Protein AF-A0A0C2MAK1-F1 (afdb_monomer_lite)

Foldseek 3Di:
DPPQAALCLLPLLSLLVLVVLVVLLCVVPPDDPADDDDDDDHDVVQCVVQCPHPVNVSVVCLCVQADPNDGHDDDDPVVCPVRDDDDDPPVCPPDDVVVCVVVPPDDDDDDDDDDDDDDDDDDDDDDPDDDVVPLVPAVVSVLLCVVVVVPPDDDDDDDDDPPQPVVLVVLVVLLVVLVVVPPPDPDLDDLLVLLVQCVVDSDLVSVLVSLLSNLVVDPQQDWRAHPVRDTRGGSVVVLSVSCVVCSVVLQQLSSLSSCLSVLRAHPCLLVLCVLQQVVLAKEWAADPVQAIDIGNDRDDPVRSSVRLCVRCPVCSNSSSQLSLQSNLVSSCCSRPVVLCVPPRYYYSSVLVVVLLVLQVVQDPRDPSCSVSVSSSAHSSVSSVSSVCVSSVFDWHWDCDSNHTDIGTPPPDDDPPDPDDDDDDDD

Radius of gyration: 24.62 Å; chains: 1; bounding box: 69×67×61 Å

pLDDT: mean 70.1, std 23.92, range [20.03, 96.69]

InterPro domains:
  IPR008734 Phosphorylase kinase alpha/beta subunit [PTHR10749] (1-403)
  IPR011613 GH15-like domain [PF00723] (175-349)

Organism: Thelohanellus kitauei (NCBI:txid669202)

Secondary structure (DSSP, 8-state):
----S-GGGG-HHHHHHHHHHHHHHHHHH--SSSPPP------HHHHTTGGGSHHHHHHHHHTTSEETTEE-----HHHHHTTS-----GGGTTS-HHHHHHH-SS------------------------SSHHHHH-HHHHHGGGGTTTS-S--S---S-TTSHHHHHHHHHHHHHHHTTSSS--S---HHHHHHHHHH---HHHHHHHHHHHHHHS-TT-EEE-TTS-EEEEHHHHHHHHHHHHHHTT-HHHHHHHHHHTTPPPTTHHHHHHHHHTTT-EEEEEETTTEEEEE-S---HHHHHHHHHHHHTT-HHHHHHHHHHHHHHHHHHHH-HHHHTT-SEEEHHHHHHHHHHHHHHH----HHHHHHHHHTS-HHHHHHHHHHHHHT--EEEEEETTEEEEEE--S---------------

Sequence (426 aa):
METTHFYFTFDQKLLEDFFKHEMNYIRTNWTFQGRPTLILSVSSVLLENSVKSVLGEFIRKLSTGHYMGIRVQLGTLYDFISTSCIIELDSMRTLDLDDLLNNMCLVQRRPRRRSISVFDKAESHLDSTIEEDSLNRSKLGRHLRQFQHMSSVLGPSISFDEGMDKQKHFVSNVENILSAKHEKMNEAKTTKELLDMLEKEDDIYQQALCIFELCKLEKLSYEVILKDGDNLGTLNTLLRELYNIAGSHKMWLLLRYTSGFLKKEADGLAHAAACFLTRQKQFSVGYPSYREDVVTTYITHNDLKDIIYEAYQDDLIGAVLTQEVLIYVSLFIRTEKNIFDKMIRLRLGLIIEVAASEFAKYTKVPPDQLFDVFLNLSPFFMKNLIFHIVSGKEFKVVKIANEYVLLGNHSRLSKIRSTDSSVRII

Structure (mmCIF, N/CA/C/O backbone):
data_AF-A0A0C2MAK1-F1
#
_entry.id   AF-A0A0C2MAK1-F1
#
loop_
_atom_site.group_PDB
_atom_site.id
_atom_site.type_symbol
_atom_site.label_atom_id
_atom_site.label_alt_id
_atom_site.label_comp_id
_atom_site.label_asym_id
_atom_site.label_entity_id
_atom_site.label_seq_id
_atom_site.pdbx_PDB_ins_code
_atom_site.Cartn_x
_atom_site.Cartn_y
_atom_site.Cartn_z
_atom_site.occupancy
_atom_site.B_iso_or_equiv
_atom_site.auth_seq_id
_atom_site.auth_comp_id
_atom_site.auth_asym_id
_atom_site.auth_atom_id
_atom_site.pdbx_PDB_model_num
ATOM 1 N N . MET A 1 1 ? -2.094 20.048 6.093 1.00 35.22 1 MET A N 1
ATOM 2 C CA . MET A 1 1 ? -1.580 19.244 4.966 1.00 35.22 1 MET A CA 1
ATOM 3 C C . MET A 1 1 ? -2.749 18.480 4.387 1.00 35.22 1 MET A C 1
ATOM 5 O O . MET A 1 1 ? -3.409 17.773 5.141 1.00 35.22 1 MET A O 1
ATOM 9 N N . GLU A 1 2 ? -3.054 18.653 3.104 1.00 34.78 2 GLU A N 1
ATOM 10 C CA . GLU A 1 2 ? -4.007 17.775 2.430 1.00 34.78 2 GLU A CA 1
ATOM 11 C C . GLU A 1 2 ? -3.424 16.362 2.440 1.00 34.78 2 GLU A C 1
ATOM 13 O O . GLU A 1 2 ? -2.435 16.053 1.784 1.00 34.78 2 GLU A O 1
ATOM 18 N N . THR A 1 3 ? -3.983 15.511 3.294 1.00 49.81 3 THR A N 1
ATOM 19 C CA . THR A 1 3 ? -3.564 14.124 3.489 1.00 49.81 3 THR A CA 1
ATOM 20 C C . THR A 1 3 ? -4.079 13.268 2.339 1.00 49.81 3 THR A C 1
ATOM 22 O O . THR A 1 3 ? -4.889 12.365 2.540 1.00 49.81 3 THR A O 1
ATOM 25 N N . THR A 1 4 ? -3.677 13.571 1.107 1.00 59.78 4 THR A N 1
ATOM 26 C CA . THR A 1 4 ? -4.063 12.820 -0.098 1.00 59.78 4 THR A CA 1
ATOM 27 C C . THR A 1 4 ? -3.173 11.596 -0.297 1.00 59.78 4 THR A C 1
ATOM 29 O O . THR A 1 4 ? -3.699 10.524 -0.581 1.00 59.78 4 THR A O 1
ATOM 32 N N . HIS A 1 5 ? -1.877 11.697 0.006 1.00 72.75 5 HIS A N 1
ATOM 33 C CA . HIS A 1 5 ? -0.900 10.632 -0.248 1.00 72.75 5 HIS A CA 1
ATOM 34 C C . HIS A 1 5 ? -1.140 9.333 0.528 1.00 72.75 5 HIS A C 1
ATOM 36 O O . HIS A 1 5 ? -1.669 9.326 1.651 1.00 72.75 5 HIS A O 1
ATOM 42 N N . PHE A 1 6 ? -0.724 8.230 -0.090 1.00 86.38 6 PHE A N 1
ATOM 43 C CA . PHE A 1 6 ? -0.769 6.890 0.477 1.00 86.38 6 PHE A CA 1
ATOM 44 C C . PHE A 1 6 ? 0.370 6.682 1.489 1.00 86.38 6 PHE A C 1
ATOM 46 O O . PHE A 1 6 ? 1.402 7.361 1.458 1.00 86.38 6 PHE A O 1
ATOM 53 N N . TYR A 1 7 ? 0.208 5.733 2.414 1.00 89.56 7 TYR A N 1
ATOM 54 C CA . TYR A 1 7 ? 1.103 5.591 3.573 1.00 89.56 7 TYR A CA 1
ATOM 55 C C . TYR A 1 7 ? 2.481 5.010 3.240 1.00 89.56 7 TYR A C 1
ATOM 57 O O . TYR A 1 7 ? 3.344 4.944 4.115 1.00 89.56 7 TYR A O 1
ATOM 65 N N . PHE A 1 8 ? 2.730 4.625 1.986 1.00 89.31 8 PHE A N 1
ATOM 66 C CA . PHE A 1 8 ? 4.067 4.255 1.504 1.00 89.31 8 PHE A CA 1
ATOM 67 C C . PHE A 1 8 ? 5.107 5.336 1.780 1.00 89.31 8 PHE A C 1
ATOM 69 O O . PHE A 1 8 ? 6.258 5.024 2.074 1.00 89.31 8 PHE A O 1
ATOM 76 N N . THR A 1 9 ? 4.680 6.598 1.761 1.00 83.81 9 THR A N 1
ATOM 77 C CA . THR A 1 9 ? 5.514 7.754 2.096 1.00 83.81 9 THR A CA 1
ATOM 78 C C . THR A 1 9 ? 6.095 7.704 3.513 1.00 83.81 9 THR A C 1
ATOM 80 O O . THR A 1 9 ? 7.187 8.225 3.730 1.00 83.81 9 THR A O 1
ATOM 83 N N . PHE A 1 10 ? 5.443 7.028 4.467 1.00 85.06 10 PHE A N 1
ATOM 84 C CA . PHE A 1 10 ? 5.950 6.886 5.836 1.00 85.06 10 PHE A CA 1
ATOM 85 C C . PHE A 1 10 ? 7.052 5.814 5.972 1.00 85.06 10 PHE A C 1
ATOM 87 O O . PHE A 1 10 ? 7.800 5.821 6.957 1.00 85.06 10 PHE A O 1
ATOM 94 N N . ASP A 1 11 ? 7.194 4.888 5.011 1.00 88.38 11 ASP A N 1
ATOM 95 C CA . ASP A 1 11 ? 8.237 3.851 5.029 1.00 88.38 11 ASP A CA 1
ATOM 96 C C . ASP A 1 11 ? 9.461 4.292 4.209 1.00 88.38 11 ASP A C 1
ATOM 98 O O . ASP A 1 11 ? 9.584 4.036 3.012 1.00 88.38 11 ASP A O 1
ATOM 102 N N . GLN A 1 12 ? 10.420 4.934 4.881 1.00 86.69 12 GLN A N 1
ATOM 103 C CA . GLN A 1 12 ? 11.656 5.411 4.247 1.00 86.69 12 GLN A CA 1
ATOM 104 C C . GLN A 1 12 ? 12.478 4.292 3.582 1.00 86.69 12 GLN A C 1
ATOM 106 O O . GLN A 1 12 ? 13.137 4.552 2.576 1.00 86.69 12 GLN A O 1
ATOM 111 N N . LYS A 1 13 ? 12.449 3.058 4.121 1.00 88.62 13 LYS A N 1
ATOM 112 C CA . LYS A 1 13 ? 13.165 1.914 3.525 1.00 88.62 13 LYS A CA 1
ATOM 113 C C . LYS A 1 13 ? 12.490 1.504 2.217 1.00 88.62 13 LYS A C 1
ATOM 115 O O . LYS A 1 13 ? 13.184 1.210 1.245 1.00 88.62 13 LYS A O 1
ATOM 120 N N . LEU A 1 14 ? 11.154 1.522 2.179 1.00 89.75 14 LEU A N 1
ATOM 121 C CA . LEU A 1 14 ? 10.393 1.271 0.954 1.00 89.75 14 LEU A CA 1
ATOM 122 C C . LEU A 1 14 ? 10.681 2.336 -0.106 1.00 89.75 14 LEU A C 1
ATOM 124 O O . LEU A 1 14 ? 10.966 1.978 -1.246 1.00 89.75 14 LEU A O 1
ATOM 128 N N . LEU A 1 15 ? 10.657 3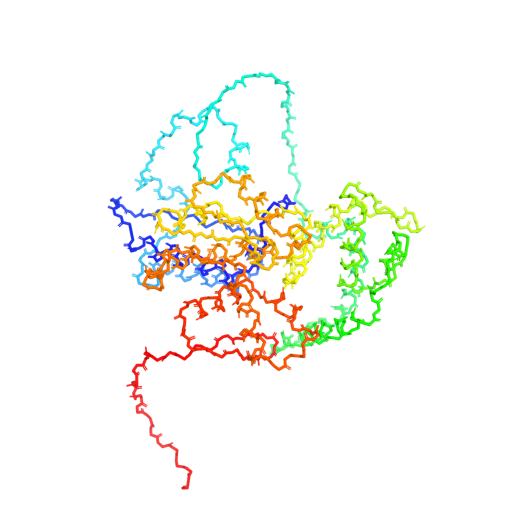.619 0.270 1.00 87.38 15 LEU A N 1
ATOM 129 C CA . LEU A 1 15 ? 10.964 4.712 -0.653 1.00 87.38 15 LEU A CA 1
ATOM 130 C C . LEU A 1 15 ? 12.366 4.554 -1.245 1.00 87.38 15 LEU A C 1
ATOM 132 O O . LEU A 1 15 ? 12.507 4.530 -2.465 1.00 87.38 15 LEU A O 1
ATOM 136 N N . GLU A 1 16 ? 13.392 4.378 -0.404 1.00 86.94 16 GLU A N 1
ATOM 137 C CA . GLU A 1 16 ? 14.766 4.148 -0.870 1.00 86.94 16 GLU A CA 1
ATOM 138 C C . GLU A 1 16 ? 14.817 2.995 -1.883 1.00 86.94 16 GLU A C 1
ATOM 140 O O . GLU A 1 16 ? 15.434 3.107 -2.941 1.00 86.94 16 GLU A O 1
ATOM 145 N N . ASP A 1 17 ? 14.143 1.888 -1.577 1.00 88.88 17 ASP A N 1
ATOM 146 C CA . ASP A 1 17 ? 14.118 0.706 -2.424 1.00 88.88 17 ASP A CA 1
ATOM 147 C C . ASP A 1 17 ? 13.402 0.936 -3.763 1.00 88.88 17 ASP A C 1
ATOM 149 O O . ASP A 1 17 ? 13.926 0.530 -4.802 1.00 88.88 17 ASP A O 1
ATOM 153 N N . PHE A 1 18 ? 12.277 1.654 -3.786 1.00 87.75 18 PHE A N 1
ATOM 154 C CA . PHE A 1 18 ? 11.624 2.066 -5.031 1.00 87.75 18 PHE A CA 1
ATOM 155 C C . PHE A 1 18 ? 12.565 2.895 -5.907 1.00 87.75 18 PHE A C 1
ATOM 157 O O . PHE A 1 18 ? 12.728 2.583 -7.089 1.00 87.75 18 PHE A O 1
ATOM 164 N N . PHE A 1 19 ? 13.283 3.865 -5.333 1.00 86.94 19 PHE A N 1
ATOM 165 C CA . PHE A 1 19 ? 14.273 4.641 -6.085 1.00 86.94 19 PHE A CA 1
ATOM 166 C C . PHE A 1 19 ? 15.412 3.776 -6.628 1.00 86.94 19 PHE A C 1
ATOM 168 O O . PHE A 1 19 ? 15.829 3.963 -7.774 1.00 86.94 19 PHE A O 1
ATOM 175 N N . LYS A 1 20 ? 15.899 2.791 -5.861 1.00 87.19 20 LYS A N 1
ATOM 176 C CA . LYS A 1 20 ? 16.900 1.828 -6.357 1.00 87.19 20 LYS A CA 1
ATOM 177 C C . LYS A 1 20 ? 16.393 1.064 -7.574 1.00 87.19 20 LYS A C 1
ATOM 179 O O . LYS A 1 20 ? 17.126 0.933 -8.557 1.00 87.19 20 LYS A O 1
ATOM 184 N N . HIS A 1 21 ? 15.158 0.574 -7.517 1.00 86.25 21 HIS A N 1
ATOM 185 C CA . HIS A 1 21 ? 14.560 -0.191 -8.606 1.00 86.25 21 HIS A CA 1
ATOM 186 C C . HIS A 1 21 ? 14.329 0.679 -9.848 1.00 86.25 21 HIS A C 1
ATOM 188 O O . HIS A 1 21 ? 14.670 0.242 -10.947 1.00 86.25 21 HIS A O 1
ATOM 194 N N . GLU A 1 22 ? 13.847 1.917 -9.695 1.00 85.50 22 GLU A N 1
ATOM 195 C CA . GLU A 1 22 ? 13.703 2.866 -10.810 1.00 85.50 22 GLU A CA 1
ATOM 196 C C . GLU A 1 22 ? 15.052 3.192 -11.466 1.00 85.50 22 GLU A C 1
ATOM 198 O O . GLU A 1 22 ? 15.186 3.105 -12.688 1.00 85.50 22 GLU A O 1
ATOM 203 N N . MET A 1 23 ? 16.090 3.489 -10.674 1.00 86.00 23 MET A N 1
ATOM 204 C CA . MET A 1 23 ? 17.435 3.745 -11.203 1.00 86.00 23 MET A CA 1
ATOM 205 C C . MET A 1 23 ? 17.990 2.540 -11.966 1.00 86.00 23 MET A C 1
ATOM 207 O O . MET A 1 23 ? 18.551 2.698 -13.052 1.00 86.00 23 MET A O 1
ATOM 211 N N . ASN A 1 24 ? 17.832 1.328 -11.426 1.00 85.31 24 ASN A N 1
ATOM 212 C CA . ASN A 1 24 ? 18.304 0.113 -12.086 1.00 85.31 24 ASN A CA 1
ATOM 213 C C . ASN A 1 24 ? 17.516 -0.189 -13.372 1.00 85.31 24 ASN A C 1
ATOM 215 O O . ASN A 1 24 ? 18.091 -0.594 -14.388 1.00 85.31 24 ASN A O 1
ATOM 219 N N . TYR A 1 25 ? 16.204 0.054 -13.351 1.00 85.81 25 TYR A N 1
ATOM 220 C CA . TYR A 1 25 ? 15.352 -0.074 -14.525 1.00 85.81 25 TYR A CA 1
ATOM 221 C C . TYR A 1 25 ? 15.793 0.886 -15.631 1.00 85.81 25 TYR A C 1
ATOM 223 O O . TYR A 1 25 ? 15.999 0.454 -16.766 1.00 85.81 25 TYR A O 1
ATOM 231 N N . ILE A 1 26 ? 16.008 2.160 -15.303 1.00 87.12 26 ILE A N 1
ATOM 232 C CA . ILE A 1 26 ? 16.472 3.167 -16.259 1.00 87.12 26 ILE A CA 1
ATOM 233 C C . ILE A 1 26 ? 17.855 2.802 -16.789 1.00 87.12 26 ILE A C 1
ATOM 235 O O . ILE A 1 26 ? 18.036 2.754 -17.999 1.00 87.12 26 ILE A O 1
ATOM 239 N N . ARG A 1 27 ? 18.810 2.440 -15.927 1.00 85.19 27 ARG A N 1
ATOM 240 C CA . ARG A 1 27 ? 20.148 1.996 -16.356 1.00 85.19 27 ARG A CA 1
ATOM 241 C C . ARG A 1 27 ? 20.087 0.898 -17.422 1.00 85.19 27 ARG A C 1
ATOM 243 O O . ARG A 1 27 ? 20.888 0.905 -18.350 1.00 85.19 27 ARG A O 1
ATOM 250 N N . THR A 1 28 ? 19.168 -0.051 -17.266 1.00 84.25 28 THR A N 1
ATOM 251 C CA . THR A 1 28 ? 19.081 -1.235 -18.131 1.00 84.25 28 THR A CA 1
ATOM 252 C C . THR A 1 28 ? 18.282 -0.978 -19.411 1.00 84.25 28 THR A C 1
ATOM 254 O O . THR A 1 28 ? 18.518 -1.645 -20.413 1.00 84.25 28 THR A O 1
ATOM 257 N N . ASN A 1 29 ? 17.335 -0.032 -19.396 1.00 85.06 29 ASN A N 1
ATOM 258 C CA . ASN A 1 29 ? 16.385 0.178 -20.497 1.00 85.06 29 ASN A CA 1
ATOM 259 C C . ASN A 1 29 ? 16.482 1.570 -21.155 1.00 85.06 29 ASN A C 1
ATOM 261 O O . ASN A 1 29 ? 15.714 1.854 -22.070 1.00 85.06 29 ASN A O 1
ATOM 265 N N . TRP A 1 30 ? 17.380 2.454 -20.710 1.00 86.31 30 TRP A N 1
ATOM 266 C CA . TRP A 1 30 ? 17.546 3.784 -21.299 1.00 86.31 30 TRP A CA 1
ATOM 267 C C . TRP A 1 30 ? 18.257 3.706 -22.649 1.00 86.31 30 TRP A C 1
ATOM 269 O O . TRP A 1 30 ? 19.424 3.328 -22.732 1.00 86.31 30 TRP A O 1
ATOM 279 N N . THR A 1 31 ? 17.550 4.094 -23.708 1.00 83.94 31 THR A N 1
ATOM 280 C CA . THR A 1 31 ? 18.049 4.063 -25.093 1.00 83.94 31 THR A CA 1
ATOM 281 C C . THR A 1 31 ? 18.196 5.449 -25.717 1.00 83.94 31 THR A C 1
ATOM 283 O O . THR A 1 31 ? 18.696 5.565 -26.834 1.00 83.94 31 THR A O 1
ATOM 286 N N . PHE A 1 32 ? 17.738 6.502 -25.036 1.00 80.38 32 PHE A N 1
ATOM 287 C CA . PHE A 1 32 ? 17.796 7.869 -25.549 1.00 80.38 32 PHE A CA 1
ATOM 288 C C . PHE A 1 32 ? 19.185 8.484 -25.361 1.00 80.38 32 PHE A C 1
ATOM 290 O O . PHE A 1 32 ? 19.951 8.105 -24.473 1.00 80.38 32 PHE A O 1
ATOM 297 N N . GLN A 1 33 ? 19.511 9.460 -26.207 1.00 77.25 33 GLN A N 1
ATOM 298 C CA . GLN A 1 33 ? 20.732 10.243 -26.054 1.00 77.25 33 GLN A CA 1
ATOM 299 C C . GLN A 1 33 ? 20.616 11.173 -24.841 1.00 77.25 33 GLN A C 1
ATOM 301 O O . GLN A 1 33 ? 19.563 11.753 -24.589 1.00 77.25 33 GLN A O 1
ATOM 306 N N . GLY A 1 34 ? 21.715 11.327 -24.104 1.00 79.44 34 GLY A N 1
ATOM 307 C CA . GLY A 1 34 ? 21.754 12.138 -22.889 1.00 79.44 34 GLY A CA 1
ATOM 308 C C . GLY A 1 34 ? 21.483 11.340 -21.615 1.00 79.44 34 GLY A C 1
ATOM 309 O O . GLY A 1 34 ? 21.213 10.137 -21.640 1.00 79.44 34 GLY A O 1
ATOM 310 N N . ARG A 1 35 ? 21.631 12.017 -20.474 1.00 80.44 35 ARG A N 1
ATOM 311 C CA . ARG A 1 35 ? 21.432 11.416 -19.152 1.00 80.44 35 ARG A CA 1
ATOM 312 C C . ARG A 1 35 ? 19.968 11.583 -18.735 1.00 80.44 35 ARG A C 1
ATOM 314 O O . ARG A 1 35 ? 19.452 12.690 -18.855 1.00 80.44 35 ARG A O 1
ATOM 321 N N . PRO A 1 36 ? 19.312 10.528 -18.234 1.00 85.75 36 PRO A N 1
ATOM 322 C CA . PRO A 1 36 ? 17.956 10.638 -17.714 1.00 85.75 36 PRO A CA 1
ATOM 323 C C . PRO A 1 36 ? 17.923 11.522 -16.463 1.00 85.75 36 PRO A C 1
ATOM 325 O O . PRO A 1 36 ? 18.777 11.386 -15.584 1.00 85.75 36 PRO A O 1
ATOM 328 N N . THR A 1 37 ? 16.906 12.377 -16.363 1.00 83.50 37 THR A N 1
ATOM 329 C CA . THR A 1 37 ? 16.617 13.163 -15.158 1.00 83.50 37 THR A CA 1
ATOM 330 C C . THR A 1 37 ? 15.549 12.450 -14.337 1.00 83.50 37 THR A C 1
ATOM 332 O O . THR A 1 37 ? 14.477 12.127 -14.845 1.00 83.50 37 THR A O 1
ATOM 335 N N . LEU A 1 38 ? 15.845 12.206 -13.062 1.00 81.25 38 LEU A N 1
ATOM 336 C CA . LEU A 1 38 ? 14.931 11.612 -12.090 1.00 81.25 38 LEU A CA 1
ATOM 337 C C . LEU A 1 38 ? 14.609 12.637 -11.008 1.00 81.25 38 LEU A C 1
ATOM 339 O O . LEU A 1 38 ? 15.518 13.275 -10.480 1.00 81.25 38 LEU A O 1
ATOM 343 N N . ILE A 1 39 ? 13.330 12.766 -10.664 1.00 79.44 39 ILE A N 1
ATOM 344 C CA . ILE A 1 39 ? 12.864 13.677 -9.617 1.00 79.44 39 ILE A CA 1
ATOM 345 C C . ILE A 1 39 ? 12.441 12.844 -8.409 1.00 79.44 39 ILE A C 1
ATOM 347 O O . ILE A 1 39 ? 11.620 11.937 -8.520 1.00 79.44 39 ILE A O 1
ATOM 351 N N . LEU A 1 40 ? 13.017 13.167 -7.256 1.00 74.31 40 LEU A N 1
ATOM 352 C CA . LEU A 1 40 ? 12.653 12.622 -5.954 1.00 74.31 40 LEU A CA 1
ATOM 353 C C . LEU A 1 40 ? 11.948 13.740 -5.182 1.00 74.31 40 LEU A C 1
ATOM 355 O O . LEU A 1 40 ? 12.590 14.706 -4.775 1.00 74.31 40 LEU A O 1
ATOM 359 N N . SER A 1 41 ? 10.632 13.621 -5.008 1.00 72.31 41 SER A N 1
ATOM 360 C CA . SER A 1 41 ? 9.882 14.523 -4.131 1.00 72.31 41 SER A CA 1
ATOM 361 C C . SER A 1 41 ? 9.999 14.032 -2.690 1.00 72.31 41 SER A C 1
ATOM 363 O O . SER A 1 41 ? 9.723 12.864 -2.411 1.00 72.31 41 SER A O 1
ATOM 365 N N . VAL A 1 42 ? 10.433 14.906 -1.781 1.00 68.62 42 VAL A N 1
ATOM 366 C CA . VAL A 1 42 ? 10.580 14.597 -0.355 1.00 68.62 42 VAL A CA 1
ATOM 367 C C . VAL A 1 42 ? 9.900 15.685 0.460 1.00 68.62 42 VAL A C 1
ATOM 369 O O . VAL A 1 42 ? 10.233 16.858 0.323 1.00 68.62 42 VAL A O 1
ATOM 372 N N . SER A 1 43 ? 8.965 15.292 1.323 1.00 68.44 43 SER A N 1
ATOM 373 C CA . SER A 1 43 ? 8.349 16.201 2.294 1.00 68.44 43 SER A CA 1
ATOM 374 C C . SER A 1 43 ? 9.335 16.579 3.408 1.00 68.44 43 SER A C 1
ATOM 376 O O . SER A 1 43 ? 10.167 15.755 3.796 1.00 68.44 43 SER A O 1
ATOM 378 N N . SER A 1 44 ? 9.221 17.794 3.959 1.00 66.12 44 SER A N 1
ATOM 379 C CA . SER A 1 44 ? 10.044 18.276 5.082 1.00 66.12 44 SER A CA 1
ATOM 380 C C . SER A 1 44 ? 10.004 17.327 6.281 1.00 66.12 44 SER A C 1
ATOM 382 O O . SER A 1 44 ? 11.052 17.027 6.846 1.00 66.12 44 SER A O 1
ATOM 384 N N . VAL A 1 45 ? 8.844 16.725 6.554 1.00 64.62 45 VAL A N 1
ATOM 385 C CA . VAL A 1 45 ? 8.634 15.755 7.645 1.00 64.62 45 VAL A CA 1
ATOM 386 C C . VAL A 1 45 ? 9.524 14.517 7.507 1.00 64.62 45 VAL A C 1
ATOM 388 O O . VAL A 1 45 ? 9.998 13.946 8.488 1.00 64.62 45 VAL A O 1
ATOM 391 N N . LEU A 1 46 ? 9.829 14.103 6.273 1.00 64.62 46 LEU A N 1
ATOM 392 C CA . LEU A 1 46 ? 10.746 12.986 6.023 1.00 64.62 46 LEU A CA 1
ATOM 393 C C . LEU A 1 46 ? 12.219 13.375 6.238 1.00 64.62 46 LEU A C 1
ATOM 395 O O . LEU A 1 46 ? 13.068 12.490 6.369 1.00 64.62 46 LEU A O 1
ATOM 399 N N . LEU A 1 47 ? 12.519 14.677 6.287 1.00 66.44 47 LEU A N 1
ATOM 400 C CA . LEU A 1 47 ? 13.853 15.268 6.432 1.00 66.44 47 LEU A CA 1
ATOM 401 C C . LEU A 1 47 ? 14.116 15.876 7.821 1.00 66.44 47 LEU A C 1
ATOM 403 O O . LEU A 1 47 ? 15.271 16.183 8.117 1.00 66.44 47 LEU A O 1
ATOM 407 N N . GLU A 1 48 ? 13.112 16.000 8.692 1.00 59.22 48 GLU A N 1
ATOM 408 C CA . GLU A 1 48 ? 13.223 16.622 10.028 1.00 59.22 48 GLU A CA 1
ATOM 409 C C . GLU A 1 48 ? 14.251 15.937 10.956 1.00 59.22 48 GLU A C 1
ATOM 411 O O . GLU A 1 48 ? 14.747 16.548 11.894 1.00 59.22 48 GLU A O 1
ATOM 416 N N . ASN A 1 49 ? 14.692 14.712 10.635 1.00 58.84 49 ASN A N 1
ATOM 417 C CA . ASN A 1 49 ? 15.805 14.013 11.303 1.00 58.84 49 ASN A CA 1
ATOM 418 C C . ASN A 1 49 ? 16.914 13.567 10.319 1.00 58.84 49 ASN A C 1
ATOM 420 O O . ASN A 1 49 ? 17.552 12.519 10.485 1.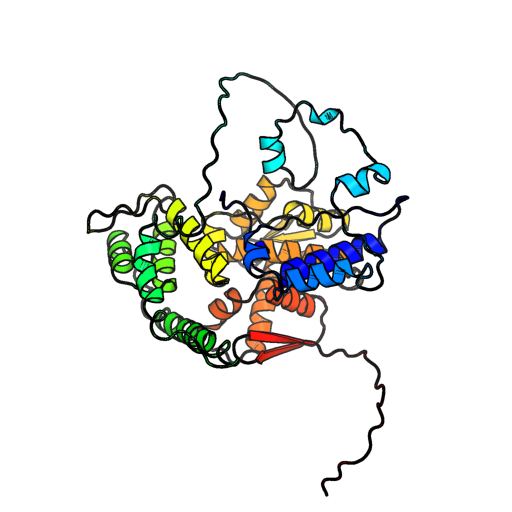00 58.84 49 ASN A O 1
ATOM 424 N N . SER A 1 50 ? 17.122 14.352 9.255 1.00 56.16 50 SER A N 1
ATOM 425 C CA . SER A 1 50 ? 17.815 13.975 8.010 1.00 56.16 50 SER A CA 1
ATOM 426 C C . SER A 1 50 ? 19.184 13.318 8.185 1.00 56.16 50 SER A C 1
ATOM 428 O O . SER A 1 50 ? 19.435 12.312 7.528 1.00 56.16 50 SER A O 1
ATOM 430 N N . VAL A 1 51 ? 20.056 13.799 9.076 1.00 61.81 51 VAL A N 1
ATOM 431 C CA . VAL A 1 51 ? 21.474 13.377 9.099 1.00 61.81 51 VAL A CA 1
ATOM 432 C C . VAL A 1 51 ? 21.667 11.877 9.389 1.00 61.81 51 VAL A C 1
ATOM 434 O O . VAL A 1 51 ? 22.619 11.283 8.883 1.00 61.81 51 VAL A O 1
ATOM 437 N N . LYS A 1 52 ? 20.768 11.249 10.162 1.00 64.44 52 LYS A N 1
ATOM 438 C CA . LYS A 1 52 ? 20.820 9.809 10.507 1.00 64.44 52 LYS A CA 1
ATOM 439 C C . LYS A 1 52 ? 19.659 8.990 9.930 1.00 64.44 52 LYS A C 1
ATOM 441 O O . LYS A 1 52 ? 19.526 7.809 10.234 1.00 64.44 52 LYS A O 1
ATOM 446 N N . SER A 1 53 ? 18.788 9.614 9.142 1.00 78.00 53 SER A N 1
ATOM 447 C CA . SER A 1 53 ? 17.654 8.926 8.520 1.00 78.00 53 SER A CA 1
ATOM 448 C C . SER A 1 53 ? 18.109 8.034 7.359 1.00 78.00 53 SER A C 1
ATOM 450 O O . SER A 1 53 ? 19.120 8.315 6.712 1.00 78.00 53 SER A O 1
ATOM 452 N N . VAL A 1 54 ? 17.332 6.991 7.043 1.00 81.44 54 VAL A N 1
ATOM 453 C CA . VAL A 1 54 ? 17.597 6.109 5.886 1.00 81.44 54 VAL A CA 1
ATOM 454 C C . VAL A 1 54 ? 17.648 6.931 4.595 1.00 81.44 54 VAL A C 1
ATOM 456 O O . VAL A 1 54 ? 18.545 6.760 3.769 1.00 81.44 54 VAL A O 1
ATOM 459 N N . LEU A 1 55 ? 16.723 7.885 4.457 1.00 81.81 55 LEU A N 1
ATOM 460 C CA . LEU A 1 55 ? 16.647 8.757 3.291 1.00 81.81 55 LEU A CA 1
ATOM 461 C C . LEU A 1 55 ? 17.825 9.740 3.215 1.00 81.81 55 LEU A C 1
ATOM 463 O O . LEU A 1 55 ? 18.371 9.957 2.138 1.00 81.81 55 LEU A O 1
ATOM 467 N N . GLY A 1 56 ? 18.272 10.299 4.340 1.00 83.38 56 GLY A N 1
ATOM 468 C CA . GLY A 1 56 ? 19.441 11.178 4.368 1.00 83.38 56 GLY A CA 1
ATOM 469 C C . GLY A 1 56 ? 20.750 10.441 4.089 1.00 83.38 56 GLY A C 1
ATOM 470 O O . GLY A 1 56 ? 21.591 10.942 3.341 1.00 83.38 56 GLY A O 1
ATOM 471 N N . GLU A 1 57 ? 20.909 9.213 4.591 1.00 85.12 57 GLU A N 1
ATOM 472 C CA . GLU A 1 57 ? 22.024 8.352 4.190 1.00 85.12 57 GLU A CA 1
ATOM 473 C C . GLU A 1 57 ? 21.997 8.041 2.694 1.00 85.12 57 GLU A C 1
ATOM 475 O O . GLU A 1 57 ? 23.048 8.031 2.050 1.00 85.12 57 GLU A O 1
ATOM 480 N N . PHE A 1 58 ? 20.811 7.794 2.138 1.00 86.19 58 PHE A N 1
ATOM 481 C CA . PHE A 1 58 ? 20.628 7.578 0.711 1.00 86.19 58 PHE A CA 1
ATOM 482 C C . PHE A 1 58 ? 21.004 8.817 -0.109 1.00 86.19 58 PHE A C 1
ATOM 484 O O . PHE A 1 58 ? 21.826 8.703 -1.017 1.00 86.19 58 PHE A O 1
ATOM 491 N N . ILE A 1 59 ? 20.513 10.006 0.254 1.00 85.75 59 ILE A N 1
ATOM 492 C CA . ILE A 1 59 ? 20.867 11.277 -0.404 1.00 85.75 59 ILE A CA 1
ATOM 493 C C . ILE A 1 59 ? 22.379 11.526 -0.323 1.00 85.75 59 ILE A C 1
ATOM 495 O O . ILE A 1 59 ? 22.999 11.875 -1.326 1.00 85.75 59 ILE A O 1
ATOM 499 N N . ARG A 1 60 ? 23.009 11.259 0.828 1.00 86.50 60 ARG A N 1
ATOM 500 C CA . ARG A 1 60 ? 24.467 11.364 0.989 1.00 86.50 60 ARG A CA 1
ATOM 501 C C . ARG A 1 60 ? 25.225 10.361 0.117 1.00 86.50 60 ARG A C 1
ATOM 503 O O . ARG A 1 60 ? 26.289 10.676 -0.405 1.00 86.50 60 ARG A O 1
ATOM 510 N N . LYS A 1 61 ? 24.702 9.144 -0.065 1.00 87.44 61 LYS A N 1
ATOM 511 C CA . LYS A 1 61 ? 25.283 8.171 -1.005 1.00 87.44 61 LYS A CA 1
ATOM 512 C C . LYS A 1 61 ? 25.151 8.670 -2.444 1.00 87.44 61 LYS A C 1
ATOM 514 O O . LYS A 1 61 ? 26.120 8.583 -3.192 1.00 87.44 61 LYS A O 1
ATOM 519 N N . LEU A 1 62 ? 24.010 9.247 -2.821 1.00 87.38 62 LEU A N 1
ATOM 520 C CA . LEU A 1 62 ? 23.814 9.848 -4.144 1.00 87.38 62 LEU A CA 1
ATOM 521 C C . LEU A 1 62 ? 24.748 11.046 -4.384 1.00 87.38 62 LEU A C 1
ATOM 523 O O . LEU A 1 62 ? 25.284 11.186 -5.484 1.00 87.38 62 LEU A O 1
ATOM 527 N N . SER A 1 63 ? 25.023 11.859 -3.358 1.00 87.00 63 SER A N 1
ATOM 528 C CA . SER A 1 63 ? 25.918 13.019 -3.469 1.00 87.00 63 SER A CA 1
ATOM 529 C C . SER A 1 63 ? 27.388 12.649 -3.689 1.00 87.00 63 SER A C 1
ATOM 531 O O . SER A 1 63 ? 28.174 13.507 -4.074 1.00 87.00 63 SER A O 1
ATOM 533 N N . THR A 1 64 ? 27.781 11.382 -3.498 1.00 89.69 64 THR A N 1
ATOM 534 C CA . THR A 1 64 ? 29.135 10.901 -3.846 1.00 89.69 64 THR A CA 1
ATOM 535 C C . THR A 1 64 ? 29.384 10.822 -5.358 1.00 89.69 64 THR A C 1
ATOM 537 O O . THR A 1 64 ? 30.513 10.606 -5.798 1.00 89.69 64 THR A O 1
ATOM 540 N N . GLY A 1 65 ? 28.334 10.963 -6.172 1.00 87.12 65 GLY A N 1
ATOM 541 C CA . GLY A 1 65 ? 28.407 10.917 -7.630 1.00 87.12 65 GLY A CA 1
ATOM 542 C C . GLY A 1 65 ? 28.379 9.507 -8.229 1.00 87.12 65 GLY A C 1
ATOM 543 O O . GLY A 1 65 ? 28.294 9.360 -9.450 1.00 87.12 65 GLY A O 1
ATOM 544 N N . HIS A 1 66 ? 28.422 8.459 -7.400 1.00 87.81 66 HIS A N 1
ATOM 545 C CA . HIS A 1 66 ? 28.301 7.069 -7.839 1.00 87.81 66 HIS A CA 1
ATOM 546 C C . HIS A 1 66 ? 27.402 6.268 -6.897 1.00 87.81 66 HIS A C 1
ATOM 548 O O . HIS A 1 66 ? 27.636 6.201 -5.695 1.00 87.81 66 HIS A O 1
ATOM 554 N N . TYR A 1 67 ? 26.408 5.582 -7.455 1.00 85.06 67 TYR A N 1
ATOM 555 C CA . TYR A 1 67 ? 25.496 4.738 -6.691 1.00 85.06 67 TYR A CA 1
ATOM 556 C C . TYR A 1 67 ? 25.216 3.435 -7.440 1.00 85.06 67 TYR A C 1
ATOM 558 O O . TYR A 1 67 ? 24.799 3.462 -8.593 1.00 85.06 67 TYR A O 1
ATOM 566 N N . MET A 1 68 ? 25.485 2.279 -6.819 1.00 80.88 68 MET A N 1
ATOM 567 C CA . MET A 1 68 ? 25.315 0.948 -7.444 1.00 80.88 68 MET A CA 1
ATOM 568 C C . MET A 1 68 ? 26.034 0.806 -8.810 1.00 80.88 68 MET A C 1
ATOM 570 O O . MET A 1 68 ? 25.565 0.131 -9.728 1.00 80.88 68 MET A O 1
ATOM 574 N N . GLY A 1 69 ? 27.183 1.473 -8.972 1.00 82.56 69 GLY A N 1
ATOM 575 C CA . GLY A 1 69 ? 27.938 1.507 -10.233 1.00 82.56 69 GLY A CA 1
ATOM 576 C C . GLY A 1 69 ? 27.328 2.398 -11.326 1.00 82.56 69 GLY A C 1
ATOM 577 O O . GLY A 1 69 ? 27.781 2.348 -12.466 1.00 82.56 69 GLY A O 1
ATOM 578 N N . ILE A 1 70 ? 26.314 3.201 -10.996 1.00 86.38 70 ILE A N 1
ATOM 579 C CA . ILE A 1 70 ? 25.705 4.215 -11.863 1.00 86.38 70 ILE A CA 1
ATOM 580 C C . ILE A 1 70 ? 26.290 5.577 -11.486 1.00 86.38 70 ILE A C 1
ATOM 582 O O . ILE A 1 70 ? 26.384 5.902 -10.304 1.00 86.38 70 ILE A O 1
ATOM 586 N N . ARG A 1 71 ? 26.679 6.380 -12.481 1.00 88.62 71 ARG A N 1
ATOM 587 C CA . ARG A 1 71 ? 27.075 7.779 -12.265 1.00 88.62 71 ARG A CA 1
ATOM 588 C C . ARG A 1 71 ? 25.830 8.627 -12.054 1.00 88.62 71 ARG A C 1
ATOM 590 O O . ARG A 1 71 ? 24.956 8.635 -12.917 1.00 88.62 71 ARG A O 1
ATOM 597 N N . VAL A 1 72 ? 25.773 9.339 -10.937 1.00 90.38 72 VAL A N 1
ATOM 598 C CA . VAL A 1 72 ? 24.644 10.198 -10.565 1.00 90.38 72 VAL A CA 1
ATOM 599 C C . VAL A 1 72 ? 25.152 11.620 -10.374 1.00 90.38 72 VAL A C 1
ATOM 601 O O . VAL A 1 72 ? 26.281 11.830 -9.943 1.00 90.38 72 VAL A O 1
ATOM 604 N N . GLN A 1 73 ? 24.325 12.601 -10.713 1.00 88.06 73 GLN A N 1
ATOM 605 C CA . GLN A 1 73 ? 24.588 14.004 -10.431 1.00 88.06 73 GLN A CA 1
ATOM 606 C C . GLN A 1 73 ? 23.353 14.578 -9.747 1.00 88.06 73 GLN A C 1
ATOM 608 O O . GLN A 1 73 ? 22.255 14.486 -10.288 1.00 88.06 73 GLN A O 1
ATOM 613 N N . LEU A 1 74 ? 23.543 15.127 -8.549 1.00 87.81 74 LEU A N 1
ATOM 614 C CA . LEU A 1 74 ? 22.510 15.872 -7.840 1.00 87.81 74 LEU A CA 1
ATOM 615 C C . LEU A 1 74 ? 22.636 17.353 -8.188 1.00 87.81 74 LEU A C 1
ATOM 617 O O . LEU A 1 74 ? 23.739 17.853 -8.406 1.00 87.81 74 LEU A O 1
ATOM 621 N N . GLY A 1 75 ? 21.503 18.034 -8.243 1.00 84.75 75 GLY A N 1
ATOM 622 C CA . GLY A 1 75 ? 21.409 19.444 -8.580 1.00 84.75 75 GLY A CA 1
ATOM 623 C C . GLY A 1 75 ? 19.961 19.896 -8.506 1.00 84.75 75 GLY A C 1
ATOM 624 O O . GLY A 1 75 ? 19.046 19.084 -8.340 1.00 84.75 75 GLY A O 1
ATOM 625 N N . THR A 1 76 ? 19.758 21.196 -8.622 1.00 82.88 76 THR A N 1
ATOM 626 C CA . THR A 1 76 ? 18.431 21.769 -8.819 1.00 82.88 76 THR A CA 1
ATOM 627 C C . THR A 1 76 ? 17.967 21.515 -10.251 1.00 82.88 76 THR A C 1
ATOM 629 O O . THR A 1 76 ? 18.774 21.243 -11.140 1.00 82.88 76 THR A O 1
ATOM 632 N N . LEU A 1 77 ? 16.660 21.621 -10.513 1.00 78.62 77 LEU A N 1
ATOM 633 C CA . LEU A 1 77 ? 16.140 21.461 -11.875 1.00 78.62 77 LEU A CA 1
ATOM 634 C C . LEU A 1 77 ? 16.833 22.423 -12.855 1.00 78.62 77 LEU A C 1
ATOM 636 O O . LEU A 1 77 ? 17.154 22.022 -13.971 1.00 78.62 77 LEU A O 1
ATOM 640 N N . TYR A 1 78 ? 17.122 23.649 -12.402 1.00 82.62 78 TYR A N 1
ATOM 641 C CA . TYR A 1 78 ? 17.800 24.686 -13.180 1.00 82.62 78 TYR A CA 1
ATOM 642 C C . TYR A 1 78 ? 19.172 24.242 -13.702 1.00 82.62 78 TYR A C 1
ATOM 644 O O . TYR A 1 78 ? 19.489 24.477 -14.868 1.00 82.62 78 TYR A O 1
ATOM 652 N N . ASP A 1 79 ? 19.941 23.516 -12.886 1.00 82.88 79 ASP A N 1
ATOM 653 C CA . ASP A 1 79 ? 21.278 23.026 -13.247 1.00 82.88 79 ASP A CA 1
ATOM 654 C C . ASP A 1 79 ? 21.248 22.056 -14.438 1.00 82.88 79 ASP A C 1
ATOM 656 O O . ASP A 1 79 ? 22.232 21.921 -15.168 1.00 82.88 79 ASP A O 1
ATOM 660 N N . PHE A 1 80 ? 20.111 21.390 -14.659 1.00 83.19 80 PHE A N 1
ATOM 661 C CA . PHE A 1 80 ? 19.952 20.381 -15.702 1.00 83.19 80 PHE A CA 1
ATOM 662 C C . PHE A 1 80 ? 19.250 20.889 -16.963 1.00 83.19 80 PHE A C 1
ATOM 664 O O . PHE A 1 80 ? 19.338 20.210 -17.989 1.00 83.19 80 PHE A O 1
ATOM 671 N N . ILE A 1 81 ? 18.621 22.074 -16.934 1.00 81.56 81 ILE A N 1
ATOM 672 C CA . ILE A 1 81 ? 17.862 22.640 -18.069 1.00 81.56 81 ILE A CA 1
ATOM 673 C C . ILE A 1 81 ? 18.710 22.655 -19.346 1.00 81.56 81 ILE A C 1
ATOM 675 O O . ILE A 1 81 ? 18.254 22.198 -20.393 1.00 81.56 81 ILE A O 1
ATOM 679 N N . SER A 1 82 ? 19.967 23.096 -19.249 1.00 80.88 82 SER A N 1
ATOM 680 C CA . SER A 1 82 ? 20.893 23.230 -20.387 1.00 80.88 82 SER A CA 1
ATOM 681 C C . SER A 1 82 ? 21.217 21.912 -21.100 1.00 80.88 82 SER A C 1
ATOM 683 O O . SER A 1 82 ? 21.576 21.916 -22.275 1.00 80.88 82 SER A O 1
ATOM 685 N N . THR A 1 83 ? 21.086 20.783 -20.401 1.00 79.44 83 THR A N 1
ATOM 686 C CA . THR A 1 83 ? 21.364 19.435 -20.927 1.00 79.44 83 THR A CA 1
ATOM 687 C C . THR A 1 83 ? 20.102 18.596 -21.116 1.00 79.44 83 THR A C 1
ATOM 689 O O . THR A 1 83 ? 20.184 17.438 -21.526 1.00 79.44 83 THR A O 1
ATOM 692 N N . SER A 1 84 ? 18.937 19.169 -20.810 1.00 75.12 84 SER A N 1
ATOM 693 C CA . SER A 1 84 ? 17.650 18.490 -20.879 1.00 75.12 84 SER A CA 1
ATOM 694 C C . SER A 1 84 ? 17.049 18.563 -22.283 1.00 75.12 84 SER A C 1
ATOM 696 O O . SER A 1 84 ? 17.198 19.552 -22.999 1.00 75.12 84 SER A O 1
ATOM 698 N N . CYS A 1 85 ? 16.345 17.504 -22.683 1.00 70.62 85 CYS A N 1
ATOM 699 C CA . CYS A 1 85 ? 15.471 17.557 -23.849 1.00 70.62 85 CYS A CA 1
ATOM 700 C C . CYS A 1 85 ? 14.132 18.153 -23.405 1.00 70.62 85 CYS A C 1
ATOM 702 O O . CYS A 1 85 ? 13.380 17.510 -22.672 1.00 70.62 85 CYS A O 1
ATOM 704 N N . ILE A 1 86 ? 13.856 19.389 -23.818 1.00 70.69 86 ILE A N 1
ATOM 705 C CA . ILE A 1 86 ? 12.609 20.084 -23.498 1.00 70.69 86 ILE A CA 1
ATOM 706 C C . ILE A 1 86 ? 11.648 19.870 -24.660 1.00 70.69 86 ILE A C 1
ATOM 708 O O . ILE A 1 86 ? 11.924 20.268 -25.790 1.00 70.69 86 ILE A O 1
ATOM 712 N N . ILE A 1 87 ? 10.520 19.226 -24.379 1.00 70.81 87 ILE A N 1
ATOM 713 C CA . ILE A 1 87 ? 9.420 19.085 -25.329 1.00 70.81 87 ILE A CA 1
ATOM 714 C C . ILE A 1 87 ? 8.280 19.952 -24.813 1.00 70.81 87 ILE A C 1
ATOM 716 O O . ILE A 1 87 ? 7.703 19.669 -23.762 1.00 70.81 87 ILE A O 1
ATOM 720 N N . GLU A 1 88 ? 7.949 21.005 -25.554 1.00 63.72 88 GLU A N 1
ATOM 721 C CA . GLU A 1 88 ? 6.764 21.806 -25.269 1.00 63.72 88 GLU A CA 1
ATOM 722 C C . GLU A 1 88 ? 5.515 21.022 -25.674 1.00 63.72 88 GLU A C 1
ATOM 724 O O . GLU A 1 88 ? 5.272 20.709 -26.840 1.00 63.72 88 GLU A O 1
ATOM 729 N N . LEU A 1 89 ? 4.707 20.664 -24.681 1.00 61.19 89 LEU A N 1
ATOM 730 C CA . LEU A 1 89 ? 3.435 19.997 -24.907 1.00 61.19 89 LEU A CA 1
ATOM 731 C C . LEU A 1 89 ? 2.353 21.057 -25.165 1.00 61.19 89 LEU A C 1
ATOM 733 O O . LEU A 1 89 ? 1.610 21.431 -24.260 1.00 61.19 89 LEU A O 1
ATOM 737 N N . ASP A 1 90 ? 2.214 21.503 -26.419 1.00 54.69 90 ASP A N 1
ATOM 738 C CA . ASP A 1 90 ? 1.220 22.511 -26.855 1.00 54.69 90 ASP A CA 1
ATOM 739 C C . ASP A 1 90 ? -0.233 22.177 -26.465 1.00 54.69 90 ASP A C 1
ATOM 741 O O . ASP A 1 90 ? -1.092 23.049 -26.315 1.00 54.69 90 ASP A O 1
ATOM 745 N N . SER A 1 91 ? -0.523 20.893 -26.242 1.00 52.91 91 SER A N 1
ATOM 746 C CA . SER A 1 91 ? -1.842 20.412 -25.819 1.00 52.91 91 SER A CA 1
ATOM 747 C C . SER A 1 91 ? -2.211 20.755 -24.363 1.00 52.91 91 SER A C 1
ATOM 749 O O . SER A 1 91 ? -3.369 20.558 -23.990 1.00 52.91 91 SER A O 1
ATOM 751 N N . MET A 1 92 ? -1.272 21.262 -23.552 1.00 45.94 92 MET A N 1
ATOM 752 C CA . MET A 1 92 ? -1.450 21.496 -22.107 1.00 45.94 92 MET A CA 1
ATOM 753 C C . MET A 1 92 ? -2.008 22.882 -21.751 1.00 45.94 92 MET A C 1
ATOM 755 O O . MET A 1 92 ? -2.520 23.049 -20.654 1.00 45.94 92 MET A O 1
ATOM 759 N N . ARG A 1 93 ? -2.031 23.864 -22.671 1.00 47.53 93 ARG A N 1
ATOM 760 C CA . ARG A 1 93 ? -2.533 25.243 -22.407 1.00 47.53 93 ARG A CA 1
ATOM 761 C C . ARG A 1 93 ? -4.030 25.347 -22.068 1.00 47.53 93 ARG A C 1
ATOM 763 O O . ARG A 1 93 ? -4.582 26.433 -21.967 1.00 47.53 93 ARG A O 1
ATOM 770 N N . THR A 1 94 ? -4.726 24.220 -22.016 1.00 47.12 94 THR A N 1
ATOM 771 C CA . THR A 1 94 ? -6.188 24.128 -21.892 1.00 47.12 94 THR A CA 1
ATOM 772 C C . THR A 1 94 ? -6.596 23.108 -20.830 1.00 47.12 94 THR A C 1
ATOM 774 O O . THR A 1 94 ? -7.695 22.559 -20.898 1.00 47.12 94 THR A O 1
ATOM 777 N N . LEU A 1 95 ? -5.689 22.797 -19.908 1.00 46.31 95 LEU A N 1
ATOM 778 C CA . LEU A 1 95 ? -5.941 21.970 -18.740 1.00 46.31 95 LEU A CA 1
ATOM 779 C C . LEU A 1 95 ? -5.561 22.811 -17.526 1.00 46.31 95 LEU A C 1
ATOM 781 O O . LEU A 1 95 ? -4.467 23.374 -17.502 1.00 46.31 95 LEU A O 1
ATOM 785 N N . ASP A 1 96 ? -6.499 22.952 -16.597 1.00 50.12 96 ASP A N 1
ATOM 786 C CA . ASP A 1 96 ? -6.277 23.656 -15.342 1.00 50.12 96 ASP A CA 1
ATOM 787 C C . ASP A 1 96 ? -5.155 22.939 -14.581 1.00 50.12 96 ASP A C 1
ATOM 789 O O . ASP A 1 96 ? -5.180 21.711 -14.459 1.00 50.12 96 ASP A O 1
ATOM 793 N N . LEU A 1 97 ? -4.123 23.669 -14.161 1.00 44.31 97 LEU A N 1
ATOM 794 C CA . LEU A 1 97 ? -2.927 23.077 -13.547 1.00 44.31 97 LEU A CA 1
ATOM 795 C C . LEU A 1 97 ? -3.260 22.372 -12.225 1.00 44.31 97 LEU A C 1
ATOM 797 O O . LEU A 1 97 ? -2.627 21.364 -11.913 1.00 44.31 97 LEU A O 1
ATOM 801 N N . ASP A 1 98 ? -4.294 22.832 -11.523 1.00 45.09 98 ASP A N 1
ATOM 802 C CA . ASP A 1 98 ? -4.770 22.243 -10.269 1.00 45.09 98 ASP A CA 1
ATOM 803 C C . ASP A 1 98 ? -5.489 20.902 -10.494 1.00 45.09 98 ASP A C 1
ATOM 805 O O . ASP A 1 98 ? -5.224 19.920 -9.798 1.00 45.09 98 ASP A O 1
ATOM 809 N N . ASP A 1 99 ? -6.306 20.795 -11.547 1.00 43.66 99 ASP A N 1
ATOM 810 C CA . ASP A 1 99 ? -6.877 19.512 -11.981 1.00 43.66 99 ASP A CA 1
ATOM 811 C C . ASP A 1 99 ? -5.790 18.560 -12.492 1.00 43.66 99 ASP A C 1
ATOM 813 O O . ASP A 1 99 ? -5.900 17.342 -12.349 1.00 43.66 99 ASP A O 1
ATOM 817 N N . LEU A 1 100 ? -4.725 19.089 -13.100 1.00 38.53 100 LEU A N 1
ATOM 818 C CA . LEU A 1 100 ? -3.627 18.284 -13.621 1.00 38.53 100 LEU A CA 1
ATOM 819 C C . LEU A 1 100 ? -2.712 17.766 -12.507 1.00 38.53 100 LEU A C 1
ATOM 821 O O . LEU A 1 100 ? -2.276 16.626 -12.587 1.00 38.53 100 LEU A O 1
ATOM 825 N N . LEU A 1 101 ? -2.437 18.550 -11.464 1.00 41.56 101 LEU A N 1
ATOM 826 C CA . LEU A 1 101 ? -1.656 18.111 -10.301 1.00 41.56 101 LEU A CA 1
ATOM 827 C C . LEU A 1 101 ? -2.404 17.054 -9.482 1.00 41.56 101 LEU A C 1
ATOM 829 O O . LEU A 1 101 ? -1.785 16.095 -9.026 1.00 41.56 101 LEU A O 1
ATOM 833 N N . ASN A 1 102 ? -3.731 17.162 -9.396 1.00 40.59 102 ASN A N 1
ATOM 834 C CA . ASN A 1 102 ? -4.572 16.142 -8.772 1.00 40.59 102 ASN A CA 1
ATOM 835 C C . ASN A 1 102 ? -4.699 14.855 -9.611 1.00 40.59 102 ASN A C 1
ATOM 837 O O . ASN A 1 102 ? -4.933 13.788 -9.051 1.00 40.59 102 ASN A O 1
ATOM 841 N N . ASN A 1 103 ? -4.505 14.928 -10.936 1.00 34.16 103 ASN A N 1
ATOM 842 C CA . ASN A 1 103 ? -4.681 13.797 -11.859 1.00 34.16 103 ASN A CA 1
ATOM 843 C C . ASN A 1 103 ? -3.385 13.310 -12.547 1.00 34.16 103 ASN A C 1
ATOM 845 O O . ASN A 1 103 ? -3.423 12.370 -13.343 1.00 34.16 103 ASN A O 1
ATOM 849 N N . MET A 1 104 ? -2.218 13.898 -12.268 1.00 34.62 104 MET A N 1
ATOM 850 C CA . MET A 1 104 ? -0.932 13.441 -12.807 1.00 34.62 104 MET A CA 1
ATOM 851 C C . MET A 1 104 ? -0.261 12.419 -11.885 1.00 34.62 104 MET A C 1
ATOM 853 O O . MET A 1 104 ? 0.757 12.679 -11.251 1.00 34.62 104 MET A O 1
ATOM 857 N N . CYS A 1 105 ? -0.743 11.182 -11.977 1.00 30.80 105 CYS A N 1
ATOM 858 C CA . CYS A 1 105 ? 0.149 10.058 -12.254 1.00 30.80 105 CYS A CA 1
ATOM 859 C C . CYS A 1 105 ? 0.010 9.728 -13.754 1.00 30.80 105 CYS A C 1
ATOM 861 O O . CYS A 1 105 ? -0.869 8.983 -14.150 1.00 30.80 105 CYS A O 1
ATOM 863 N N . LEU A 1 106 ? 0.845 10.367 -14.582 1.00 31.00 10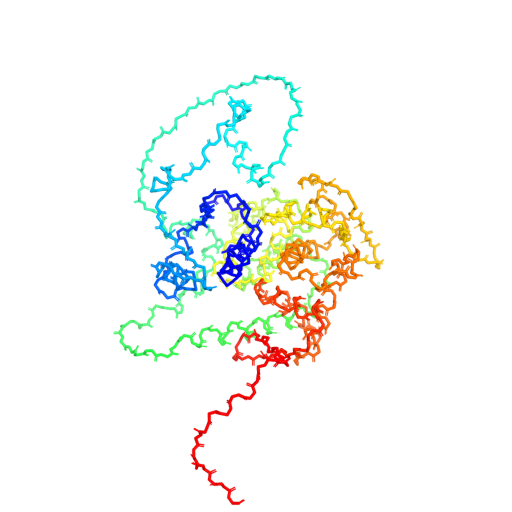6 LEU A N 1
ATOM 864 C CA . LEU A 1 106 ? 1.139 10.099 -16.003 1.00 31.00 106 LEU A CA 1
ATOM 865 C C . LEU A 1 106 ? 0.040 9.455 -16.914 1.00 31.00 106 LEU A C 1
ATOM 867 O O . LEU A 1 106 ? -0.069 8.238 -16.999 1.00 31.00 106 LEU A O 1
ATOM 871 N N . VAL A 1 107 ? -0.534 10.303 -17.799 1.00 27.50 107 VAL A N 1
ATOM 872 C CA . VAL A 1 107 ? -0.768 10.085 -19.264 1.00 27.50 107 VAL A CA 1
ATOM 873 C C . VAL A 1 107 ? -2.083 9.378 -19.739 1.00 27.50 107 VAL A C 1
ATOM 875 O O . VAL A 1 107 ? -2.101 8.165 -19.876 1.00 27.50 107 VAL A O 1
ATOM 878 N N . GLN A 1 108 ? -3.141 10.136 -20.142 1.00 31.38 108 GLN A N 1
ATOM 879 C CA . GLN A 1 108 ? -3.712 10.312 -21.531 1.00 31.38 108 GLN A CA 1
ATOM 880 C C . GLN A 1 108 ? -5.195 10.820 -21.651 1.00 31.38 108 GLN A C 1
ATOM 882 O O . GLN A 1 108 ? -6.132 10.146 -21.257 1.00 31.38 108 GLN A O 1
ATOM 887 N N . ARG A 1 109 ? -5.359 11.965 -22.360 1.00 24.83 109 ARG A N 1
ATOM 888 C CA . ARG A 1 109 ? -6.332 12.409 -23.427 1.00 24.83 109 ARG A CA 1
ATOM 889 C C . ARG A 1 109 ? -7.902 12.347 -23.327 1.00 24.83 109 ARG A C 1
ATOM 891 O O . ARG A 1 109 ? -8.497 11.296 -23.478 1.00 24.83 109 ARG A O 1
ATOM 898 N N . ARG A 1 110 ? -8.513 13.565 -23.324 1.00 26.03 110 ARG A N 1
ATOM 899 C CA . ARG A 1 110 ? -9.706 14.221 -24.007 1.00 26.03 110 ARG A CA 1
ATOM 900 C C . ARG A 1 110 ? -10.798 13.438 -24.800 1.00 26.03 110 ARG A C 1
ATOM 902 O O . ARG A 1 110 ? -10.415 12.504 -25.493 1.00 26.03 110 ARG A O 1
ATOM 909 N N . PRO A 1 111 ? -12.083 13.933 -24.916 1.00 29.84 111 PRO A N 1
ATOM 910 C CA . PRO A 1 111 ? -12.457 15.350 -25.202 1.00 29.84 111 PRO A CA 1
ATOM 911 C C . PRO A 1 111 ? -13.736 16.004 -24.574 1.00 29.84 111 PRO A C 1
ATOM 913 O O . PRO A 1 111 ? -14.774 15.389 -24.398 1.00 29.84 111 PRO A O 1
ATOM 916 N N . ARG A 1 112 ? -13.629 17.340 -24.389 1.00 26.95 112 ARG A N 1
ATOM 917 C CA . ARG A 1 112 ? -14.578 18.492 -24.524 1.00 26.95 112 ARG A CA 1
ATOM 918 C C . ARG A 1 112 ? -16.115 18.334 -24.348 1.00 26.95 112 ARG A C 1
ATOM 920 O O . ARG A 1 112 ? -16.769 17.836 -25.258 1.00 26.95 112 ARG A O 1
ATOM 927 N N . ARG A 1 113 ? -16.694 19.157 -23.445 1.00 26.55 113 ARG A N 1
ATOM 928 C CA . ARG A 1 113 ? -17.533 20.360 -23.745 1.00 26.55 113 ARG A CA 1
ATOM 929 C C . ARG A 1 113 ? -17.723 21.267 -22.501 1.00 26.55 113 ARG A C 1
ATOM 931 O O . ARG A 1 113 ? -17.596 20.811 -21.379 1.00 26.55 113 ARG A O 1
ATOM 938 N N . ARG A 1 114 ? -17.932 22.565 -22.778 1.00 25.08 114 ARG A N 1
ATOM 939 C CA . ARG A 1 114 ? -17.987 23.778 -21.913 1.00 25.08 114 ARG A CA 1
ATOM 940 C C . ARG A 1 114 ? -19.238 23.771 -20.988 1.00 25.08 114 ARG A C 1
ATOM 942 O O . ARG A 1 114 ? -20.169 23.055 -21.325 1.00 25.08 114 ARG A O 1
ATOM 949 N N . SER A 1 115 ? -19.372 24.540 -19.894 1.00 22.48 115 SER A N 1
ATOM 950 C CA . SER A 1 115 ? -19.073 25.978 -19.719 1.00 22.48 115 SER A CA 1
ATOM 951 C C . SER A 1 115 ? -19.302 26.512 -18.276 1.00 22.48 115 SER A C 1
ATOM 953 O O . SER A 1 115 ? -20.253 26.058 -17.650 1.00 22.48 115 SER A O 1
ATOM 955 N N . ILE A 1 116 ? -18.577 27.599 -17.915 1.00 20.97 116 ILE A N 1
ATOM 956 C CA . ILE A 1 116 ? -18.969 28.778 -17.068 1.00 20.97 116 ILE A CA 1
ATOM 957 C C . ILE A 1 116 ? -18.902 28.575 -15.532 1.00 20.97 116 ILE A C 1
ATOM 959 O O . ILE A 1 116 ? -19.743 27.890 -14.972 1.00 20.97 116 ILE A O 1
ATOM 963 N N . SER A 1 117 ? -17.801 28.980 -14.864 1.00 21.92 117 SER A N 1
ATOM 964 C CA . SER A 1 117 ? -17.472 30.290 -14.208 1.00 21.92 117 SER A CA 1
ATOM 965 C C . SER A 1 117 ? -18.227 30.501 -12.874 1.00 21.92 117 SER A C 1
ATOM 967 O O . SER A 1 117 ? -19.391 30.141 -12.811 1.00 21.92 117 SER A O 1
ATOM 969 N N . VAL A 1 118 ? -17.700 31.084 -11.786 1.00 21.34 118 VAL A N 1
ATOM 970 C CA . VAL A 1 118 ? -17.011 32.379 -11.650 1.00 21.34 118 VAL A CA 1
ATOM 971 C C . VAL A 1 118 ? -16.263 32.455 -10.292 1.00 21.34 118 VAL A C 1
ATOM 973 O O . VAL A 1 118 ? -16.775 31.948 -9.300 1.00 21.34 118 VAL A O 1
ATOM 976 N N . PHE A 1 119 ? -15.160 33.216 -10.272 1.00 20.03 119 PHE A N 1
ATOM 977 C CA . PHE A 1 119 ? -14.465 33.858 -9.135 1.00 20.03 119 PHE A CA 1
ATOM 978 C C . PHE A 1 119 ? -13.292 33.145 -8.441 1.00 20.03 119 PHE A C 1
ATOM 980 O O . PHE A 1 119 ? -13.425 32.554 -7.376 1.00 20.03 119 PHE A O 1
ATOM 987 N N . ASP A 1 120 ? -12.106 33.429 -8.989 1.00 21.83 120 ASP A N 1
ATOM 988 C CA . ASP A 1 120 ? -10.886 33.758 -8.244 1.00 21.83 120 ASP A CA 1
ATOM 989 C C . ASP A 1 120 ? -11.076 34.986 -7.338 1.00 21.83 120 ASP A C 1
ATOM 991 O O . ASP A 1 120 ? -11.618 36.004 -7.792 1.00 21.83 120 ASP A O 1
ATOM 995 N N . LYS A 1 121 ? -10.488 34.956 -6.130 1.00 22.11 121 LYS A N 1
ATOM 996 C CA . LYS A 1 121 ? -9.447 35.931 -5.739 1.00 22.11 121 LYS A CA 1
ATOM 997 C C . LYS A 1 121 ? -8.845 35.702 -4.346 1.00 22.11 121 LYS A C 1
ATOM 999 O O . LYS A 1 121 ? -9.567 35.565 -3.365 1.00 22.11 121 LYS A O 1
ATOM 1004 N N . ALA A 1 122 ? -7.530 35.937 -4.329 1.00 20.86 122 ALA A N 1
ATOM 1005 C CA . ALA A 1 122 ? -6.696 36.512 -3.269 1.00 20.86 122 ALA A CA 1
ATOM 1006 C C . ALA A 1 122 ? -5.899 35.546 -2.372 1.00 20.86 122 ALA A C 1
ATOM 1008 O O . ALA A 1 122 ? -6.310 35.178 -1.276 1.00 20.86 122 ALA A O 1
ATOM 1009 N N . GLU A 1 123 ? -4.667 35.278 -2.816 1.00 22.44 123 GLU A N 1
ATOM 1010 C CA . GLU A 1 123 ? -3.499 35.185 -1.939 1.00 22.44 123 GLU A CA 1
ATOM 1011 C C . GLU A 1 123 ? -3.227 36.536 -1.259 1.00 22.44 123 GLU A C 1
ATOM 1013 O O . GLU A 1 123 ? -3.217 37.573 -1.921 1.00 22.44 123 GLU A O 1
ATOM 1018 N N . SER A 1 124 ? -2.936 36.501 0.042 1.00 22.58 124 SER A N 1
ATOM 1019 C CA . SER A 1 124 ? -1.666 36.966 0.624 1.00 22.58 124 SER A CA 1
ATOM 1020 C C . SER A 1 124 ? -1.815 37.060 2.141 1.00 22.58 124 SER A C 1
ATOM 1022 O O . SER A 1 124 ? -2.669 37.803 2.615 1.00 22.58 124 SER A O 1
ATOM 1024 N N . HIS A 1 125 ? -0.988 36.333 2.890 1.00 23.81 125 HIS A N 1
ATOM 1025 C CA . HIS A 1 125 ? -0.085 36.870 3.917 1.00 23.81 125 HIS A CA 1
ATOM 1026 C C . HIS A 1 125 ? 0.606 35.706 4.640 1.00 23.81 125 HIS A C 1
ATOM 1028 O O . HIS A 1 125 ? -0.040 34.772 5.109 1.00 23.81 125 HIS A O 1
ATOM 1034 N N . LEU A 1 126 ? 1.940 35.770 4.677 1.00 26.42 126 LEU A N 1
ATOM 1035 C CA . LEU A 1 126 ? 2.791 34.919 5.498 1.00 26.42 126 LEU A CA 1
ATOM 1036 C C . LEU A 1 126 ? 2.457 35.121 6.976 1.00 26.42 126 LEU A C 1
ATOM 1038 O O . LEU A 1 126 ? 2.434 36.262 7.431 1.00 26.42 126 LEU A O 1
ATOM 1042 N N . ASP A 1 127 ? 2.348 34.020 7.717 1.00 22.53 127 ASP A N 1
ATOM 1043 C CA . ASP A 1 127 ? 2.809 34.008 9.098 1.00 22.53 127 ASP A CA 1
ATOM 1044 C C . ASP A 1 127 ? 3.470 32.668 9.435 1.00 22.53 127 ASP A C 1
ATOM 1046 O O . ASP A 1 127 ? 2.935 31.577 9.225 1.00 22.53 127 ASP A O 1
ATOM 1050 N N . SER A 1 128 ? 4.707 32.787 9.894 1.00 32.56 128 SER A N 1
ATOM 1051 C CA . SER A 1 128 ? 5.606 31.728 10.316 1.00 32.56 128 SER A CA 1
ATOM 1052 C C . SER A 1 128 ? 5.359 31.413 11.788 1.00 32.56 128 SER A C 1
ATOM 1054 O O . SER A 1 128 ? 5.871 32.136 12.638 1.00 32.56 128 SER A O 1
ATOM 1056 N N . THR A 1 129 ? 4.586 30.369 12.109 1.00 28.95 129 THR A N 1
ATOM 1057 C CA . THR A 1 129 ? 4.594 29.672 13.422 1.00 28.95 129 THR A CA 1
ATOM 1058 C C . THR A 1 129 ? 3.621 28.487 13.419 1.00 28.95 129 THR A C 1
ATOM 1060 O O . THR A 1 129 ? 2.575 28.541 14.049 1.00 28.95 129 THR A O 1
ATOM 1063 N N . ILE A 1 130 ? 3.895 27.396 12.693 1.00 33.44 130 ILE A N 1
ATOM 1064 C CA . ILE A 1 130 ? 3.044 26.193 12.792 1.00 33.44 130 ILE A CA 1
ATOM 1065 C C . ILE A 1 130 ? 3.882 24.927 12.596 1.00 33.44 130 ILE A C 1
ATOM 1067 O O . ILE A 1 130 ? 3.951 24.404 11.493 1.00 33.44 130 ILE A O 1
ATOM 1071 N N . GLU A 1 131 ? 4.473 24.407 13.671 1.00 35.59 131 GLU A N 1
ATOM 1072 C CA . GLU A 1 131 ? 4.899 22.993 13.726 1.00 35.59 131 GLU A CA 1
ATOM 1073 C C . GLU A 1 131 ? 4.587 22.300 15.073 1.00 35.59 131 GLU A C 1
ATOM 1075 O O . GLU A 1 131 ? 4.527 21.079 15.123 1.00 35.59 131 GLU A O 1
ATOM 1080 N N . GLU A 1 132 ? 4.191 23.032 16.126 1.00 35.44 132 GLU A N 1
ATOM 1081 C CA . GLU A 1 132 ? 3.598 22.452 17.356 1.00 35.44 132 GLU A CA 1
ATOM 1082 C C . GLU A 1 132 ? 2.064 22.621 17.447 1.00 35.44 132 GLU A C 1
ATOM 1084 O O . GLU A 1 132 ? 1.398 22.021 18.292 1.00 35.44 132 GLU A O 1
ATOM 1089 N N . ASP A 1 133 ? 1.468 23.418 16.557 1.00 33.47 133 ASP A N 1
ATOM 1090 C CA . ASP A 1 133 ? 0.123 23.974 16.765 1.00 33.47 133 ASP A CA 1
ATOM 1091 C C . ASP A 1 133 ? -1.027 23.113 16.198 1.00 33.47 133 ASP A C 1
ATOM 1093 O O . ASP A 1 133 ? -2.195 23.325 16.526 1.00 33.47 133 ASP A O 1
ATOM 1097 N N . SER A 1 134 ? -0.721 22.105 15.372 1.00 38.72 134 SER A N 1
ATOM 1098 C CA . SER A 1 134 ? -1.737 21.214 14.785 1.00 38.72 134 SER A CA 1
ATOM 1099 C C . SER A 1 134 ? -2.234 20.152 15.774 1.00 38.72 134 SER A C 1
ATOM 1101 O O . SER A 1 134 ? -3.434 19.880 15.822 1.00 38.72 134 SER A O 1
ATOM 1103 N N . LEU A 1 135 ? -1.344 19.632 16.629 1.00 39.06 135 LEU A N 1
ATOM 1104 C CA . LEU A 1 135 ? -1.680 18.726 17.734 1.00 39.06 135 LEU A CA 1
ATOM 1105 C C . LEU A 1 135 ? -2.459 19.452 18.847 1.00 39.06 135 LEU A C 1
ATOM 1107 O O . LEU A 1 135 ? -3.307 18.862 19.511 1.00 39.06 135 LEU A O 1
ATOM 1111 N N . ASN A 1 136 ? -2.194 20.751 19.036 1.00 35.91 136 ASN A N 1
ATOM 1112 C CA . ASN A 1 136 ? -2.809 21.571 20.082 1.00 35.91 136 ASN A CA 1
ATOM 1113 C C . ASN A 1 136 ? -4.281 21.919 19.814 1.00 35.91 136 ASN A C 1
ATOM 1115 O O . ASN A 1 136 ? -5.010 22.233 20.761 1.00 35.91 136 ASN A O 1
ATOM 1119 N N . ARG A 1 137 ? -4.735 21.857 18.555 1.00 40.94 137 ARG A N 1
ATOM 1120 C CA . ARG A 1 137 ? -6.098 22.263 18.180 1.00 40.94 137 ARG A CA 1
ATOM 1121 C C . ARG A 1 137 ? -7.119 21.125 18.212 1.00 40.94 137 ARG A C 1
ATOM 1123 O O . ARG A 1 137 ? -8.276 21.410 18.524 1.00 40.94 137 ARG A O 1
ATOM 1130 N N . SER A 1 138 ? -6.737 19.863 17.979 1.00 47.12 138 SER A N 1
ATOM 1131 C CA . SER A 1 138 ? -7.699 18.747 18.017 1.00 47.12 138 SER A CA 1
ATOM 1132 C C . SER A 1 138 ? -7.826 18.115 19.412 1.00 47.12 138 SER A C 1
ATOM 1134 O O . SER A 1 138 ? -6.862 17.966 20.164 1.00 47.12 138 SER A O 1
ATOM 1136 N N . LYS A 1 139 ? -9.061 17.786 19.812 1.00 50.94 139 LYS A N 1
ATOM 1137 C CA . LYS A 1 139 ? -9.373 17.196 21.129 1.00 50.94 139 LYS A CA 1
ATOM 1138 C C . LYS A 1 139 ? -8.870 15.759 21.268 1.00 50.94 139 LYS A C 1
ATOM 1140 O O . LYS A 1 139 ? -8.473 15.390 22.371 1.00 50.94 139 LYS A O 1
ATOM 1145 N N . LEU A 1 140 ? -8.788 15.009 20.163 1.00 48.28 140 LEU A N 1
ATOM 1146 C CA . LEU A 1 140 ? -8.101 13.716 20.113 1.00 48.28 140 LEU A CA 1
ATOM 1147 C C . LEU A 1 140 ? -6.621 13.902 20.484 1.00 48.28 140 LEU A C 1
ATOM 1149 O O . LEU A 1 140 ? -6.123 13.227 21.377 1.00 48.28 140 LEU A O 1
ATOM 1153 N N . GLY A 1 141 ? -5.957 14.923 19.922 1.00 49.03 141 GLY A N 1
ATOM 1154 C CA . GLY A 1 141 ? -4.602 15.324 20.316 1.00 49.03 141 GLY A CA 1
ATOM 1155 C C . GLY A 1 141 ? -4.465 15.665 21.806 1.00 49.03 141 GLY A C 1
ATOM 1156 O O . GLY A 1 141 ? -3.445 15.348 22.413 1.00 49.03 141 GLY A O 1
ATOM 1157 N N . ARG A 1 142 ? -5.504 16.243 22.430 1.00 51.41 142 ARG A N 1
ATOM 1158 C CA . ARG A 1 142 ? -5.536 16.549 23.875 1.00 51.41 142 ARG A CA 1
ATOM 1159 C C . ARG A 1 142 ? -5.763 15.328 24.774 1.00 51.41 142 ARG A C 1
ATOM 1161 O O . ARG A 1 142 ? -5.119 15.279 25.818 1.00 51.41 142 ARG A O 1
ATOM 1168 N N . HIS A 1 143 ? -6.606 14.365 24.391 1.00 48.03 143 HIS A N 1
ATOM 1169 C CA . HIS A 1 143 ? -6.753 13.084 25.109 1.00 48.03 143 HIS A CA 1
ATOM 1170 C C . HIS A 1 143 ? -5.482 12.227 24.989 1.00 48.03 143 HIS A C 1
ATOM 1172 O O . HIS A 1 143 ? -5.013 11.651 25.965 1.00 48.03 143 HIS A O 1
ATOM 1178 N N . LEU A 1 144 ? -4.822 12.267 23.830 1.00 44.25 144 LEU A N 1
ATOM 1179 C CA . LEU A 1 144 ? -3.549 11.583 23.598 1.00 44.25 144 LEU A CA 1
ATOM 1180 C C . LEU A 1 144 ? -2.367 12.178 24.397 1.00 44.25 144 LEU A C 1
ATOM 1182 O O . LEU A 1 144 ? -1.327 11.529 24.519 1.00 44.25 144 LEU A O 1
ATOM 1186 N N . ARG A 1 145 ? -2.498 13.377 25.000 1.00 41.06 145 ARG A N 1
ATOM 1187 C CA . ARG A 1 145 ? -1.432 13.982 25.832 1.00 41.06 145 ARG A CA 1
ATOM 1188 C C . ARG A 1 145 ? -1.149 13.234 27.132 1.00 41.06 145 ARG A C 1
ATOM 1190 O O . ARG A 1 145 ? -0.064 13.422 27.684 1.00 41.06 145 ARG A O 1
ATOM 1197 N N . GLN A 1 146 ? -2.035 12.356 27.608 1.00 41.84 146 GLN A N 1
ATOM 1198 C CA . GLN A 1 146 ? -1.702 11.515 28.765 1.00 41.84 146 GLN A CA 1
ATOM 1199 C C . GLN A 1 146 ? -0.522 10.565 28.492 1.00 41.84 146 GLN A C 1
ATOM 1201 O O . GLN A 1 146 ? 0.183 10.199 29.430 1.00 41.84 146 GLN A O 1
ATOM 1206 N N . PHE A 1 147 ? -0.180 10.301 27.224 1.00 35.28 147 PHE A N 1
ATOM 1207 C CA . PHE A 1 147 ? 1.049 9.584 26.862 1.00 35.28 147 PHE A CA 1
ATOM 1208 C C . PHE A 1 147 ? 2.324 10.443 26.880 1.00 35.28 147 PHE A C 1
ATOM 1210 O O . PHE A 1 147 ? 3.422 9.889 26.925 1.00 35.28 147 PHE A O 1
ATOM 1217 N N . GLN A 1 148 ? 2.224 11.779 26.876 1.00 37.59 148 GLN A N 1
ATOM 1218 C CA . GLN A 1 148 ? 3.395 12.671 26.896 1.00 37.59 148 GLN A CA 1
ATOM 1219 C C . GLN A 1 148 ? 3.862 13.032 28.317 1.00 37.59 148 GLN A C 1
ATOM 1221 O O . GLN A 1 148 ? 5.030 13.359 28.516 1.00 37.59 148 GLN A O 1
ATOM 1226 N N . HIS A 1 149 ? 3.015 12.913 29.345 1.00 31.27 149 HIS A N 1
ATOM 1227 C CA . HIS A 1 149 ? 3.388 13.331 30.706 1.00 31.27 149 HIS A CA 1
ATOM 1228 C C . HIS A 1 149 ? 4.264 12.345 31.506 1.00 31.27 149 HIS A C 1
ATOM 1230 O O . HIS A 1 149 ? 4.637 12.654 32.634 1.00 31.27 149 HIS A O 1
ATOM 1236 N N . MET A 1 150 ? 4.705 11.226 30.916 1.00 29.25 150 MET A N 1
ATOM 1237 C CA . MET A 1 150 ? 5.818 10.421 31.455 1.00 29.25 150 MET A CA 1
ATOM 1238 C C . MET A 1 150 ? 7.189 10.758 30.838 1.00 29.25 150 MET A C 1
ATOM 1240 O O . MET A 1 150 ? 8.154 10.036 31.077 1.00 29.25 150 MET A O 1
ATOM 1244 N N . SER A 1 151 ? 7.320 11.833 30.048 1.00 31.00 151 SER A N 1
ATOM 1245 C CA . SER A 1 151 ? 8.598 12.190 29.407 1.00 31.00 151 SER A CA 1
ATOM 1246 C C . SER A 1 151 ? 9.253 13.484 29.903 1.00 31.00 151 SER A C 1
ATOM 1248 O O . SER A 1 151 ? 10.202 13.937 29.270 1.00 31.00 151 SER A O 1
ATOM 1250 N N . SER A 1 152 ? 8.790 14.100 31.001 1.00 26.66 152 SER A N 1
ATOM 1251 C CA . SER A 1 152 ? 9.280 15.425 31.431 1.00 26.66 152 SER A CA 1
ATOM 1252 C C . SER A 1 152 ? 9.871 15.498 32.844 1.00 26.66 152 SER A C 1
ATOM 1254 O O . SER A 1 152 ? 9.793 16.545 33.485 1.00 26.66 152 SER A O 1
ATOM 1256 N N . VAL A 1 153 ? 10.505 14.433 33.337 1.00 29.45 153 VAL A N 1
ATOM 1257 C CA . VAL A 1 153 ? 11.429 14.548 34.476 1.00 29.45 153 VAL A CA 1
ATOM 1258 C C . VAL A 1 153 ? 12.746 13.893 34.075 1.00 29.45 153 VAL A C 1
ATOM 1260 O O . VAL A 1 153 ? 12.761 12.720 33.725 1.00 29.45 153 VAL A O 1
ATOM 1263 N N . LEU A 1 154 ? 13.821 14.686 34.152 1.00 24.58 154 LEU A N 1
ATOM 1264 C CA . LEU A 1 154 ? 15.226 14.410 33.804 1.00 24.58 154 LEU A CA 1
ATOM 1265 C C . LEU A 1 154 ? 15.635 14.775 32.365 1.00 24.58 154 LEU A C 1
ATOM 1267 O O . LEU A 1 154 ? 15.706 13.948 31.464 1.00 24.58 154 LEU A O 1
ATOM 1271 N N . GLY A 1 155 ? 16.031 16.036 32.186 1.00 22.69 155 GLY A N 1
ATOM 1272 C CA . GLY A 1 155 ? 17.218 16.341 31.381 1.00 22.69 155 GLY A CA 1
ATOM 1273 C C . GLY A 1 155 ? 18.407 16.642 32.308 1.00 22.69 155 GLY A C 1
ATOM 1274 O O . GLY A 1 155 ? 18.217 16.750 33.520 1.00 22.69 155 GLY A O 1
ATOM 1275 N N . PRO A 1 156 ? 19.605 16.925 31.778 1.00 34.00 156 PRO A N 1
ATOM 1276 C CA . PRO A 1 156 ? 20.264 16.257 30.663 1.00 34.00 156 PRO A CA 1
ATOM 1277 C C . PRO A 1 156 ? 21.694 15.855 31.067 1.00 34.00 156 PRO A C 1
ATOM 1279 O O . PRO A 1 156 ? 22.495 16.704 31.443 1.00 34.00 156 PRO A O 1
ATOM 1282 N N . SER A 1 157 ? 22.032 14.572 30.980 1.00 26.38 157 SER A N 1
ATOM 1283 C CA . SER A 1 157 ? 23.393 14.035 30.792 1.00 26.38 157 SER A CA 1
ATOM 1284 C C . SER A 1 157 ? 23.346 12.557 31.133 1.00 26.38 157 SER A C 1
ATOM 1286 O O . SER A 1 157 ? 23.253 12.233 32.301 1.00 26.38 157 SER A O 1
ATOM 1288 N N . ILE A 1 158 ? 23.374 11.680 30.129 1.00 23.69 158 ILE A N 1
ATOM 1289 C CA . ILE A 1 158 ? 23.947 10.327 30.180 1.00 23.69 158 ILE A CA 1
ATOM 1290 C C . ILE A 1 158 ? 23.948 9.782 28.743 1.00 23.69 158 ILE A C 1
ATOM 1292 O O . ILE A 1 158 ? 23.085 10.076 27.919 1.00 23.69 158 ILE A O 1
ATOM 1296 N N . SER A 1 159 ? 25.027 9.076 28.446 1.00 22.78 159 SER A N 1
ATOM 1297 C CA . SER A 1 159 ? 25.429 8.448 27.196 1.00 22.78 159 SER A CA 1
ATOM 1298 C C . SER A 1 159 ? 24.400 7.505 26.561 1.00 22.78 159 SER A C 1
ATOM 1300 O O . SER A 1 159 ? 23.633 6.836 27.240 1.00 22.78 159 SER A O 1
ATOM 1302 N N . PHE A 1 160 ? 24.496 7.427 25.230 1.00 33.47 160 PHE A N 1
ATOM 1303 C CA . PHE A 1 160 ? 23.958 6.415 24.317 1.00 33.47 160 PHE A CA 1
ATOM 1304 C C . PHE A 1 160 ? 23.772 5.010 24.932 1.00 33.47 160 PHE A C 1
ATOM 1306 O O . PHE A 1 160 ? 24.769 4.326 25.134 1.00 33.47 160 PHE A O 1
ATOM 1313 N N . ASP A 1 161 ? 22.510 4.592 25.125 1.00 25.61 161 ASP A N 1
ATOM 1314 C CA . ASP A 1 161 ? 22.006 3.219 24.855 1.00 25.61 161 ASP A CA 1
ATOM 1315 C C . ASP A 1 161 ? 20.453 3.080 24.923 1.00 25.61 161 ASP A C 1
ATOM 1317 O O . ASP A 1 161 ? 19.881 2.055 24.560 1.00 25.61 161 ASP A O 1
ATOM 1321 N N . GLU A 1 162 ? 19.702 4.118 25.311 1.00 23.78 162 GLU A N 1
ATOM 1322 C CA . GLU A 1 162 ? 18.253 4.008 25.605 1.00 23.78 162 GLU A CA 1
ATOM 1323 C C . GLU A 1 162 ? 17.292 4.222 24.409 1.00 23.78 162 GLU A C 1
ATOM 1325 O O . GLU A 1 162 ? 16.156 4.675 24.557 1.00 23.78 162 GLU A O 1
ATOM 1330 N N . GLY A 1 163 ? 17.708 3.870 23.188 1.00 26.67 163 GLY A N 1
ATOM 1331 C CA . GLY A 1 163 ? 16.808 3.816 22.020 1.00 26.67 163 GLY A CA 1
ATOM 1332 C C . GLY A 1 163 ? 15.959 2.537 21.948 1.00 26.67 163 GLY A C 1
ATOM 1333 O O . GLY A 1 163 ? 14.988 2.474 21.199 1.00 26.67 163 GLY A O 1
ATOM 1334 N N . MET A 1 164 ? 16.322 1.523 22.739 1.00 28.34 164 MET A N 1
ATOM 1335 C CA . MET A 1 164 ? 15.757 0.170 22.697 1.00 28.34 164 MET A CA 1
ATOM 1336 C C . MET A 1 164 ? 14.669 -0.088 23.751 1.00 28.34 164 MET A C 1
ATOM 1338 O O . MET A 1 164 ? 13.899 -1.027 23.582 1.00 28.34 164 MET A O 1
ATOM 1342 N N . ASP A 1 165 ? 14.544 0.722 24.809 1.00 26.47 165 ASP A N 1
ATOM 1343 C CA . ASP A 1 165 ? 13.576 0.462 25.894 1.00 26.47 165 ASP A CA 1
ATOM 1344 C C . ASP A 1 165 ? 12.155 0.973 25.606 1.00 26.47 165 ASP A C 1
ATOM 1346 O O . ASP A 1 165 ? 11.174 0.382 26.057 1.00 26.47 165 ASP A O 1
ATOM 1350 N N . LYS A 1 166 ? 12.006 1.994 24.753 1.00 32.03 166 LYS A N 1
ATOM 1351 C CA . LYS A 1 166 ? 10.689 2.561 24.397 1.00 32.03 166 LYS A CA 1
ATOM 1352 C C . LYS A 1 166 ? 9.909 1.704 23.388 1.00 32.03 166 LYS A C 1
ATOM 1354 O O . LYS A 1 166 ? 8.683 1.703 23.400 1.00 32.03 166 LYS A O 1
ATOM 1359 N N . GLN A 1 167 ? 10.601 0.909 22.565 1.00 30.25 167 GLN A N 1
ATOM 1360 C CA . GLN A 1 167 ? 9.975 -0.090 21.685 1.00 30.25 167 GLN A CA 1
ATOM 1361 C C . GLN A 1 167 ? 9.575 -1.376 22.427 1.00 30.25 167 GLN A C 1
ATOM 1363 O O . GLN A 1 167 ? 8.634 -2.042 21.989 1.00 30.25 167 GLN A O 1
ATOM 1368 N N . LYS A 1 168 ? 10.246 -1.723 23.542 1.00 29.84 168 LYS A N 1
ATOM 1369 C CA . LYS A 1 168 ? 9.968 -2.935 24.343 1.00 29.84 168 LYS A CA 1
ATOM 1370 C C . LYS A 1 168 ? 8.571 -2.915 24.969 1.00 29.84 168 LYS A C 1
ATOM 1372 O O . LYS A 1 168 ? 7.881 -3.929 24.916 1.00 29.84 168 LYS A O 1
ATOM 1377 N N . HIS A 1 169 ? 8.124 -1.762 25.475 1.00 27.62 169 HIS A N 1
ATOM 1378 C CA . HIS A 1 169 ? 6.765 -1.595 26.008 1.00 27.62 169 HIS A CA 1
ATOM 1379 C C . HIS A 1 169 ? 5.685 -1.529 24.913 1.00 27.62 169 HIS A C 1
ATOM 1381 O O . HIS A 1 169 ? 4.570 -1.983 25.136 1.00 27.62 169 HIS A O 1
ATOM 1387 N N . PHE A 1 170 ? 6.013 -1.029 23.717 1.00 28.03 170 PHE A N 1
ATOM 1388 C CA . PHE A 1 170 ? 5.044 -0.809 22.637 1.00 28.03 170 PHE A CA 1
ATOM 1389 C C . PHE A 1 170 ? 4.599 -2.105 21.939 1.00 28.03 170 PHE A C 1
ATOM 1391 O O . PHE A 1 170 ? 3.409 -2.320 21.750 1.00 28.03 170 PHE A O 1
ATOM 1398 N N . VAL A 1 171 ? 5.529 -3.006 21.601 1.00 31.86 171 VAL A N 1
ATOM 1399 C CA . VAL A 1 171 ? 5.183 -4.288 20.946 1.00 31.86 171 VAL A CA 1
ATOM 1400 C C . VAL A 1 171 ? 4.542 -5.271 21.929 1.00 31.86 171 VAL A C 1
ATOM 1402 O O . VAL A 1 171 ? 3.586 -5.946 21.564 1.00 31.86 171 VAL A O 1
ATOM 1405 N N . SER A 1 172 ? 5.001 -5.285 23.186 1.00 30.67 172 SER A N 1
ATOM 1406 C CA . SER A 1 172 ? 4.380 -6.065 24.267 1.00 30.67 172 SER A CA 1
ATOM 1407 C C . SER A 1 172 ? 2.947 -5.592 24.554 1.00 30.67 172 SER A C 1
ATOM 1409 O O . SER A 1 172 ? 2.047 -6.411 24.718 1.00 30.67 172 SER A O 1
ATOM 1411 N N . ASN A 1 173 ? 2.691 -4.277 24.528 1.00 35.81 173 ASN A N 1
ATOM 1412 C CA . ASN A 1 173 ? 1.330 -3.755 24.663 1.00 35.81 173 ASN A CA 1
ATOM 1413 C C . ASN A 1 173 ? 0.448 -4.106 23.465 1.00 35.81 173 ASN A C 1
ATOM 1415 O O . ASN A 1 173 ? -0.697 -4.464 23.678 1.00 35.81 173 ASN A O 1
ATOM 1419 N N . VAL A 1 174 ? 0.951 -4.079 22.228 1.00 37.03 174 VAL A N 1
ATOM 1420 C CA . VAL A 1 174 ? 0.170 -4.503 21.051 1.00 37.03 174 VAL A CA 1
ATOM 1421 C C . VAL A 1 174 ? -0.211 -5.989 21.159 1.00 37.03 174 VAL A C 1
ATOM 1423 O O . VAL A 1 174 ? -1.377 -6.326 20.998 1.00 37.03 174 VAL A O 1
ATOM 1426 N N . GLU A 1 175 ? 0.718 -6.874 21.533 1.00 35.91 175 GLU A N 1
ATOM 1427 C CA . GLU A 1 175 ? 0.448 -8.309 21.756 1.00 35.91 175 GLU A CA 1
ATOM 1428 C C . GLU A 1 175 ? -0.566 -8.547 22.916 1.00 35.91 175 GLU A C 1
ATOM 1430 O O . GLU A 1 175 ? -1.462 -9.391 22.811 1.00 35.91 175 GLU A O 1
ATOM 1435 N N . ASN A 1 176 ? -0.517 -7.743 23.989 1.00 35.81 176 ASN A N 1
ATOM 1436 C CA . ASN A 1 176 ? -1.424 -7.839 25.150 1.00 35.81 176 ASN A CA 1
ATOM 1437 C C . ASN A 1 176 ? -2.804 -7.166 24.950 1.00 35.81 176 ASN A C 1
ATOM 1439 O O . ASN A 1 176 ? -3.812 -7.640 25.469 1.00 35.81 176 ASN A O 1
ATOM 1443 N N . ILE A 1 177 ? -2.881 -6.075 24.188 1.00 40.94 177 ILE A N 1
ATOM 1444 C CA . ILE A 1 177 ? -4.130 -5.359 23.867 1.00 40.94 177 ILE A CA 1
ATOM 1445 C C . ILE A 1 177 ? -4.938 -6.140 22.817 1.00 40.94 177 ILE A C 1
ATOM 1447 O O . ILE A 1 177 ? -6.169 -6.131 22.835 1.00 40.94 177 ILE A O 1
ATOM 1451 N N . LEU A 1 178 ? -4.258 -6.855 21.915 1.00 42.22 178 LEU A N 1
ATOM 1452 C CA . LEU A 1 178 ? -4.894 -7.628 20.845 1.00 42.22 178 LEU A CA 1
ATOM 1453 C C . LEU A 1 178 ? -5.343 -9.032 21.284 1.00 42.22 178 LEU A C 1
ATOM 1455 O O . LEU A 1 178 ? -6.333 -9.542 20.764 1.00 42.22 178 LEU A O 1
ATOM 1459 N N . SER A 1 179 ? -4.699 -9.630 22.290 1.00 39.06 179 SER A N 1
ATOM 1460 C CA . SER A 1 179 ? -5.180 -10.867 22.934 1.00 39.06 179 SER A CA 1
ATOM 1461 C C . SER A 1 179 ? -6.481 -10.658 23.723 1.00 39.06 179 SER A C 1
ATOM 1463 O O . SER A 1 179 ? -7.341 -11.534 23.731 1.00 39.06 179 SER A O 1
ATOM 1465 N N . ALA A 1 180 ? -6.709 -9.465 24.283 1.00 37.00 180 ALA A N 1
ATOM 1466 C CA . ALA A 1 180 ? -7.980 -9.103 24.926 1.00 37.00 180 ALA A CA 1
ATOM 1467 C C . ALA A 1 180 ? -9.161 -8.925 23.937 1.00 37.00 180 ALA A C 1
ATOM 1469 O O . ALA A 1 180 ? -10.318 -8.810 24.349 1.00 37.00 180 ALA A O 1
ATOM 1470 N N . LYS A 1 181 ? -8.879 -8.896 22.628 1.00 47.34 181 LYS A N 1
ATOM 1471 C CA . LYS A 1 181 ? -9.793 -8.475 21.554 1.00 47.34 181 LYS A CA 1
ATOM 1472 C C . LYS A 1 181 ? -10.719 -9.585 21.044 1.00 47.34 181 LYS A C 1
ATOM 1474 O O . LYS A 1 181 ? -11.815 -9.286 20.578 1.00 47.34 181 LYS A O 1
ATOM 1479 N N . HIS A 1 182 ? -10.318 -10.854 21.152 1.00 39.78 182 HIS A N 1
ATOM 1480 C CA . HIS A 1 182 ? -11.109 -11.978 20.626 1.00 39.78 182 HIS A CA 1
ATOM 1481 C C . HIS A 1 182 ? -12.231 -12.453 21.566 1.00 39.78 182 HIS A C 1
ATOM 1483 O O . HIS A 1 182 ? -13.166 -13.100 21.104 1.00 39.78 182 HIS A O 1
ATOM 1489 N N . GLU A 1 183 ? -12.205 -12.097 22.856 1.00 36.91 183 GLU A N 1
ATOM 1490 C CA . GLU A 1 183 ? -13.214 -12.574 23.819 1.00 36.91 183 GLU A CA 1
ATOM 1491 C C . GLU A 1 183 ? -14.366 -11.586 24.098 1.00 36.91 183 GLU A C 1
ATOM 1493 O O . GLU A 1 183 ? -15.369 -11.995 24.678 1.00 36.91 183 GLU A O 1
ATOM 1498 N N . LYS A 1 184 ? -14.292 -10.304 23.690 1.00 40.81 184 LYS A N 1
ATOM 1499 C CA . LYS A 1 184 ? -15.262 -9.269 24.138 1.00 40.81 184 LYS A CA 1
ATOM 1500 C C . LYS A 1 184 ? -15.926 -8.395 23.063 1.00 40.81 184 LYS A C 1
ATOM 1502 O O . LYS A 1 184 ? -16.621 -7.441 23.412 1.00 40.81 184 LYS A O 1
ATOM 1507 N N . MET A 1 185 ? -15.758 -8.686 21.772 1.00 42.53 185 MET A N 1
ATOM 1508 C CA . MET A 1 185 ? -16.265 -7.815 20.691 1.00 42.53 185 MET A CA 1
ATOM 1509 C C . MET A 1 185 ? -17.309 -8.468 19.765 1.00 42.53 185 MET A C 1
ATOM 1511 O O . MET A 1 185 ? -17.505 -8.003 18.650 1.00 42.53 185 MET A O 1
ATOM 1515 N N . ASN A 1 186 ? -18.000 -9.514 20.237 1.00 40.03 186 ASN A N 1
ATOM 1516 C CA . ASN A 1 186 ? -19.047 -10.237 19.492 1.00 40.03 186 ASN A CA 1
ATOM 1517 C C . ASN A 1 186 ? -20.491 -9.824 19.847 1.00 40.03 186 ASN A C 1
ATOM 1519 O O . ASN A 1 186 ? -21.440 -10.485 19.429 1.00 40.03 186 ASN A O 1
ATOM 1523 N N . GLU A 1 187 ? -20.683 -8.734 20.589 1.00 50.41 187 GLU A N 1
ATOM 1524 C CA . GLU A 1 187 ? -22.002 -8.116 20.757 1.00 50.41 187 GLU A CA 1
ATOM 1525 C C . GLU A 1 187 ? -22.092 -6.901 19.833 1.00 50.41 187 GLU A C 1
ATOM 1527 O O . GLU A 1 187 ? -21.169 -6.085 19.787 1.00 50.41 187 GLU A O 1
ATOM 1532 N N . ALA A 1 188 ? -23.176 -6.798 19.059 1.00 55.19 188 ALA A N 1
ATOM 1533 C CA . ALA A 1 188 ? -23.436 -5.646 18.204 1.00 55.19 188 ALA A CA 1
ATOM 1534 C C . ALA A 1 188 ? -23.624 -4.404 19.086 1.00 55.19 188 ALA A C 1
ATOM 1536 O O . ALA A 1 188 ? -24.705 -4.178 19.630 1.00 55.19 188 ALA A O 1
ATOM 1537 N N . LYS A 1 189 ? -22.549 -3.631 19.259 1.00 71.12 189 LYS A N 1
ATOM 1538 C CA . LYS A 1 189 ? -22.549 -2.432 20.097 1.00 71.12 189 LYS A CA 1
ATOM 1539 C C . LYS A 1 189 ? -23.313 -1.312 19.412 1.00 71.12 189 LYS A C 1
ATOM 1541 O O . LYS A 1 189 ? -23.170 -1.084 18.211 1.00 71.12 189 LYS A O 1
ATOM 1546 N N . THR A 1 190 ? -24.118 -0.594 20.182 1.00 82.38 190 THR A N 1
ATOM 1547 C CA . THR A 1 190 ? -24.844 0.571 19.667 1.00 82.38 190 THR A CA 1
ATOM 1548 C C . THR A 1 190 ? -23.910 1.770 19.494 1.00 82.38 190 THR A C 1
ATOM 1550 O O . THR A 1 190 ? -22.894 1.889 20.180 1.00 82.38 190 THR A O 1
ATOM 1553 N N . THR A 1 191 ? -24.276 2.723 18.628 1.00 82.06 191 THR A N 1
ATOM 1554 C CA . THR A 1 191 ? -23.508 3.965 18.408 1.00 82.06 191 THR A CA 1
ATOM 1555 C C . THR A 1 191 ? -23.215 4.693 19.726 1.00 82.06 191 THR A C 1
ATOM 1557 O O . THR A 1 191 ? -22.131 5.230 19.916 1.00 82.06 191 THR A O 1
ATOM 1560 N N . LYS A 1 192 ? -24.156 4.659 20.680 1.00 82.00 192 LYS A N 1
ATOM 1561 C CA . LYS A 1 192 ? -24.004 5.284 22.005 1.00 82.00 192 LYS A CA 1
ATOM 1562 C C . LYS A 1 192 ? -22.977 4.570 22.884 1.00 82.00 192 LYS A C 1
ATOM 1564 O O . LYS A 1 192 ? -22.198 5.235 23.552 1.00 82.00 192 LYS A O 1
ATOM 1569 N N . GLU A 1 193 ? -22.953 3.240 22.869 1.00 84.12 193 GLU A N 1
ATOM 1570 C CA . GLU A 1 193 ? -21.961 2.457 23.618 1.00 84.12 193 GLU A CA 1
ATOM 1571 C C . GLU A 1 193 ? -20.547 2.674 23.076 1.00 84.12 193 GLU A C 1
ATOM 1573 O O . GLU A 1 193 ? -19.602 2.767 23.852 1.00 84.12 193 GLU A O 1
ATOM 1578 N N . LEU A 1 194 ? -20.398 2.805 21.755 1.00 82.06 194 LEU A N 1
ATOM 1579 C CA . LEU A 1 194 ? -19.105 3.090 21.131 1.00 82.06 194 LEU A CA 1
ATOM 1580 C C . LEU A 1 194 ? -18.585 4.490 21.479 1.00 82.06 194 LEU A C 1
ATOM 1582 O O . LEU A 1 194 ? -17.386 4.648 21.692 1.00 82.06 194 LEU A O 1
ATOM 1586 N N . LEU A 1 195 ? -19.467 5.491 21.583 1.00 83.81 195 LEU A N 1
ATOM 1587 C CA . LEU A 1 195 ? -19.093 6.831 22.054 1.00 83.81 195 LEU A CA 1
ATOM 1588 C C . LEU A 1 195 ? -18.672 6.815 23.530 1.00 83.81 195 LEU A C 1
ATOM 1590 O O . LEU A 1 195 ? -17.667 7.425 23.880 1.00 83.81 195 LEU A O 1
ATOM 1594 N N . ASP A 1 196 ? -19.386 6.062 24.370 1.00 82.81 196 ASP A N 1
ATOM 1595 C CA . ASP A 1 196 ? -19.030 5.877 25.782 1.00 82.81 196 ASP A CA 1
ATOM 1596 C C . ASP A 1 196 ? -17.682 5.177 25.963 1.00 82.81 196 ASP A C 1
ATOM 1598 O O . ASP A 1 196 ? -16.954 5.465 26.910 1.00 82.81 196 ASP A O 1
ATOM 1602 N N . MET A 1 197 ? -17.367 4.217 25.092 1.00 80.62 197 MET A N 1
ATOM 1603 C CA . MET A 1 197 ? -16.065 3.557 25.085 1.00 80.62 197 MET A CA 1
ATOM 1604 C C . MET A 1 197 ? -14.973 4.512 24.606 1.00 80.62 197 MET A C 1
ATOM 1606 O O . MET A 1 197 ? -13.939 4.608 25.252 1.00 80.62 197 MET A O 1
ATOM 1610 N N . LEU A 1 198 ? -15.215 5.270 23.534 1.00 80.75 198 LEU A N 1
ATOM 1611 C CA . LEU A 1 198 ? -14.247 6.235 23.011 1.00 80.75 198 LEU A CA 1
ATOM 1612 C C . LEU A 1 198 ? -13.836 7.286 24.058 1.00 80.75 198 LEU A C 1
ATOM 1614 O O . LEU A 1 198 ? -12.689 7.714 24.064 1.00 80.75 198 LEU A O 1
ATOM 1618 N N . GLU A 1 199 ? -14.758 7.678 24.940 1.00 80.56 199 GLU A N 1
ATOM 1619 C CA . GLU A 1 199 ? -14.515 8.627 26.037 1.00 80.56 199 GLU A CA 1
ATOM 1620 C C . GLU A 1 199 ? -13.727 8.019 27.212 1.00 80.56 199 GLU A C 1
ATOM 1622 O O . GLU A 1 199 ? -13.035 8.738 27.926 1.00 80.56 199 GLU A O 1
ATOM 1627 N N . LYS A 1 200 ? -13.829 6.702 27.431 1.00 81.44 200 LYS A N 1
ATOM 1628 C CA . LYS A 1 200 ? -13.199 6.007 28.570 1.00 81.44 200 LYS A CA 1
ATOM 1629 C C . LYS A 1 200 ? -11.850 5.378 28.247 1.00 81.44 200 LYS A C 1
ATOM 1631 O O . LYS A 1 200 ? -11.076 5.121 29.163 1.00 81.44 200 LYS A O 1
ATOM 1636 N N . GLU A 1 201 ? -11.625 5.026 26.988 1.00 77.00 201 GLU A N 1
ATOM 1637 C CA . GLU A 1 201 ? -10.428 4.312 26.559 1.00 77.00 201 GLU A CA 1
ATOM 1638 C C . GLU A 1 201 ? -9.275 5.290 26.339 1.00 77.00 201 GLU A C 1
ATOM 1640 O O . GLU A 1 201 ? -9.375 6.202 25.520 1.00 77.00 201 GLU A O 1
ATOM 1645 N N . ASP A 1 202 ? -8.150 5.053 27.009 1.00 71.50 202 ASP A N 1
ATOM 1646 C CA . ASP A 1 202 ? -6.927 5.835 26.805 1.00 71.50 202 ASP A CA 1
ATOM 1647 C C . ASP A 1 202 ? -6.072 5.270 25.659 1.00 71.50 202 ASP A C 1
ATOM 1649 O O . ASP A 1 202 ? -5.270 5.984 25.063 1.00 71.50 202 ASP A O 1
ATOM 1653 N N . ASP A 1 203 ? -6.231 3.989 25.313 1.00 76.50 203 ASP A N 1
ATOM 1654 C CA . ASP A 1 203 ? -5.405 3.337 24.299 1.00 76.50 203 ASP A CA 1
ATOM 1655 C C . ASP A 1 203 ? -5.825 3.689 22.862 1.00 76.50 203 ASP A C 1
ATOM 1657 O O . ASP A 1 203 ? -6.974 3.508 22.454 1.00 76.50 203 ASP A O 1
ATOM 1661 N N . ILE A 1 204 ? -4.848 4.101 22.050 1.00 81.06 204 ILE A N 1
ATOM 1662 C CA . ILE A 1 204 ? -5.065 4.505 20.657 1.00 81.06 204 ILE A CA 1
ATOM 1663 C C . ILE A 1 204 ? -5.642 3.378 19.796 1.00 81.06 204 ILE A C 1
ATOM 1665 O O . ILE A 1 204 ? -6.437 3.650 18.897 1.00 81.06 204 ILE A O 1
ATOM 1669 N N . TYR A 1 205 ? -5.277 2.115 20.048 1.00 79.19 205 TYR A N 1
ATOM 1670 C CA . TYR A 1 205 ? -5.844 1.004 19.286 1.00 79.19 205 TYR A CA 1
ATOM 1671 C C . TYR A 1 205 ? -7.308 0.779 19.661 1.00 79.19 205 TYR A C 1
ATOM 1673 O O . TYR A 1 205 ? -8.123 0.589 18.761 1.00 79.19 205 TYR A O 1
ATOM 1681 N N . GLN A 1 206 ? -7.668 0.853 20.945 1.00 79.31 206 GLN A N 1
ATOM 1682 C CA . GLN A 1 206 ? -9.069 0.758 21.377 1.00 79.31 206 GLN A CA 1
ATOM 1683 C C . GLN A 1 206 ? -9.923 1.916 20.853 1.00 79.31 206 GLN A C 1
ATOM 1685 O O . GLN A 1 206 ? -11.008 1.688 20.311 1.00 79.31 206 GLN A O 1
ATOM 1690 N N . GLN A 1 207 ? -9.404 3.144 20.908 1.00 81.25 207 GLN A N 1
ATOM 1691 C CA . GLN A 1 207 ? -10.058 4.310 20.311 1.00 81.25 207 GLN A CA 1
ATOM 1692 C C . GLN A 1 207 ? -10.246 4.131 18.797 1.00 81.25 207 GLN A C 1
ATOM 1694 O O . GLN A 1 207 ? -11.338 4.352 18.272 1.00 81.25 207 GLN A O 1
ATOM 1699 N N . ALA A 1 208 ? -9.210 3.666 18.090 1.00 84.94 208 ALA A N 1
ATOM 1700 C CA . ALA A 1 208 ? -9.277 3.394 16.658 1.00 84.94 208 ALA A CA 1
ATOM 1701 C C . ALA A 1 208 ? -10.335 2.340 16.313 1.00 84.94 208 ALA A C 1
ATOM 1703 O O . ALA A 1 208 ? -11.073 2.514 15.348 1.00 84.94 208 ALA A O 1
ATOM 1704 N N . LEU A 1 209 ? -10.450 1.274 17.108 1.00 81.56 209 LEU A N 1
ATOM 1705 C CA . LEU A 1 209 ? -11.477 0.248 16.914 1.00 81.56 209 LEU A CA 1
ATOM 1706 C C . LEU A 1 209 ? -12.879 0.812 17.086 1.00 81.56 209 LEU A C 1
ATOM 1708 O O . LEU A 1 209 ? -13.733 0.545 16.246 1.00 81.56 209 LEU A O 1
ATOM 1712 N N . CYS A 1 210 ? -13.103 1.630 18.116 1.00 83.50 210 CYS A N 1
ATOM 1713 C CA . CYS A 1 210 ? -14.384 2.305 18.300 1.00 83.50 210 CYS A CA 1
ATOM 1714 C C . CYS A 1 210 ? -14.724 3.164 17.075 1.00 83.50 210 CYS A C 1
ATOM 1716 O O . CYS A 1 210 ? -15.836 3.087 16.559 1.00 83.50 210 CYS A O 1
ATOM 1718 N N . ILE A 1 211 ? -13.752 3.917 16.550 1.00 86.12 211 ILE A N 1
ATOM 1719 C CA . ILE A 1 211 ? -13.923 4.722 15.332 1.00 86.12 211 ILE A CA 1
ATOM 1720 C C . ILE A 1 211 ? -14.227 3.838 14.113 1.00 86.12 211 ILE A C 1
ATOM 1722 O O . ILE A 1 211 ? -15.117 4.170 13.332 1.00 86.12 211 ILE A O 1
ATOM 1726 N N . PHE A 1 212 ? -13.528 2.715 13.931 1.00 84.81 212 PHE A N 1
ATOM 1727 C CA . PHE A 1 212 ? -13.759 1.809 12.801 1.00 84.81 212 PHE A CA 1
ATOM 1728 C C . PHE A 1 212 ? -15.137 1.150 12.852 1.00 84.81 212 PHE A C 1
ATOM 1730 O O . PHE A 1 212 ? -15.804 1.075 11.822 1.00 84.81 212 PHE A O 1
ATOM 1737 N N . GLU A 1 213 ? -15.593 0.723 14.030 1.00 81.19 213 GLU A N 1
ATOM 1738 C CA . GLU A 1 213 ? -16.948 0.191 14.201 1.00 81.19 213 GLU A CA 1
ATOM 1739 C C . GLU A 1 213 ? -18.007 1.280 13.973 1.00 81.19 213 GLU A C 1
ATOM 1741 O O . GLU A 1 213 ? -18.986 1.044 13.266 1.00 81.19 213 GLU A O 1
ATOM 1746 N N . LEU A 1 214 ? -17.775 2.511 14.443 1.00 85.94 214 LEU A N 1
ATOM 1747 C CA . LEU A 1 214 ? -18.641 3.652 14.123 1.00 85.94 214 LEU A CA 1
ATOM 1748 C C . LEU A 1 214 ? -18.720 3.908 12.610 1.00 85.94 214 LEU A C 1
ATOM 1750 O O . LEU A 1 214 ? -19.800 4.185 12.099 1.00 85.94 214 LEU A O 1
ATOM 1754 N N . CYS A 1 215 ? -17.616 3.761 11.874 1.00 86.94 215 CYS A N 1
ATOM 1755 C CA . CYS A 1 215 ? -17.593 3.932 10.416 1.00 86.94 215 CYS A CA 1
ATOM 1756 C C . CYS A 1 215 ? -18.346 2.837 9.647 1.00 86.94 215 CYS A C 1
ATOM 1758 O O . CYS A 1 215 ? -18.695 3.051 8.487 1.00 86.94 215 CYS A O 1
ATOM 1760 N N . LYS A 1 216 ? -18.577 1.665 10.252 1.00 84.06 216 LYS A N 1
ATOM 1761 C CA . LYS A 1 216 ? -19.425 0.616 9.662 1.00 84.06 216 LYS A CA 1
ATOM 1762 C C . LYS A 1 216 ? -20.913 0.905 9.864 1.00 84.06 216 LYS A C 1
ATOM 1764 O O . LYS A 1 216 ? -21.723 0.508 9.032 1.00 84.06 216 LYS A O 1
ATOM 1769 N N . LEU A 1 217 ? -21.266 1.570 10.965 1.00 85.62 217 LEU A N 1
ATOM 1770 C CA . LEU A 1 217 ? -22.652 1.882 11.325 1.00 85.62 217 LEU A CA 1
ATOM 1771 C C . LEU A 1 217 ? -23.139 3.201 10.712 1.00 85.62 217 LEU A C 1
ATOM 1773 O O . LEU A 1 217 ? -24.285 3.297 10.279 1.00 85.62 217 LEU A O 1
ATOM 1777 N N . GLU A 1 218 ? -22.273 4.210 10.669 1.00 88.88 218 GLU A N 1
ATOM 1778 C CA . GLU A 1 218 ? -22.612 5.585 10.308 1.00 88.88 218 GLU A CA 1
ATOM 1779 C C . GLU A 1 218 ? -21.852 6.062 9.062 1.00 88.88 218 GLU A C 1
ATOM 1781 O O . GLU A 1 218 ? -20.811 5.533 8.672 1.00 88.88 218 GLU A O 1
ATOM 1786 N N . LYS A 1 219 ? -22.357 7.121 8.419 1.00 87.88 219 LYS A N 1
ATOM 1787 C CA . LYS A 1 219 ? -21.674 7.748 7.274 1.00 87.88 219 LYS A CA 1
ATOM 1788 C C . LYS A 1 219 ? -20.449 8.535 7.737 1.00 87.88 219 LYS A C 1
ATOM 1790 O O . LYS A 1 219 ? -20.458 9.136 8.801 1.00 87.88 219 LYS A O 1
ATOM 1795 N N . LEU A 1 220 ? -19.450 8.689 6.866 1.00 86.00 220 LEU A N 1
ATOM 1796 C CA . LEU A 1 220 ? -18.246 9.494 7.146 1.00 86.00 220 LEU A CA 1
ATOM 1797 C C . LEU A 1 220 ? -18.524 10.976 7.485 1.00 86.00 220 LEU A C 1
ATOM 1799 O O . LEU A 1 220 ? -17.669 11.640 8.069 1.00 86.00 220 LEU A O 1
ATOM 1803 N N . SER A 1 221 ? -19.702 11.492 7.121 1.00 87.00 221 SER A N 1
ATOM 1804 C CA . SER A 1 221 ? -20.178 12.839 7.465 1.00 87.00 221 SER A CA 1
ATOM 1805 C C . SER A 1 221 ? -20.815 12.936 8.856 1.00 87.00 221 SER A C 1
ATOM 1807 O O . SER A 1 221 ? -21.271 14.011 9.227 1.00 87.00 221 SER A O 1
ATOM 1809 N N . TYR A 1 222 ? -20.919 11.827 9.590 1.00 87.44 222 TYR A N 1
ATOM 1810 C CA . TYR A 1 222 ? -21.476 11.798 10.937 1.00 87.44 222 TYR A CA 1
ATOM 1811 C C . TYR A 1 222 ? -20.586 12.593 11.894 1.00 87.44 222 TYR A C 1
ATOM 1813 O O . TYR A 1 222 ? -19.367 12.400 11.920 1.00 87.44 222 TYR A O 1
ATOM 1821 N N . GLU A 1 223 ? -21.201 13.494 12.656 1.00 86.00 223 GLU A N 1
ATOM 1822 C CA . GLU A 1 223 ? -20.526 14.294 13.674 1.00 86.00 223 GLU A CA 1
ATOM 1823 C C . GLU A 1 223 ? -20.435 13.515 14.983 1.00 86.00 223 GLU A C 1
ATOM 1825 O O . GLU A 1 223 ? -21.434 13.047 15.530 1.00 86.00 223 GLU A O 1
ATOM 1830 N N . VAL A 1 224 ? -19.215 13.386 15.494 1.00 83.25 224 VAL A N 1
ATOM 1831 C CA . VAL A 1 224 ? -18.932 12.686 16.740 1.00 83.25 224 VAL A CA 1
ATOM 1832 C C . VAL A 1 224 ? -18.992 13.689 17.880 1.00 83.25 224 VAL A C 1
ATOM 1834 O O . VAL A 1 224 ? -18.091 14.508 18.059 1.00 83.25 224 VAL A O 1
ATOM 1837 N N . ILE A 1 225 ? -20.071 13.621 18.652 1.00 81.56 225 ILE A N 1
ATOM 1838 C CA . ILE A 1 225 ? -20.297 14.471 19.820 1.00 81.56 225 ILE A CA 1
ATOM 1839 C C . ILE A 1 225 ? -20.255 13.582 21.063 1.00 81.56 225 ILE A C 1
ATOM 1841 O O . ILE A 1 225 ? -21.033 12.633 21.175 1.00 81.56 225 ILE A O 1
ATOM 1845 N N . LEU A 1 226 ? -19.328 13.879 21.974 1.00 78.00 226 LEU A N 1
ATOM 1846 C CA . LEU A 1 226 ? -19.199 13.187 23.257 1.00 78.00 226 LEU A CA 1
ATOM 1847 C C . LEU A 1 226 ? -20.288 13.629 24.245 1.00 78.00 226 LEU A C 1
ATOM 1849 O O . LEU A 1 226 ? -20.949 14.656 24.055 1.00 78.00 226 LEU A O 1
ATOM 1853 N N . LYS A 1 227 ? -20.467 12.865 25.328 1.00 69.69 227 LYS A N 1
ATOM 1854 C CA . LYS A 1 227 ? -21.474 13.148 26.363 1.00 69.69 227 LYS A CA 1
ATOM 1855 C C . LYS A 1 227 ? -21.243 14.473 27.074 1.00 69.69 227 LYS A C 1
ATOM 1857 O O . LYS A 1 227 ? -22.214 15.157 27.394 1.00 69.69 227 LYS A O 1
ATOM 1862 N N . ASP A 1 228 ? -19.984 14.867 27.215 1.00 68.06 228 ASP A N 1
ATOM 1863 C CA . ASP A 1 228 ? -19.580 16.159 27.771 1.00 68.06 228 ASP A CA 1
ATOM 1864 C C . ASP A 1 228 ? -19.952 17.365 26.876 1.00 68.06 228 ASP A C 1
ATOM 1866 O O . ASP A 1 228 ? -19.671 18.514 27.217 1.00 68.06 228 ASP A O 1
ATOM 1870 N N . GLY A 1 229 ? -20.605 17.134 25.727 1.00 68.75 229 GLY A N 1
ATOM 1871 C CA . GLY A 1 229 ? -20.964 18.166 24.746 1.00 68.75 229 GLY A CA 1
ATOM 1872 C C . GLY A 1 229 ? -19.811 18.533 23.809 1.00 68.75 229 GLY A C 1
ATOM 1873 O O . GLY A 1 229 ? -19.920 19.448 22.991 1.00 68.75 229 GLY A O 1
ATOM 1874 N N . ASP A 1 230 ? -18.702 17.804 23.911 1.00 74.94 230 ASP A N 1
ATOM 1875 C CA . ASP A 1 230 ? -17.501 18.019 23.130 1.00 74.94 230 ASP A CA 1
ATOM 1876 C C . ASP A 1 230 ? -17.657 17.458 21.711 1.00 74.94 230 ASP A C 1
ATOM 1878 O O . ASP A 1 230 ? -17.670 16.249 21.491 1.00 74.94 230 ASP A O 1
ATOM 1882 N N . ASN A 1 231 ? -17.746 18.355 20.724 1.00 79.94 231 ASN A N 1
ATOM 1883 C CA . ASN A 1 231 ? -17.711 17.984 19.310 1.00 79.94 231 ASN A CA 1
ATOM 1884 C C . ASN A 1 231 ? -16.264 17.658 18.888 1.00 79.94 231 ASN A C 1
ATOM 1886 O O . ASN A 1 231 ? -15.390 18.532 18.918 1.00 79.94 231 ASN A O 1
ATOM 1890 N N . LEU A 1 232 ? -16.022 16.400 18.516 1.00 75.56 232 LEU A N 1
ATOM 1891 C CA . LEU A 1 232 ? -14.749 15.888 18.001 1.00 75.56 232 LEU A CA 1
ATOM 1892 C C . LEU A 1 232 ? -14.599 16.075 16.479 1.00 75.56 232 LEU A C 1
ATOM 1894 O O . LEU A 1 232 ? -13.549 15.768 15.916 1.00 75.56 232 LEU A O 1
ATOM 1898 N N . GLY A 1 233 ? -15.623 16.606 15.813 1.00 84.25 233 GLY A N 1
ATOM 1899 C CA . GLY A 1 233 ? -15.692 16.761 14.366 1.00 84.25 233 GLY A CA 1
ATOM 1900 C C . GLY A 1 233 ? -16.347 15.562 13.681 1.00 84.25 233 GLY A C 1
ATOM 1901 O O . GLY A 1 233 ? -17.000 14.730 14.307 1.00 84.25 233 GLY A O 1
ATOM 1902 N N . THR A 1 234 ? -16.197 15.482 12.359 1.00 88.44 234 THR A N 1
ATOM 1903 C CA . THR A 1 234 ? -16.765 14.373 11.575 1.00 88.44 234 THR A CA 1
ATOM 1904 C C . THR A 1 234 ? -15.924 13.101 11.689 1.00 88.44 234 THR A C 1
ATOM 1906 O O . THR A 1 234 ? -14.712 13.179 11.904 1.00 88.44 234 THR A O 1
ATOM 1909 N N . LEU A 1 235 ? -16.525 11.930 11.448 1.00 88.94 235 LEU A N 1
ATOM 1910 C CA . LEU A 1 235 ? -15.783 10.664 11.338 1.00 88.94 235 LEU A CA 1
ATOM 1911 C C . LEU A 1 235 ? -14.645 10.741 10.308 1.00 88.94 235 LEU A C 1
ATOM 1913 O O . LEU A 1 235 ? -13.552 10.241 10.558 1.00 88.94 235 LEU A O 1
ATOM 1917 N N . ASN A 1 236 ? -14.854 11.424 9.179 1.00 89.12 236 ASN A N 1
ATOM 1918 C CA . ASN A 1 236 ? -13.794 11.676 8.198 1.00 89.12 236 ASN A CA 1
ATOM 1919 C C . ASN A 1 236 ? -12.621 12.479 8.792 1.00 89.12 236 ASN A C 1
ATOM 1921 O O . ASN A 1 236 ? -11.461 12.168 8.521 1.00 89.12 236 ASN A O 1
ATOM 1925 N N . THR A 1 237 ? -12.903 13.497 9.610 1.00 88.56 237 THR A N 1
ATOM 1926 C CA . THR A 1 237 ? -11.866 14.281 10.301 1.00 88.56 237 THR A CA 1
ATOM 1927 C C . THR A 1 237 ? -11.082 13.398 11.269 1.00 88.56 237 THR A C 1
ATOM 1929 O O . THR A 1 237 ? -9.855 13.364 11.200 1.00 88.56 237 THR A O 1
ATOM 1932 N N . LEU A 1 238 ? -11.781 12.615 12.094 1.00 88.44 238 LEU A N 1
ATOM 1933 C CA . LEU A 1 238 ? -11.162 11.697 13.053 1.00 88.44 238 LEU A CA 1
ATOM 1934 C C . LEU A 1 238 ? -10.297 10.630 12.377 1.00 88.44 238 LEU A C 1
ATOM 1936 O O . LEU A 1 238 ? -9.173 10.390 12.810 1.00 88.44 238 LEU A O 1
ATOM 1940 N N . LEU A 1 239 ? -10.765 10.034 11.277 1.00 89.88 239 LEU A N 1
ATOM 1941 C CA . LEU A 1 239 ? -9.975 9.072 10.503 1.00 89.88 239 LEU A CA 1
ATOM 1942 C C . LEU A 1 239 ? -8.704 9.698 9.923 1.00 89.88 239 LEU A C 1
ATOM 1944 O O . LEU A 1 239 ? -7.661 9.047 9.891 1.00 89.88 239 LEU A O 1
ATOM 1948 N N . ARG A 1 240 ? -8.767 10.953 9.461 1.00 88.69 240 ARG A N 1
ATOM 1949 C CA . ARG A 1 240 ? -7.593 11.674 8.944 1.00 88.69 240 ARG A CA 1
ATOM 1950 C C . ARG A 1 240 ? -6.595 12.010 10.045 1.00 88.69 240 ARG A C 1
ATOM 1952 O O . ARG A 1 240 ? -5.394 11.909 9.810 1.00 88.69 240 ARG A O 1
ATOM 1959 N N . GLU A 1 241 ? -7.072 12.385 11.227 1.00 86.75 241 GLU A N 1
ATOM 1960 C CA . GLU A 1 241 ? -6.213 12.585 12.396 1.00 86.75 241 GLU A CA 1
ATOM 1961 C C . GLU A 1 241 ? -5.541 11.275 12.813 1.00 86.75 241 GLU A C 1
ATOM 1963 O O . GLU A 1 241 ? -4.315 11.227 12.925 1.00 86.75 241 GLU A O 1
ATOM 1968 N N . LEU A 1 242 ? -6.317 10.195 12.934 1.00 88.25 242 LEU A N 1
ATOM 1969 C CA . LEU A 1 242 ? -5.805 8.865 13.250 1.00 88.25 242 LEU A CA 1
ATOM 1970 C C . LEU A 1 242 ? -4.777 8.393 12.215 1.00 88.25 242 LEU A C 1
ATOM 1972 O O . LEU A 1 242 ? -3.739 7.858 12.591 1.00 88.25 242 LEU A O 1
ATOM 1976 N N . TYR A 1 243 ? -5.021 8.636 10.924 1.00 88.81 243 TYR A N 1
ATOM 1977 C CA . TYR A 1 243 ? -4.077 8.330 9.848 1.00 88.81 243 TYR A CA 1
ATOM 1978 C C . TYR A 1 243 ? -2.737 9.055 10.036 1.00 88.81 243 TYR A C 1
ATOM 1980 O O . TYR A 1 243 ? -1.679 8.443 9.898 1.00 88.81 243 TYR A O 1
ATOM 1988 N N . ASN A 1 244 ? -2.761 10.342 10.392 1.00 85.25 244 ASN A N 1
ATOM 1989 C CA . ASN A 1 244 ? -1.540 11.117 10.623 1.00 85.25 244 ASN A CA 1
ATOM 1990 C C . ASN A 1 244 ? -0.770 10.623 11.849 1.00 85.25 244 ASN A C 1
ATOM 1992 O O . ASN A 1 244 ? 0.444 10.446 11.778 1.00 85.25 244 ASN A O 1
ATOM 1996 N N . ILE A 1 245 ? -1.471 10.359 12.954 1.00 83.81 245 ILE A N 1
ATOM 1997 C CA . ILE A 1 245 ? -0.860 9.845 14.186 1.00 83.81 245 ILE A CA 1
ATOM 1998 C C . ILE A 1 245 ? -0.246 8.464 13.928 1.00 83.81 245 ILE A C 1
ATOM 2000 O O . ILE A 1 245 ? 0.924 8.229 14.236 1.00 83.81 245 ILE A O 1
ATOM 2004 N N . ALA A 1 246 ? -1.002 7.568 13.289 1.00 87.25 246 ALA A N 1
ATOM 2005 C CA . ALA A 1 246 ? -0.525 6.246 12.906 1.00 87.25 246 ALA A CA 1
ATOM 2006 C C . ALA A 1 246 ? 0.683 6.328 11.956 1.00 87.25 246 ALA A C 1
ATOM 2008 O O . ALA A 1 246 ? 1.616 5.537 12.089 1.00 87.25 246 ALA A O 1
ATOM 2009 N N . GLY A 1 247 ? 0.707 7.311 11.051 1.00 84.25 247 GLY A N 1
ATOM 2010 C CA . GLY A 1 247 ? 1.831 7.624 10.165 1.00 84.25 247 GLY A CA 1
ATOM 2011 C C . GLY A 1 247 ? 3.099 7.990 10.928 1.00 84.25 247 GLY A C 1
ATOM 2012 O O . GLY A 1 247 ? 4.138 7.348 10.758 1.00 84.25 247 GLY A O 1
ATOM 2013 N N . SER A 1 248 ? 2.995 8.965 11.833 1.00 80.50 248 SER A N 1
ATOM 2014 C CA . SER A 1 248 ? 4.110 9.442 12.661 1.00 80.50 248 SER A CA 1
ATOM 2015 C C . SER A 1 248 ? 4.700 8.346 13.551 1.00 80.50 248 SER A C 1
ATOM 2017 O O . SER A 1 248 ? 5.916 8.281 13.737 1.00 80.50 248 SER A O 1
ATOM 2019 N N . HIS A 1 249 ? 3.858 7.441 14.057 1.00 82.69 249 HIS A N 1
ATOM 2020 C CA . HIS A 1 249 ? 4.278 6.323 14.906 1.00 82.69 249 HIS A CA 1
ATOM 2021 C C . HIS A 1 249 ? 4.508 5.004 14.153 1.00 82.69 249 HIS A C 1
ATOM 2023 O O . HIS A 1 249 ? 4.831 3.999 14.786 1.00 82.69 249 HIS A O 1
ATOM 2029 N N . LYS A 1 250 ? 4.384 4.990 12.817 1.00 84.88 250 LYS A N 1
ATOM 2030 C CA . LYS A 1 250 ? 4.558 3.797 11.965 1.00 84.88 250 LYS A CA 1
ATOM 2031 C C . LYS A 1 250 ? 3.677 2.613 12.395 1.00 84.88 250 LYS A C 1
ATOM 2033 O O . LYS A 1 250 ? 4.110 1.461 12.389 1.00 84.88 250 LYS A O 1
ATOM 2038 N N . MET A 1 251 ? 2.433 2.900 12.773 1.00 86.94 251 MET A N 1
ATOM 2039 C CA . MET A 1 251 ? 1.410 1.912 13.128 1.00 86.94 251 MET A CA 1
ATOM 2040 C C . MET A 1 251 ? 0.752 1.376 11.849 1.00 86.94 251 MET A C 1
ATOM 2042 O O . MET A 1 251 ? -0.330 1.811 11.452 1.00 86.94 251 MET A O 1
ATOM 2046 N N . TRP A 1 252 ? 1.430 0.452 11.168 1.00 92.44 252 TRP A N 1
ATOM 2047 C CA . TRP A 1 252 ? 1.046 -0.024 9.832 1.00 92.44 252 TRP A CA 1
ATOM 2048 C C . TRP A 1 252 ? -0.334 -0.674 9.782 1.00 92.44 252 TRP A C 1
ATOM 2050 O O . TRP A 1 252 ? -1.057 -0.477 8.808 1.00 92.44 252 TRP A O 1
ATOM 2060 N N . LEU A 1 253 ? -0.724 -1.384 10.845 1.00 87.81 253 LEU A N 1
ATOM 2061 C CA . LEU A 1 253 ? -2.068 -1.943 10.979 1.00 87.81 253 LEU A CA 1
ATOM 2062 C C . LEU A 1 253 ? -3.127 -0.842 10.863 1.00 87.81 253 LEU A C 1
ATOM 2064 O O . LEU A 1 253 ? -3.994 -0.891 9.992 1.00 87.81 253 LEU A O 1
ATOM 2068 N N . LEU A 1 254 ? -3.017 0.191 11.703 1.00 89.50 254 LEU A N 1
ATOM 2069 C CA . LEU A 1 254 ? -3.962 1.308 11.729 1.00 89.50 254 LEU A CA 1
ATOM 2070 C C . LEU A 1 254 ? -3.938 2.101 10.422 1.00 89.50 254 LEU A C 1
ATOM 2072 O O . LEU A 1 254 ? -4.995 2.513 9.951 1.00 89.50 254 LEU A O 1
ATOM 2076 N N . LEU A 1 255 ? -2.767 2.270 9.800 1.00 92.19 255 LEU A N 1
ATOM 2077 C CA . LEU A 1 255 ? -2.640 2.906 8.485 1.00 92.19 255 LEU A CA 1
ATOM 2078 C C . LEU A 1 255 ? -3.397 2.140 7.397 1.00 92.19 255 LEU A C 1
ATOM 2080 O O . LEU A 1 255 ? -4.081 2.766 6.589 1.00 92.19 255 LEU A O 1
ATOM 2084 N N . ARG A 1 256 ? -3.333 0.804 7.389 1.00 92.31 256 ARG A N 1
ATOM 2085 C CA . ARG A 1 256 ? -4.087 -0.030 6.439 1.00 92.31 256 ARG A CA 1
ATOM 2086 C C . ARG A 1 256 ? -5.593 0.098 6.651 1.00 92.31 256 ARG A C 1
ATOM 2088 O O . ARG A 1 256 ? -6.311 0.367 5.690 1.00 92.31 256 ARG A O 1
ATOM 2095 N N . TYR A 1 257 ? -6.059 0.003 7.898 1.00 88.75 257 TYR A N 1
ATOM 2096 C CA . TYR A 1 257 ? -7.478 0.179 8.233 1.00 88.75 257 TYR A CA 1
ATOM 2097 C C . TYR A 1 257 ? -7.994 1.571 7.853 1.00 88.75 257 TYR A C 1
ATOM 2099 O O . TYR A 1 257 ? -8.947 1.694 7.084 1.00 88.75 257 TYR A O 1
ATOM 2107 N N . THR A 1 258 ? -7.345 2.628 8.347 1.00 91.56 258 THR A N 1
ATOM 2108 C CA . THR A 1 258 ? -7.733 4.019 8.051 1.00 91.56 258 THR A CA 1
ATOM 2109 C C . THR A 1 258 ? -7.711 4.309 6.552 1.00 91.56 258 THR A C 1
ATOM 2111 O O . THR A 1 258 ? -8.608 4.984 6.054 1.00 91.56 258 THR A O 1
ATOM 2114 N N . SER A 1 259 ? -6.748 3.759 5.806 1.00 92.06 259 SER A N 1
ATOM 2115 C CA . SER A 1 259 ? -6.695 3.897 4.344 1.00 92.06 259 SER A CA 1
ATOM 2116 C C . SER A 1 259 ? -7.864 3.233 3.638 1.00 92.06 259 SER A C 1
ATOM 2118 O O . SER A 1 259 ? -8.383 3.807 2.682 1.00 92.06 259 SER A O 1
ATOM 2120 N N . GLY A 1 260 ? -8.287 2.062 4.116 1.00 88.94 260 GLY A N 1
ATOM 2121 C CA . GLY A 1 260 ? -9.447 1.354 3.587 1.00 88.94 260 GLY A CA 1
ATOM 2122 C C . GLY A 1 260 ? -10.733 2.154 3.786 1.00 88.94 260 GLY A C 1
ATOM 2123 O O . GLY A 1 260 ? -11.464 2.392 2.828 1.00 88.94 260 GLY A O 1
ATOM 2124 N N . PHE A 1 261 ? -10.965 2.664 5.000 1.00 88.31 261 PHE A N 1
ATOM 2125 C CA . PHE A 1 261 ? -12.139 3.497 5.300 1.00 88.31 261 PHE A CA 1
ATOM 2126 C C . PHE A 1 261 ? -12.143 4.829 4.542 1.00 88.31 261 PHE A C 1
ATOM 2128 O O . PHE A 1 261 ? -13.180 5.251 4.035 1.00 88.31 261 PHE A O 1
ATOM 2135 N N . LEU A 1 262 ? -10.982 5.476 4.404 1.00 90.50 262 LEU A N 1
ATOM 2136 C CA . LEU A 1 262 ? -10.829 6.696 3.603 1.00 90.50 262 LEU A CA 1
ATOM 2137 C C . LEU A 1 262 ? -10.832 6.426 2.089 1.00 90.50 262 LEU A C 1
ATOM 2139 O O . LEU A 1 262 ? -10.718 7.370 1.305 1.00 90.50 262 LEU A O 1
ATOM 2143 N N . LYS A 1 263 ? -10.925 5.154 1.671 1.00 90.19 263 LYS A N 1
ATOM 2144 C CA . LYS A 1 263 ? -10.785 4.693 0.286 1.00 90.19 263 LYS A CA 1
ATOM 2145 C C . LYS A 1 263 ? -9.593 5.346 -0.416 1.00 90.19 263 LYS A C 1
ATOM 2147 O O . LYS A 1 263 ? -9.726 5.870 -1.524 1.00 90.19 263 LYS A O 1
ATOM 2152 N N . LYS A 1 264 ? -8.430 5.364 0.236 1.00 89.56 264 LYS A N 1
ATOM 2153 C CA . LYS A 1 264 ? -7.204 5.919 -0.348 1.00 89.56 264 LYS A CA 1
ATOM 2154 C C . LYS A 1 264 ? -6.737 5.057 -1.523 1.00 89.56 264 LYS A C 1
ATOM 2156 O O . LYS A 1 264 ? -6.828 3.827 -1.477 1.00 89.56 264 LYS A O 1
ATOM 2161 N N . GLU A 1 265 ? -6.262 5.725 -2.568 1.00 88.62 265 GLU A N 1
ATOM 2162 C CA . GLU A 1 265 ? -5.603 5.095 -3.711 1.00 88.62 265 GLU A CA 1
ATOM 2163 C C . GLU A 1 265 ? -4.089 5.144 -3.507 1.00 88.62 265 GLU A C 1
ATOM 2165 O O . GLU A 1 265 ? -3.557 6.148 -3.027 1.00 88.62 265 GLU A O 1
ATOM 2170 N N . ALA A 1 266 ? -3.405 4.052 -3.833 1.00 89.19 266 ALA A N 1
ATOM 2171 C CA . ALA A 1 266 ? -1.958 3.983 -3.749 1.00 89.19 266 ALA A CA 1
ATOM 2172 C C . ALA A 1 266 ? -1.280 4.756 -4.889 1.00 89.19 266 ALA A C 1
ATOM 2174 O O . ALA A 1 266 ? -1.661 4.653 -6.057 1.00 89.19 266 ALA A O 1
ATOM 2175 N N . ASP A 1 267 ? -0.226 5.501 -4.556 1.00 84.75 267 ASP A N 1
ATOM 2176 C CA . ASP A 1 267 ? 0.528 6.278 -5.537 1.00 84.75 267 ASP A CA 1
ATOM 2177 C C . ASP A 1 267 ? 1.125 5.348 -6.615 1.00 84.75 267 ASP A C 1
ATOM 2179 O O . ASP A 1 267 ? 1.862 4.405 -6.318 1.00 84.75 267 ASP A O 1
ATOM 2183 N N . GLY A 1 268 ? 0.801 5.602 -7.888 1.00 83.56 268 GLY A N 1
ATOM 2184 C CA . GLY A 1 268 ? 1.277 4.800 -9.020 1.00 83.56 268 GLY A CA 1
ATOM 2185 C C . GLY A 1 268 ? 0.479 3.521 -9.312 1.00 83.56 268 GLY A C 1
ATOM 2186 O O . GLY A 1 268 ? 0.939 2.703 -10.113 1.00 83.56 268 GLY A O 1
ATOM 2187 N N . LEU A 1 269 ? -0.714 3.344 -8.732 1.00 89.94 269 LEU A N 1
ATOM 2188 C CA . LEU A 1 269 ? -1.552 2.152 -8.925 1.00 89.94 269 LEU A CA 1
ATOM 2189 C C . LEU A 1 269 ? -1.877 1.860 -10.402 1.00 89.94 269 LEU A C 1
ATOM 2191 O O . LEU A 1 269 ? -1.657 0.749 -10.888 1.00 89.94 269 LEU A O 1
ATOM 2195 N N . ALA A 1 270 ? -2.347 2.855 -11.154 1.00 88.25 270 ALA A N 1
ATOM 2196 C CA . ALA A 1 270 ? -2.661 2.665 -12.572 1.00 88.25 270 ALA A CA 1
ATOM 2197 C C . ALA A 1 270 ? -1.415 2.388 -13.425 1.00 88.25 270 ALA A C 1
ATOM 2199 O O . ALA A 1 270 ? -1.458 1.574 -14.350 1.00 88.25 270 ALA A O 1
ATOM 2200 N N . HIS A 1 271 ? -0.278 3.008 -13.088 1.00 87.06 271 HIS A N 1
ATOM 2201 C CA . HIS A 1 271 ? 1.000 2.705 -13.737 1.00 87.06 271 HIS A CA 1
ATOM 2202 C C . HIS A 1 271 ? 1.414 1.254 -13.480 1.00 87.06 271 HIS A C 1
ATOM 2204 O O . HIS A 1 271 ? 1.853 0.563 -14.403 1.00 87.06 271 HIS A O 1
ATOM 2210 N N . ALA A 1 272 ? 1.218 0.761 -12.254 1.00 90.88 272 ALA A N 1
ATOM 2211 C CA . ALA A 1 272 ? 1.442 -0.636 -11.911 1.00 90.88 272 ALA A CA 1
ATOM 2212 C C . ALA A 1 272 ? 0.556 -1.563 -12.758 1.00 90.88 272 ALA A C 1
ATOM 2214 O O . ALA A 1 272 ? 1.085 -2.465 -13.406 1.00 90.88 272 ALA A O 1
ATOM 2215 N N . ALA A 1 273 ? -0.751 -1.296 -12.859 1.00 92.44 273 ALA A N 1
ATOM 2216 C CA . ALA A 1 273 ? -1.662 -2.067 -13.711 1.00 92.44 273 ALA A CA 1
ATOM 2217 C C . ALA A 1 273 ? -1.243 -2.052 -15.195 1.00 92.44 273 ALA A C 1
ATOM 2219 O O . ALA A 1 273 ? -1.155 -3.103 -15.836 1.00 92.44 273 ALA A O 1
ATOM 2220 N N . ALA A 1 274 ? -0.889 -0.886 -15.741 1.00 89.94 274 ALA A N 1
ATOM 2221 C CA . ALA A 1 274 ? -0.395 -0.762 -17.112 1.00 89.94 274 ALA A CA 1
ATOM 2222 C C . ALA A 1 274 ? 0.908 -1.554 -17.336 1.00 89.94 274 ALA A C 1
ATOM 2224 O O . ALA A 1 274 ? 1.114 -2.146 -18.402 1.00 89.94 274 ALA A O 1
ATOM 2225 N N . CYS A 1 275 ? 1.788 -1.625 -16.332 1.00 88.31 275 CYS A N 1
ATOM 2226 C CA . CYS A 1 275 ? 3.035 -2.388 -16.405 1.00 88.31 275 CYS A CA 1
ATOM 2227 C C . CYS A 1 275 ? 2.819 -3.898 -16.572 1.00 88.31 275 CYS A C 1
ATOM 2229 O O . CYS A 1 275 ? 3.649 -4.537 -17.228 1.00 88.31 275 CYS A O 1
ATOM 2231 N N . PHE A 1 276 ? 1.733 -4.458 -16.028 1.00 91.69 276 PHE A N 1
ATOM 2232 C CA . PHE A 1 276 ? 1.346 -5.851 -16.277 1.00 91.69 276 PHE A CA 1
ATOM 2233 C C . PHE A 1 276 ? 0.935 -6.042 -17.737 1.00 91.69 276 PHE A C 1
ATOM 2235 O O . PHE A 1 276 ? 1.506 -6.868 -18.452 1.00 91.69 276 PHE A O 1
ATOM 2242 N N . LEU A 1 277 ? -0.011 -5.225 -18.197 1.00 90.19 277 LEU A N 1
ATOM 2243 C CA . LEU A 1 277 ? -0.647 -5.373 -19.505 1.00 90.19 277 LEU A CA 1
ATOM 2244 C C . LEU A 1 277 ? 0.332 -5.146 -20.661 1.00 90.19 277 LEU A C 1
ATOM 2246 O O . LEU A 1 277 ? 0.370 -5.927 -21.610 1.00 90.19 277 LEU A O 1
ATOM 2250 N N . THR A 1 278 ? 1.204 -4.139 -20.543 1.00 90.25 278 THR A N 1
ATOM 2251 C CA . THR A 1 278 ? 2.282 -3.866 -21.519 1.00 90.25 278 THR A CA 1
ATOM 2252 C C . THR A 1 278 ? 3.257 -5.034 -21.682 1.00 90.25 278 THR A C 1
ATOM 2254 O O . THR A 1 278 ? 3.895 -5.164 -22.723 1.00 90.25 278 THR A O 1
ATOM 2257 N N . ARG A 1 279 ? 3.372 -5.901 -20.671 1.00 89.12 279 ARG A N 1
ATOM 2258 C CA . ARG A 1 279 ? 4.216 -7.106 -20.689 1.00 89.12 279 ARG A CA 1
ATOM 2259 C C . ARG A 1 279 ? 3.421 -8.380 -20.948 1.00 89.12 279 ARG A C 1
ATOM 2261 O O . ARG A 1 279 ? 3.919 -9.471 -20.679 1.00 89.12 279 ARG A O 1
ATOM 2268 N N . GLN A 1 280 ? 2.198 -8.235 -21.464 1.00 91.06 280 GLN A N 1
ATOM 2269 C CA . GLN A 1 280 ? 1.291 -9.340 -21.771 1.00 91.06 280 GLN A CA 1
ATOM 2270 C C . GLN A 1 280 ? 1.015 -10.223 -20.543 1.00 91.06 280 GLN A C 1
ATOM 2272 O O . GLN A 1 280 ? 0.833 -11.436 -20.655 1.00 91.06 280 GLN A O 1
ATOM 2277 N N . LYS A 1 281 ? 1.008 -9.610 -19.355 1.00 93.50 281 LYS A N 1
ATOM 2278 C CA . LYS A 1 281 ? 0.615 -10.246 -18.100 1.00 93.50 281 LYS A CA 1
ATOM 2279 C C . LYS A 1 281 ? -0.794 -9.801 -17.733 1.00 93.50 281 LYS A C 1
ATOM 2281 O O . LYS A 1 281 ? -1.178 -8.657 -17.957 1.00 93.50 281 LYS A O 1
ATOM 2286 N N . GLN A 1 282 ? -1.544 -10.718 -17.147 1.00 95.00 282 GLN A N 1
ATOM 2287 C CA . GLN A 1 282 ? -2.851 -10.474 -16.551 1.00 95.00 282 GLN A CA 1
ATOM 2288 C C . GLN A 1 282 ? -2.702 -10.487 -15.034 1.00 95.00 282 GLN A C 1
ATOM 2290 O O . GLN A 1 282 ? -1.822 -11.170 -14.497 1.00 95.00 282 GLN A O 1
ATOM 2295 N N . PHE A 1 283 ? -3.595 -9.802 -14.335 1.00 95.69 283 PHE A N 1
ATOM 2296 C CA . PHE A 1 283 ? -3.718 -9.952 -12.893 1.00 95.69 283 PHE A CA 1
ATOM 2297 C C . PHE A 1 283 ? -5.177 -10.108 -12.490 1.00 95.69 283 PHE A C 1
ATOM 2299 O O . PHE A 1 283 ? -6.073 -9.732 -13.241 1.00 95.69 283 PHE A O 1
ATOM 2306 N N . SER A 1 284 ? -5.415 -10.703 -11.329 1.00 95.69 284 SER A N 1
ATOM 2307 C CA . SER A 1 284 ? -6.741 -10.735 -10.719 1.00 95.69 284 SER A CA 1
ATOM 2308 C C . SER A 1 284 ? -6.726 -10.124 -9.330 1.00 95.69 284 SER A C 1
ATOM 2310 O O . SER A 1 284 ? -5.725 -10.214 -8.611 1.00 95.69 284 SER A O 1
ATOM 2312 N N . VAL A 1 285 ? -7.842 -9.493 -8.981 1.00 95.00 285 VAL A N 1
ATOM 2313 C CA . VAL A 1 285 ? -8.096 -8.869 -7.682 1.00 95.00 285 VAL A CA 1
ATOM 2314 C C . VAL A 1 285 ? -9.241 -9.606 -6.994 1.00 95.00 285 VAL A C 1
ATOM 2316 O O . VAL A 1 285 ? -10.139 -10.110 -7.668 1.00 95.00 285 VAL A O 1
ATOM 2319 N N . GLY A 1 286 ? -9.200 -9.700 -5.667 1.00 86.56 286 GLY A N 1
ATOM 2320 C CA . GLY A 1 286 ? -10.158 -10.483 -4.889 1.00 86.56 286 GLY A CA 1
ATOM 2321 C C . GLY A 1 286 ? -9.684 -11.908 -4.604 1.00 86.56 286 GLY A C 1
ATOM 2322 O O . GLY A 1 286 ? -8.545 -12.290 -4.902 1.00 86.56 286 GLY A O 1
ATOM 2323 N N . TYR A 1 287 ? -10.581 -12.696 -4.015 1.00 79.12 287 TYR A N 1
ATOM 2324 C CA . TYR A 1 287 ? -10.323 -14.074 -3.605 1.00 79.12 287 TYR A CA 1
ATOM 2325 C C . TYR A 1 287 ? -11.161 -15.059 -4.426 1.00 79.12 287 TYR A C 1
ATOM 2327 O O . TYR A 1 287 ? -12.363 -14.842 -4.593 1.00 79.12 287 TYR A O 1
ATOM 2335 N N . PRO A 1 288 ? -10.582 -16.194 -4.871 1.00 75.00 288 PRO A N 1
ATOM 2336 C CA . PRO A 1 288 ? -11.323 -17.205 -5.629 1.00 75.00 288 PRO A CA 1
ATOM 2337 C C . PRO A 1 288 ? -12.558 -17.735 -4.893 1.00 75.00 288 PRO A C 1
ATOM 2339 O O . PRO A 1 288 ? -13.536 -18.116 -5.526 1.00 75.00 288 PRO A O 1
ATOM 2342 N N . SER A 1 289 ? -12.494 -17.784 -3.561 1.00 71.19 289 SER A N 1
ATOM 2343 C CA . SER A 1 289 ? -13.546 -18.330 -2.701 1.00 71.19 289 SER A CA 1
ATOM 2344 C C . SER A 1 289 ? -14.791 -17.444 -2.611 1.00 71.19 289 SER A C 1
ATOM 2346 O O . SER A 1 289 ? -15.828 -17.922 -2.162 1.00 71.19 289 SER A O 1
ATOM 2348 N N . TYR A 1 290 ? -14.689 -16.167 -2.995 1.00 73.88 290 TYR A N 1
ATOM 2349 C CA . TYR A 1 290 ? -15.768 -15.191 -2.849 1.00 73.88 290 TYR A CA 1
ATOM 2350 C C . TYR A 1 290 ? -16.078 -14.502 -4.179 1.00 73.88 290 TYR A C 1
ATOM 2352 O O . TYR A 1 290 ? -17.062 -14.824 -4.841 1.00 73.88 290 TYR A O 1
ATOM 2360 N N . ARG A 1 291 ? -15.203 -13.586 -4.597 1.00 85.44 291 ARG A N 1
ATOM 2361 C CA . ARG A 1 291 ? -15.272 -12.866 -5.865 1.00 85.44 291 ARG A CA 1
ATOM 2362 C C . ARG A 1 291 ? -13.850 -12.570 -6.317 1.00 85.44 291 ARG A C 1
ATOM 2364 O O . ARG A 1 291 ? -13.049 -12.037 -5.553 1.00 85.44 291 ARG A O 1
ATOM 2371 N N . GLU A 1 292 ? -13.548 -12.921 -7.559 1.00 91.44 292 GLU A N 1
ATOM 2372 C CA . GLU A 1 292 ? -12.262 -12.640 -8.183 1.00 91.44 292 GLU A CA 1
ATOM 2373 C C . GLU A 1 292 ? -12.487 -12.055 -9.576 1.00 91.44 292 GLU A C 1
ATOM 2375 O O . GLU A 1 292 ? -13.007 -12.729 -10.467 1.00 91.44 292 GLU A O 1
ATOM 2380 N N . ASP A 1 293 ? -12.031 -10.822 -9.764 1.00 93.31 293 ASP A N 1
ATOM 2381 C CA . ASP A 1 293 ? -12.158 -10.097 -11.021 1.00 93.31 293 ASP A CA 1
ATOM 2382 C C . ASP A 1 293 ? -10.809 -10.088 -11.750 1.00 93.31 293 ASP A C 1
ATOM 2384 O O . ASP A 1 293 ? -9.763 -9.736 -11.195 1.00 93.31 293 ASP A O 1
ATOM 2388 N N . VAL A 1 294 ? -10.810 -10.529 -13.012 1.00 94.50 294 VAL A N 1
ATOM 2389 C CA . VAL A 1 294 ? -9.594 -10.657 -13.827 1.00 94.50 294 VAL A CA 1
ATOM 2390 C C . VAL A 1 294 ? -9.437 -9.444 -14.733 1.00 94.50 294 VAL A C 1
ATOM 2392 O O . VAL A 1 294 ? -10.237 -9.211 -15.637 1.00 94.50 294 VAL A O 1
ATOM 2395 N N . VAL A 1 295 ? -8.328 -8.733 -14.563 1.00 93.12 295 VAL A N 1
ATOM 2396 C CA . VAL A 1 295 ? -7.942 -7.600 -15.397 1.00 93.12 295 VAL A CA 1
ATOM 2397 C C . VAL A 1 295 ? -7.075 -8.085 -16.557 1.00 93.12 295 VAL A C 1
ATOM 2399 O O . VAL A 1 295 ? -5.966 -8.599 -16.378 1.00 93.12 295 VAL A O 1
ATOM 2402 N N . THR A 1 296 ? -7.601 -7.926 -17.772 1.00 91.50 296 THR A N 1
ATOM 2403 C CA . THR A 1 296 ? -6.939 -8.349 -19.021 1.00 91.50 296 THR A CA 1
ATOM 2404 C C . THR A 1 296 ? -6.711 -7.213 -20.016 1.00 91.50 296 THR A C 1
ATOM 2406 O O . THR A 1 296 ? -5.927 -7.370 -20.951 1.00 91.50 296 THR A O 1
ATOM 2409 N N . THR A 1 297 ? -7.355 -6.066 -19.809 1.00 88.50 297 THR A N 1
ATOM 2410 C CA . THR A 1 297 ? -7.304 -4.887 -20.681 1.00 88.50 297 THR A CA 1
ATOM 2411 C C . THR A 1 297 ? -6.908 -3.655 -19.884 1.00 88.50 297 THR A C 1
ATOM 2413 O O . THR A 1 297 ? -6.952 -3.682 -18.659 1.00 88.50 297 THR A O 1
ATOM 2416 N N . TYR A 1 298 ? -6.523 -2.573 -20.568 1.00 85.69 298 TYR A N 1
ATOM 2417 C CA . TYR A 1 298 ? -6.257 -1.295 -19.906 1.00 85.69 298 TYR A CA 1
ATOM 2418 C C . TYR A 1 298 ? -7.513 -0.794 -19.195 1.00 85.69 298 TYR A C 1
ATOM 2420 O O . TYR A 1 298 ? -8.612 -0.885 -19.740 1.00 85.69 298 TYR A O 1
ATOM 2428 N N . ILE A 1 299 ? -7.320 -0.285 -17.983 1.00 81.56 299 ILE A N 1
ATOM 2429 C CA . ILE A 1 299 ? -8.369 0.209 -17.092 1.00 81.56 299 ILE A CA 1
ATOM 2430 C C . ILE A 1 299 ? -7.988 1.632 -16.686 1.00 81.56 299 ILE A C 1
ATOM 2432 O O . ILE A 1 299 ? -6.799 1.934 -16.545 1.00 81.56 299 ILE A O 1
ATOM 2436 N N . THR A 1 300 ? -8.978 2.514 -16.552 1.00 79.81 300 THR A N 1
ATOM 2437 C CA . THR A 1 300 ? -8.746 3.887 -16.088 1.00 79.8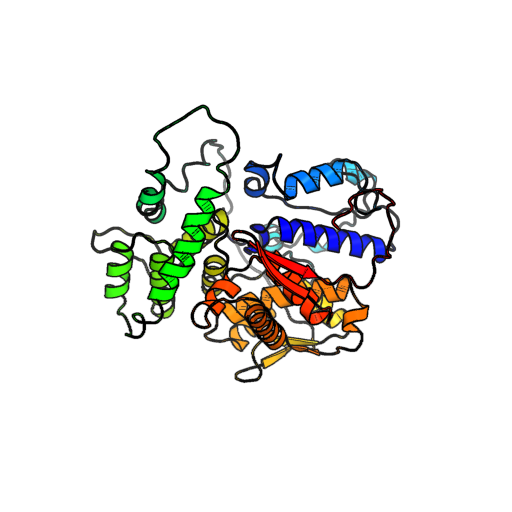1 300 THR A CA 1
ATOM 2438 C C . THR A 1 300 ? -8.467 3.917 -14.580 1.00 79.81 300 THR A C 1
ATOM 2440 O O . THR A 1 300 ? -8.701 2.937 -13.878 1.00 79.81 300 THR A O 1
ATOM 2443 N N . HIS A 1 301 ? -7.951 5.035 -14.063 1.00 73.75 301 HIS A N 1
ATOM 2444 C CA . HIS A 1 301 ? -7.630 5.174 -12.635 1.00 73.75 301 HIS A CA 1
ATOM 2445 C C . HIS A 1 301 ? -8.853 4.935 -11.733 1.00 73.75 301 HIS A C 1
ATOM 2447 O O . HIS A 1 301 ? -8.792 4.119 -10.814 1.00 73.75 301 HIS A O 1
ATOM 2453 N N . ASN A 1 302 ? -9.980 5.580 -12.055 1.00 76.69 302 ASN A N 1
ATOM 2454 C CA . ASN A 1 302 ? -11.218 5.460 -11.281 1.00 76.69 302 ASN A CA 1
ATOM 2455 C C . ASN A 1 302 ? -11.760 4.026 -11.322 1.00 76.69 302 ASN A C 1
ATOM 2457 O O . ASN A 1 302 ? -12.013 3.434 -10.276 1.00 76.69 302 ASN A O 1
ATOM 2461 N N . ASP A 1 303 ? -11.823 3.431 -12.517 1.00 85.75 303 ASP A N 1
ATOM 2462 C CA . ASP A 1 303 ? -12.360 2.078 -12.686 1.00 85.75 303 ASP A CA 1
ATOM 2463 C C . ASP A 1 303 ? -11.491 1.027 -11.975 1.00 85.75 303 ASP A C 1
ATOM 2465 O O . ASP A 1 303 ? -12.006 0.042 -11.454 1.00 85.75 303 ASP A O 1
ATOM 2469 N N . LEU A 1 304 ? -10.164 1.214 -11.928 1.00 89.19 304 LEU A N 1
ATOM 2470 C CA . LEU A 1 304 ? -9.259 0.271 -11.265 1.00 89.19 304 LEU A CA 1
ATOM 2471 C C . LEU A 1 304 ? -9.500 0.240 -9.757 1.00 89.19 304 LEU A C 1
ATOM 2473 O O . LEU A 1 304 ? -9.536 -0.835 -9.156 1.00 89.19 304 LEU A O 1
ATOM 2477 N N . LYS A 1 305 ? -9.668 1.415 -9.150 1.00 89.44 305 LYS A N 1
ATOM 2478 C CA . LYS A 1 305 ? -10.005 1.535 -7.735 1.00 89.44 305 LYS A CA 1
ATOM 2479 C C . LYS A 1 305 ? -11.355 0.883 -7.444 1.00 89.44 305 LYS A C 1
ATOM 2481 O O . LYS A 1 305 ? -11.448 0.100 -6.499 1.00 89.44 305 LYS A O 1
ATOM 2486 N N . ASP A 1 306 ? -12.364 1.171 -8.259 1.00 90.31 306 ASP A N 1
ATOM 2487 C CA . ASP A 1 306 ? -13.711 0.633 -8.074 1.00 90.31 306 ASP A CA 1
ATOM 2488 C C . ASP A 1 306 ? -13.721 -0.894 -8.204 1.00 90.31 306 ASP A C 1
ATOM 2490 O O . ASP A 1 306 ? -14.213 -1.568 -7.304 1.00 90.31 306 ASP A O 1
ATOM 2494 N N . ILE A 1 307 ? -13.055 -1.461 -9.217 1.00 93.38 307 ILE A N 1
ATOM 2495 C CA . ILE A 1 307 ? -12.920 -2.918 -9.386 1.00 93.38 307 ILE A CA 1
ATOM 2496 C C . ILE A 1 307 ? -12.242 -3.570 -8.174 1.00 93.38 307 ILE A C 1
ATOM 2498 O O . ILE A 1 307 ? -12.655 -4.646 -7.743 1.00 93.38 307 ILE A O 1
ATOM 2502 N N . ILE A 1 308 ? -11.217 -2.935 -7.592 1.00 93.12 308 ILE A N 1
ATOM 2503 C CA . ILE A 1 308 ? -10.566 -3.461 -6.385 1.00 93.12 308 ILE A CA 1
ATOM 2504 C C . ILE A 1 308 ? -11.546 -3.455 -5.208 1.00 93.12 308 ILE A C 1
ATOM 2506 O O . ILE A 1 308 ? -11.748 -4.495 -4.593 1.00 93.12 308 ILE A O 1
ATOM 2510 N N . TYR A 1 309 ? -12.179 -2.327 -4.884 1.00 90.69 309 TYR A N 1
ATOM 2511 C CA . TYR A 1 309 ? -13.090 -2.279 -3.733 1.00 90.69 309 TYR A CA 1
ATOM 2512 C C . TYR A 1 309 ? -14.355 -3.130 -3.945 1.00 90.69 309 TYR A C 1
ATOM 2514 O O . TYR A 1 309 ? -14.849 -3.728 -2.994 1.00 90.69 309 TYR A O 1
ATOM 2522 N N . GLU A 1 310 ? -14.848 -3.267 -5.176 1.00 91.25 310 GLU A N 1
ATOM 2523 C CA . GLU A 1 310 ? -15.957 -4.168 -5.498 1.00 91.25 310 GLU A CA 1
ATOM 2524 C C . GLU A 1 310 ? -15.584 -5.651 -5.383 1.00 91.25 310 GLU A C 1
ATOM 2526 O O . GLU A 1 310 ? -16.422 -6.460 -4.986 1.00 91.25 310 GLU A O 1
ATOM 2531 N N . ALA A 1 311 ? -14.356 -6.047 -5.714 1.00 88.88 311 ALA A N 1
ATOM 2532 C CA . ALA A 1 311 ? -13.946 -7.444 -5.577 1.00 88.88 311 ALA A CA 1
ATOM 2533 C C . ALA A 1 311 ? -13.904 -7.892 -4.104 1.00 88.88 311 ALA A C 1
ATOM 2535 O O . ALA A 1 311 ? -14.183 -9.053 -3.805 1.00 88.88 311 ALA A O 1
ATOM 2536 N N . TYR A 1 312 ? -13.598 -6.968 -3.188 1.00 84.81 312 TYR A N 1
ATOM 2537 C CA . TYR A 1 312 ? -13.464 -7.241 -1.753 1.00 84.81 312 TYR A CA 1
ATOM 2538 C C . TYR A 1 312 ? -14.707 -6.892 -0.916 1.00 84.81 312 TYR A C 1
ATOM 2540 O O . TYR A 1 312 ? -14.858 -7.430 0.179 1.00 84.81 312 TYR A O 1
ATOM 2548 N N . GLN A 1 313 ? -15.621 -6.058 -1.429 1.00 82.88 313 GLN A N 1
ATOM 2549 C CA . GLN A 1 313 ? -16.860 -5.643 -0.752 1.00 82.88 313 GLN A CA 1
ATOM 2550 C C . GLN A 1 313 ? -16.586 -5.053 0.646 1.00 82.88 313 GLN A C 1
ATOM 2552 O O . GLN A 1 313 ? -16.082 -3.934 0.750 1.00 82.88 313 GLN A O 1
ATOM 2557 N N . ASP A 1 314 ? -16.890 -5.806 1.705 1.00 75.25 314 ASP A N 1
ATOM 2558 C CA . ASP A 1 314 ? -16.718 -5.390 3.100 1.00 75.25 314 ASP A CA 1
ATOM 2559 C C . ASP A 1 314 ? -15.263 -5.522 3.594 1.00 75.25 314 ASP A C 1
ATOM 2561 O O . ASP A 1 314 ? -14.889 -4.903 4.594 1.00 75.25 314 ASP A O 1
ATOM 2565 N N . ASP A 1 315 ? -14.409 -6.290 2.902 1.00 81.12 315 ASP A N 1
ATOM 2566 C CA . ASP A 1 315 ? -12.996 -6.456 3.265 1.00 81.12 315 ASP A CA 1
ATOM 2567 C C . ASP A 1 315 ? -12.125 -5.300 2.740 1.00 81.12 315 ASP A C 1
ATOM 2569 O O . ASP A 1 315 ? -11.366 -5.401 1.770 1.00 81.12 315 ASP A O 1
ATOM 2573 N N . LEU A 1 316 ? -12.210 -4.165 3.431 1.00 86.12 316 LEU A N 1
ATOM 2574 C CA . LEU A 1 316 ? -11.428 -2.970 3.107 1.00 86.12 316 LEU A CA 1
ATOM 2575 C C . LEU A 1 316 ? -9.910 -3.204 3.200 1.00 86.12 316 LEU A C 1
ATOM 2577 O O . LEU A 1 316 ? -9.143 -2.556 2.486 1.00 86.12 316 LEU A O 1
ATOM 2581 N N . ILE A 1 317 ? -9.457 -4.115 4.066 1.00 85.69 317 ILE A N 1
ATOM 2582 C CA . ILE A 1 317 ? -8.026 -4.384 4.257 1.00 85.69 317 ILE A CA 1
ATOM 2583 C C . ILE A 1 317 ? -7.482 -5.166 3.068 1.00 85.69 317 ILE A C 1
ATOM 2585 O O . ILE A 1 317 ? -6.426 -4.813 2.541 1.00 85.69 317 ILE A O 1
ATOM 2589 N N . GLY A 1 318 ? -8.201 -6.196 2.620 1.00 85.88 318 GLY A N 1
ATOM 2590 C CA . GLY A 1 318 ? -7.840 -6.963 1.433 1.00 85.88 318 GLY A CA 1
ATOM 2591 C C . GLY A 1 318 ? -7.736 -6.082 0.185 1.00 85.88 318 GLY A C 1
ATOM 2592 O O . GLY A 1 318 ? -6.780 -6.219 -0.588 1.00 85.88 318 GLY A O 1
ATOM 2593 N N . ALA A 1 319 ? -8.631 -5.098 0.038 1.00 90.12 319 ALA A N 1
ATOM 2594 C CA . ALA A 1 319 ? -8.557 -4.093 -1.024 1.00 90.12 319 ALA A CA 1
ATOM 2595 C C . ALA A 1 319 ? -7.264 -3.257 -0.946 1.00 90.12 319 ALA A C 1
ATOM 2597 O O . ALA A 1 319 ? -6.561 -3.087 -1.946 1.00 90.12 319 ALA A O 1
ATOM 2598 N N . VAL A 1 320 ? -6.909 -2.766 0.246 1.00 93.50 320 VAL A N 1
ATOM 2599 C CA . VAL A 1 320 ? -5.685 -1.978 0.476 1.00 93.50 320 VAL A CA 1
ATOM 2600 C C . VAL A 1 320 ? -4.422 -2.809 0.229 1.00 93.50 320 VAL A C 1
ATOM 2602 O O . VAL A 1 320 ? -3.526 -2.369 -0.492 1.00 93.50 320 VAL A O 1
ATOM 2605 N N . LEU A 1 321 ? -4.359 -4.036 0.751 1.00 93.75 321 LEU A N 1
ATOM 2606 C CA . LEU A 1 321 ? -3.235 -4.944 0.513 1.00 93.75 321 LEU A CA 1
ATOM 2607 C C . LEU A 1 321 ? -3.090 -5.296 -0.967 1.00 93.75 321 LEU A C 1
ATOM 2609 O O . LEU A 1 321 ? -1.974 -5.382 -1.468 1.00 93.75 321 LEU A O 1
ATOM 2613 N N . THR A 1 322 ? -4.194 -5.458 -1.694 1.00 95.31 322 THR A N 1
ATOM 2614 C CA . THR A 1 322 ? -4.153 -5.727 -3.138 1.00 95.31 322 THR A CA 1
ATOM 2615 C C . THR A 1 322 ? -3.530 -4.581 -3.913 1.00 95.31 322 THR A C 1
ATOM 2617 O O . THR A 1 322 ? -2.739 -4.835 -4.822 1.00 95.31 322 THR A O 1
ATOM 2620 N N . GLN A 1 323 ? -3.816 -3.333 -3.531 1.00 95.81 323 GLN A N 1
ATOM 2621 C CA . GLN A 1 323 ? -3.124 -2.174 -4.092 1.00 95.81 323 GLN A CA 1
ATOM 2622 C C . GLN A 1 323 ? -1.615 -2.235 -3.806 1.00 95.81 323 GLN A C 1
ATOM 2624 O O . GLN A 1 323 ? -0.817 -2.036 -4.724 1.00 95.81 323 GLN A O 1
ATOM 2629 N N . GLU A 1 324 ? -1.212 -2.583 -2.574 1.00 95.81 324 GLU A N 1
ATOM 2630 C CA . GLU A 1 324 ? 0.208 -2.746 -2.236 1.00 95.81 324 GLU A CA 1
ATOM 2631 C C . GLU A 1 324 ? 0.883 -3.817 -3.106 1.00 95.81 324 GLU A C 1
ATOM 2633 O O . GLU A 1 324 ? 1.905 -3.568 -3.752 1.00 95.81 324 GLU A O 1
ATOM 2638 N N . VAL A 1 325 ? 0.295 -5.016 -3.148 1.00 96.69 325 VAL A N 1
ATOM 2639 C CA . VAL A 1 325 ? 0.843 -6.163 -3.876 1.00 96.69 325 VAL A CA 1
ATOM 2640 C C . VAL A 1 325 ? 0.868 -5.902 -5.377 1.00 96.69 325 VAL A C 1
ATOM 2642 O O . VAL A 1 325 ? 1.849 -6.268 -6.025 1.00 96.69 325 VAL A O 1
ATOM 2645 N N . LEU A 1 326 ? -0.142 -5.231 -5.940 1.00 96.44 326 LEU A N 1
ATOM 2646 C CA . LEU A 1 326 ? -0.140 -4.841 -7.351 1.00 96.44 326 LEU A CA 1
ATOM 2647 C C . LEU A 1 326 ? 1.088 -3.979 -7.671 1.00 96.44 326 LEU A C 1
ATOM 2649 O O . LEU A 1 326 ? 1.805 -4.265 -8.634 1.00 96.44 326 LEU A O 1
ATOM 2653 N N . ILE A 1 327 ? 1.381 -2.977 -6.835 1.00 95.06 327 ILE A N 1
ATOM 2654 C CA . ILE A 1 327 ? 2.553 -2.110 -7.006 1.00 95.06 327 ILE A CA 1
ATOM 2655 C C . ILE A 1 327 ? 3.847 -2.918 -6.875 1.00 95.06 327 ILE A C 1
ATOM 2657 O O . ILE A 1 327 ? 4.694 -2.856 -7.771 1.00 95.06 327 ILE A O 1
ATOM 2661 N N . TYR A 1 328 ? 3.996 -3.731 -5.828 1.00 95.81 328 TYR A N 1
ATOM 2662 C CA . TYR A 1 328 ? 5.208 -4.531 -5.613 1.00 95.81 328 TYR A CA 1
ATOM 2663 C C . TYR A 1 328 ? 5.465 -5.523 -6.748 1.00 95.81 328 TYR A C 1
ATOM 2665 O O . TYR A 1 328 ? 6.574 -5.608 -7.273 1.00 95.81 328 TYR A O 1
ATOM 2673 N N . VAL A 1 329 ? 4.441 -6.257 -7.177 1.00 95.31 329 VAL A N 1
ATOM 2674 C CA . VAL A 1 329 ? 4.577 -7.238 -8.255 1.00 95.31 329 VAL A CA 1
ATOM 2675 C C . VAL A 1 329 ? 4.858 -6.535 -9.584 1.00 95.31 329 VAL A C 1
ATOM 2677 O O . VAL A 1 329 ? 5.698 -7.010 -10.348 1.00 95.31 329 VAL A O 1
ATOM 2680 N N . SER A 1 330 ? 4.254 -5.367 -9.840 1.00 93.00 330 SER A N 1
ATOM 2681 C CA . SER A 1 330 ? 4.586 -4.564 -11.027 1.00 93.00 330 SER A CA 1
ATOM 2682 C C . SER A 1 330 ? 6.064 -4.157 -11.047 1.00 93.00 330 SER A C 1
ATOM 2684 O O . SER A 1 330 ? 6.705 -4.203 -12.102 1.00 93.00 330 SER A O 1
ATOM 2686 N N . LEU A 1 331 ? 6.628 -3.827 -9.879 1.00 91.31 331 LEU A N 1
ATOM 2687 C CA . LEU A 1 331 ? 8.040 -3.505 -9.721 1.00 91.31 331 LEU A CA 1
ATOM 2688 C C . LEU A 1 331 ? 8.909 -4.714 -10.077 1.00 91.31 331 LEU A C 1
ATOM 2690 O O . LEU A 1 331 ? 9.818 -4.596 -10.896 1.00 91.31 331 LEU A O 1
ATOM 2694 N N . PHE A 1 332 ? 8.587 -5.894 -9.544 1.00 91.88 332 PHE A N 1
ATOM 2695 C CA . PHE A 1 332 ? 9.354 -7.115 -9.802 1.00 91.88 332 PHE A CA 1
ATOM 2696 C C . PHE A 1 332 ? 9.273 -7.573 -11.257 1.00 91.88 332 PHE A C 1
ATOM 2698 O O . PHE A 1 332 ? 10.282 -7.974 -11.828 1.00 91.88 332 PHE A O 1
ATOM 2705 N N . ILE A 1 333 ? 8.108 -7.464 -11.896 1.00 90.69 333 ILE A N 1
ATOM 2706 C CA . ILE A 1 333 ? 7.946 -7.768 -13.324 1.00 90.69 333 ILE A CA 1
ATOM 2707 C C . ILE A 1 333 ? 8.867 -6.879 -14.180 1.00 90.69 333 ILE A C 1
ATOM 2709 O O . ILE A 1 333 ? 9.373 -7.302 -15.225 1.00 90.69 333 ILE A O 1
ATOM 2713 N N . ARG A 1 334 ? 9.092 -5.629 -13.759 1.00 86.94 334 ARG A N 1
ATOM 2714 C CA . ARG A 1 334 ? 9.975 -4.690 -14.457 1.00 86.94 334 ARG A CA 1
ATOM 2715 C C . ARG A 1 334 ? 11.454 -4.999 -14.243 1.00 86.94 334 ARG A C 1
ATOM 2717 O O . ARG A 1 334 ? 12.216 -4.887 -15.206 1.00 86.94 334 ARG A O 1
ATOM 2724 N N . THR A 1 335 ? 11.856 -5.342 -13.021 1.00 84.88 335 THR A N 1
ATOM 2725 C CA . THR A 1 335 ? 13.272 -5.479 -12.645 1.00 84.88 335 THR A CA 1
ATOM 2726 C C . THR A 1 335 ? 13.811 -6.905 -12.730 1.00 84.88 335 THR A C 1
ATOM 2728 O O . THR A 1 335 ? 14.988 -7.078 -13.016 1.00 84.88 335 THR A O 1
ATOM 2731 N N . GLU A 1 336 ? 12.968 -7.920 -12.548 1.00 84.19 336 GLU A N 1
ATOM 2732 C CA . GLU A 1 336 ? 13.341 -9.335 -12.400 1.00 84.19 336 GLU A CA 1
ATOM 2733 C C . GLU A 1 336 ? 12.534 -10.223 -13.366 1.00 84.19 336 GLU A C 1
ATOM 2735 O O . GLU A 1 336 ? 11.834 -11.159 -12.972 1.00 84.19 336 GLU A O 1
ATOM 2740 N N . LYS A 1 337 ? 12.627 -9.917 -14.669 1.00 79.94 337 LYS A N 1
ATOM 2741 C CA . LYS A 1 337 ? 11.809 -10.529 -15.740 1.00 79.94 337 LYS A CA 1
ATOM 2742 C C . LYS A 1 337 ? 11.789 -12.064 -15.696 1.00 79.94 337 LYS A C 1
ATOM 2744 O O . LYS A 1 337 ? 10.718 -12.658 -15.783 1.00 79.94 337 LYS A O 1
ATOM 2749 N N . ASN A 1 338 ? 12.945 -12.682 -15.441 1.00 86.00 338 ASN A N 1
ATOM 2750 C CA . ASN A 1 338 ? 13.129 -14.139 -15.433 1.00 86.00 338 ASN A CA 1
ATOM 2751 C C . ASN A 1 338 ? 12.177 -14.880 -14.477 1.00 86.00 338 ASN A C 1
ATOM 2753 O O . ASN A 1 338 ? 11.822 -16.028 -14.734 1.00 86.00 338 ASN A O 1
ATOM 2757 N N . ILE A 1 339 ? 11.763 -14.245 -13.372 1.00 87.25 339 ILE A N 1
ATOM 2758 C CA . ILE A 1 339 ? 10.844 -14.855 -12.398 1.00 87.25 339 ILE A CA 1
ATOM 2759 C C . ILE A 1 339 ? 9.459 -15.058 -13.029 1.00 87.25 339 ILE A C 1
ATOM 2761 O O . ILE A 1 339 ? 8.788 -16.052 -12.763 1.00 87.25 339 ILE A O 1
ATOM 2765 N N . PHE A 1 340 ? 9.040 -14.143 -13.905 1.00 88.44 340 PHE A N 1
ATOM 2766 C CA . PHE A 1 340 ? 7.673 -14.062 -14.414 1.00 88.44 340 PHE A CA 1
ATOM 2767 C C . PHE A 1 340 ? 7.495 -14.597 -15.831 1.00 88.44 340 PHE A C 1
ATOM 2769 O O . PHE A 1 340 ? 6.364 -14.624 -16.314 1.00 88.44 340 PHE A O 1
ATOM 2776 N N . ASP A 1 341 ? 8.551 -15.052 -16.506 1.00 85.31 341 ASP A N 1
ATOM 2777 C CA . ASP A 1 341 ? 8.483 -15.484 -17.910 1.00 85.31 341 ASP A CA 1
ATOM 2778 C C . ASP A 1 341 ? 7.392 -16.537 -18.153 1.00 85.31 341 ASP A C 1
ATOM 2780 O O . ASP A 1 341 ? 6.599 -16.402 -19.084 1.00 85.31 341 ASP A O 1
ATOM 2784 N N . LYS A 1 342 ? 7.278 -17.529 -17.260 1.00 86.88 342 LYS A N 1
ATOM 2785 C CA . LYS A 1 342 ? 6.289 -18.620 -17.360 1.00 86.88 342 LYS A CA 1
ATOM 2786 C C . LYS A 1 342 ? 4.939 -18.319 -16.702 1.00 86.88 342 LYS A C 1
ATOM 2788 O O . LYS A 1 342 ? 4.039 -19.153 -16.758 1.00 86.88 342 LYS A O 1
ATOM 2793 N N . MET A 1 343 ? 4.779 -17.154 -16.077 1.00 89.56 343 MET A N 1
ATOM 2794 C CA . MET A 1 343 ? 3.525 -16.744 -15.443 1.00 89.56 343 MET A CA 1
ATOM 2795 C C . MET A 1 343 ? 2.761 -15.810 -16.378 1.00 89.56 343 MET A C 1
ATOM 2797 O O . MET A 1 343 ? 3.263 -14.743 -16.708 1.00 89.56 343 MET A O 1
ATOM 2801 N N . ILE A 1 344 ? 1.560 -16.188 -16.821 1.00 90.88 344 ILE A N 1
ATOM 2802 C CA . ILE A 1 344 ? 0.708 -15.323 -17.665 1.00 90.88 344 ILE A CA 1
ATOM 2803 C C . ILE A 1 344 ? -0.239 -14.495 -16.799 1.00 90.88 344 ILE A C 1
ATOM 2805 O O . ILE A 1 344 ? -0.411 -13.302 -17.035 1.00 90.88 344 ILE A O 1
ATOM 2809 N N . ARG A 1 345 ? -0.837 -15.125 -15.785 1.00 93.88 345 ARG A N 1
ATOM 2810 C CA . ARG A 1 345 ? -1.780 -14.499 -14.861 1.00 93.88 345 ARG A CA 1
ATOM 2811 C C . ARG A 1 345 ? -1.242 -14.564 -13.441 1.00 93.88 345 ARG A C 1
ATOM 2813 O O . ARG A 1 345 ? -0.840 -15.633 -12.991 1.00 93.88 345 ARG A O 1
ATOM 2820 N N . LEU A 1 346 ? -1.290 -13.438 -12.742 1.00 94.88 346 LEU A N 1
ATOM 2821 C CA . LEU A 1 346 ? -0.910 -13.324 -11.337 1.00 94.88 346 LEU A CA 1
ATOM 2822 C C . LEU A 1 346 ? -2.140 -13.027 -10.487 1.00 94.88 346 LEU A C 1
ATOM 2824 O O . LEU A 1 346 ? -2.830 -12.036 -10.700 1.00 94.88 346 LEU A O 1
ATOM 2828 N N . ARG A 1 347 ? -2.422 -13.909 -9.531 1.00 94.56 347 ARG A N 1
ATOM 2829 C CA . ARG A 1 347 ? -3.613 -13.821 -8.684 1.00 94.56 347 ARG A CA 1
ATOM 2830 C C . ARG A 1 347 ? -3.239 -13.132 -7.382 1.00 94.56 347 ARG A C 1
ATOM 2832 O O . ARG A 1 347 ? -2.621 -13.759 -6.526 1.00 94.56 347 ARG A O 1
ATOM 2839 N N . LEU A 1 348 ? -3.534 -11.838 -7.268 1.00 95.44 348 LEU A N 1
ATOM 2840 C CA . LEU A 1 348 ? -2.964 -11.003 -6.207 1.00 95.44 348 LEU A CA 1
ATOM 2841 C C . LEU A 1 348 ? -3.489 -11.395 -4.820 1.00 95.44 348 LEU A C 1
ATOM 2843 O O . LEU A 1 348 ? -2.690 -11.497 -3.892 1.00 95.44 348 LEU A O 1
ATOM 2847 N N . GLY A 1 349 ? -4.780 -11.726 -4.699 1.00 89.00 349 GLY A N 1
ATOM 2848 C CA . GLY A 1 349 ? -5.363 -12.224 -3.446 1.00 89.00 349 GLY A CA 1
ATOM 2849 C C . GLY A 1 349 ? -4.679 -13.496 -2.932 1.00 89.00 349 GLY A C 1
ATOM 2850 O O . GLY A 1 349 ? -4.316 -13.572 -1.762 1.00 89.00 349 GLY A O 1
ATOM 2851 N N . LEU A 1 350 ? -4.382 -14.453 -3.820 1.00 89.50 350 LEU A N 1
ATOM 2852 C CA . LEU A 1 350 ? -3.666 -15.680 -3.446 1.00 89.50 350 LEU A CA 1
ATOM 2853 C C . LEU A 1 350 ? -2.215 -15.417 -3.026 1.00 89.50 350 LEU A C 1
ATOM 2855 O O . LEU A 1 350 ? -1.699 -16.094 -2.144 1.00 89.50 350 LEU A O 1
ATOM 2859 N N . ILE A 1 351 ? -1.541 -14.439 -3.638 1.00 93.44 351 ILE A N 1
ATOM 2860 C CA . ILE A 1 351 ? -0.185 -14.052 -3.220 1.00 93.44 351 ILE A CA 1
ATOM 2861 C C . ILE A 1 351 ? -0.208 -13.529 -1.778 1.00 93.44 351 ILE A C 1
ATOM 2863 O O . ILE A 1 351 ? 0.686 -13.863 -1.002 1.00 93.44 351 ILE A O 1
ATOM 2867 N N . ILE A 1 352 ? -1.235 -12.756 -1.407 1.00 89.31 352 ILE A N 1
ATOM 2868 C CA . ILE A 1 352 ? -1.427 -12.260 -0.037 1.00 89.31 352 ILE A CA 1
ATOM 2869 C C . ILE A 1 352 ? -1.674 -13.426 0.931 1.00 89.31 352 ILE A C 1
ATOM 2871 O O . ILE A 1 352 ? -1.017 -13.494 1.968 1.00 89.31 352 ILE A O 1
ATOM 2875 N N . GLU A 1 353 ? -2.554 -14.373 0.585 1.00 84.69 353 GLU A N 1
ATOM 2876 C CA . GLU A 1 353 ? -2.831 -15.559 1.417 1.00 84.69 353 GLU A CA 1
ATOM 2877 C C . GLU A 1 353 ? -1.583 -16.418 1.635 1.00 84.69 353 GLU A C 1
ATOM 2879 O O . GLU A 1 353 ? -1.275 -16.811 2.763 1.00 84.69 353 GLU A O 1
ATOM 2884 N N . VAL A 1 354 ? -0.828 -16.679 0.565 1.00 89.50 354 VAL A N 1
ATOM 2885 C CA . VAL A 1 354 ? 0.430 -17.425 0.654 1.00 89.50 354 VAL A CA 1
ATOM 2886 C C . VAL A 1 354 ? 1.437 -16.653 1.503 1.00 89.50 354 VAL A C 1
ATOM 2888 O O . VAL A 1 354 ? 2.115 -17.263 2.323 1.00 89.50 354 VAL A O 1
ATOM 2891 N N . ALA A 1 355 ? 1.509 -15.324 1.387 1.00 87.88 355 ALA A N 1
ATOM 2892 C CA . ALA A 1 355 ? 2.386 -14.515 2.229 1.00 87.88 355 ALA A CA 1
ATOM 2893 C C . ALA A 1 355 ? 2.031 -14.582 3.713 1.00 87.88 355 ALA A C 1
ATOM 2895 O O . ALA A 1 355 ? 2.932 -14.754 4.537 1.00 87.88 355 ALA A O 1
ATOM 2896 N N . ALA A 1 356 ? 0.746 -14.518 4.053 1.00 84.69 356 ALA A N 1
ATOM 2897 C CA . ALA A 1 356 ? 0.289 -14.695 5.424 1.00 84.69 356 ALA A CA 1
ATOM 2898 C C . ALA A 1 356 ? 0.609 -16.108 5.945 1.00 84.69 356 ALA A C 1
ATOM 2900 O O . ALA A 1 356 ? 1.149 -16.253 7.041 1.00 84.69 356 ALA A O 1
ATOM 2901 N N . SER A 1 357 ? 0.355 -17.148 5.140 1.00 82.19 357 SER A N 1
ATOM 2902 C CA . SER A 1 357 ? 0.641 -18.541 5.506 1.00 82.19 357 SER A CA 1
ATOM 2903 C C . SER A 1 357 ? 2.138 -18.810 5.686 1.00 82.19 357 SER A C 1
ATOM 2905 O O . SER A 1 357 ? 2.541 -19.442 6.659 1.00 82.19 357 SER A O 1
ATOM 2907 N N . GLU A 1 358 ? 2.989 -18.306 4.792 1.00 85.38 358 GLU A N 1
ATOM 2908 C CA . GLU A 1 358 ? 4.441 -18.445 4.919 1.00 85.38 358 GLU A CA 1
ATOM 2909 C C . GLU A 1 358 ? 4.974 -17.674 6.129 1.00 85.38 358 GLU A C 1
ATOM 2911 O O . GLU A 1 358 ? 5.784 -18.201 6.890 1.00 85.38 358 GLU A O 1
ATOM 2916 N N . PHE A 1 359 ? 4.479 -16.461 6.379 1.00 85.00 359 PHE A N 1
ATOM 2917 C CA . PHE A 1 359 ? 4.831 -15.714 7.585 1.00 85.00 359 PHE A CA 1
ATOM 2918 C C . PHE A 1 359 ? 4.451 -16.479 8.864 1.00 85.00 359 PHE A C 1
ATOM 2920 O O . PHE A 1 359 ? 5.256 -16.566 9.794 1.00 85.00 359 PHE A O 1
ATOM 2927 N N . ALA A 1 360 ? 3.273 -17.105 8.887 1.00 82.56 360 ALA A N 1
ATOM 2928 C CA . ALA A 1 360 ? 2.813 -17.942 9.993 1.00 82.56 360 ALA A CA 1
ATOM 2929 C C . ALA A 1 360 ? 3.742 -19.125 10.279 1.00 82.56 360 ALA A C 1
ATOM 2931 O O . ALA A 1 360 ? 4.013 -19.435 11.431 1.00 82.56 360 ALA A O 1
ATOM 2932 N N . LYS A 1 361 ? 4.268 -19.779 9.236 1.00 82.06 361 LYS A N 1
ATOM 2933 C CA . LYS A 1 361 ? 5.143 -20.956 9.392 1.00 82.06 361 LYS A CA 1
ATOM 2934 C C . LYS A 1 361 ? 6.455 -20.633 10.098 1.00 82.06 361 LYS A C 1
ATOM 2936 O O . LYS A 1 361 ? 6.978 -21.464 10.839 1.00 82.06 361 LYS A O 1
ATOM 2941 N N . TYR A 1 362 ? 7.017 -19.455 9.837 1.00 80.38 362 TYR A N 1
ATOM 2942 C CA . TYR A 1 362 ? 8.308 -19.053 10.401 1.00 80.38 362 TYR A CA 1
ATOM 2943 C C . TYR A 1 362 ? 8.185 -18.315 11.731 1.00 80.38 362 TYR A C 1
ATOM 2945 O O . TYR A 1 362 ? 9.174 -18.180 12.455 1.00 80.38 362 TYR A O 1
ATOM 2953 N N . THR A 1 363 ? 6.989 -17.844 12.069 1.00 74.50 363 THR A N 1
ATOM 2954 C CA . THR A 1 363 ? 6.740 -17.152 13.325 1.00 74.50 363 THR A CA 1
ATOM 2955 C C . THR A 1 363 ? 6.145 -18.110 14.351 1.00 74.50 363 THR A C 1
ATOM 2957 O O . THR A 1 363 ? 5.322 -18.959 14.046 1.00 74.50 363 THR A O 1
ATOM 2960 N N . LYS A 1 364 ? 6.575 -17.996 15.611 1.00 75.88 364 LYS A N 1
ATOM 2961 C CA . LYS A 1 364 ? 5.957 -18.723 16.737 1.00 75.88 364 LYS A CA 1
ATOM 2962 C C . LYS A 1 364 ? 4.782 -17.940 17.336 1.00 75.88 364 LYS A C 1
ATOM 2964 O O . LYS A 1 364 ? 4.504 -18.066 18.524 1.00 75.88 364 LYS A O 1
ATOM 2969 N N . VAL A 1 365 ? 4.178 -17.061 16.541 1.00 75.12 365 VAL A N 1
ATOM 2970 C CA . VAL A 1 365 ? 3.071 -16.203 16.968 1.00 75.12 365 VAL A CA 1
ATOM 2971 C C . VAL A 1 365 ? 1.818 -17.074 17.039 1.00 75.12 365 VAL A C 1
ATOM 2973 O O . VAL A 1 365 ? 1.613 -17.902 16.147 1.00 75.12 365 VAL A O 1
ATOM 2976 N N . PRO A 1 366 ? 1.006 -16.949 18.097 1.00 71.50 366 PRO A N 1
ATOM 2977 C CA . PRO A 1 366 ? -0.192 -17.757 18.224 1.00 71.50 366 PRO A CA 1
ATOM 2978 C C . PRO A 1 366 ? -1.231 -17.335 17.158 1.00 71.50 366 PRO A C 1
ATOM 2980 O O . PRO A 1 366 ? -1.216 -16.193 16.680 1.00 71.50 366 PRO A O 1
ATOM 2983 N N . PRO A 1 367 ? -2.081 -18.269 16.694 1.00 66.31 367 PRO A N 1
ATOM 2984 C CA . PRO A 1 367 ? -2.912 -18.074 15.501 1.00 66.31 367 PRO A CA 1
ATOM 2985 C C . PRO A 1 367 ? -3.925 -16.925 15.633 1.00 66.31 367 PRO A C 1
ATOM 2987 O O . PRO A 1 367 ? -4.268 -16.304 14.633 1.00 66.31 367 PRO A O 1
ATOM 2990 N N . ASP A 1 368 ? -4.355 -16.619 16.854 1.00 65.81 368 ASP A N 1
ATOM 2991 C CA . ASP A 1 368 ? -5.235 -15.511 17.240 1.00 65.81 368 ASP A CA 1
ATOM 2992 C C . ASP A 1 368 ? -4.613 -14.124 17.011 1.00 65.81 368 ASP A C 1
ATOM 2994 O O . ASP A 1 368 ? -5.325 -13.171 16.709 1.00 65.81 368 ASP A O 1
ATOM 2998 N N . GLN A 1 369 ? -3.286 -14.004 17.105 1.00 70.06 369 GLN A N 1
ATOM 2999 C CA . GLN A 1 369 ? -2.568 -12.727 16.957 1.00 70.06 369 GLN A CA 1
ATOM 3000 C C . GLN A 1 369 ? -1.882 -12.580 15.597 1.00 70.06 369 GLN A C 1
ATOM 3002 O O . GLN A 1 369 ? -1.453 -11.491 15.213 1.00 70.06 369 GLN A O 1
ATOM 3007 N N . LEU A 1 370 ? -1.758 -13.680 14.857 1.00 73.50 370 LEU A N 1
ATOM 3008 C CA . LEU A 1 370 ? -0.998 -13.753 13.616 1.00 73.50 370 LEU A CA 1
ATOM 3009 C C . LEU A 1 370 ? -1.437 -12.709 12.584 1.00 73.50 370 LEU A C 1
ATOM 3011 O O . LEU A 1 370 ? -0.586 -12.072 11.963 1.00 73.50 370 LEU A O 1
ATOM 3015 N N . PHE A 1 371 ? -2.747 -12.548 12.394 1.00 73.25 371 PHE A N 1
ATOM 3016 C CA . PHE A 1 371 ? -3.287 -11.642 11.385 1.00 73.25 371 PHE A CA 1
ATOM 3017 C C . PHE A 1 371 ? -2.931 -10.188 11.696 1.00 73.25 371 PHE A C 1
ATOM 3019 O O . PHE A 1 371 ? -2.408 -9.488 10.832 1.00 73.25 371 PHE A O 1
ATOM 3026 N N . ASP A 1 372 ? -3.112 -9.760 12.945 1.00 73.44 372 ASP A N 1
ATOM 3027 C CA . ASP A 1 372 ? -2.773 -8.403 13.366 1.00 73.44 372 ASP A CA 1
ATOM 3028 C C . ASP A 1 372 ? -1.266 -8.138 13.267 1.00 73.44 372 ASP A C 1
ATOM 3030 O O . ASP A 1 372 ? -0.850 -7.081 12.791 1.00 73.44 372 ASP A O 1
ATOM 3034 N N . VAL A 1 373 ? -0.428 -9.111 13.648 1.00 81.88 373 VAL A N 1
ATOM 3035 C CA . VAL A 1 373 ? 1.032 -8.999 13.509 1.00 81.88 373 VAL A CA 1
ATOM 3036 C C . VAL A 1 373 ? 1.437 -8.905 12.036 1.00 81.88 373 VAL A C 1
ATOM 3038 O O . VAL A 1 373 ? 2.254 -8.053 11.685 1.00 81.88 373 VAL A O 1
ATOM 3041 N N . PHE A 1 374 ? 0.856 -9.735 11.165 1.00 84.31 374 PHE A N 1
ATOM 3042 C CA . PHE A 1 374 ? 1.101 -9.711 9.721 1.00 84.31 374 PHE A CA 1
ATOM 3043 C C . PHE A 1 374 ? 0.688 -8.370 9.099 1.00 84.31 374 PHE A C 1
ATOM 3045 O O . PHE A 1 374 ? 1.450 -7.747 8.358 1.00 84.31 374 PHE A O 1
ATOM 3052 N N . LEU A 1 375 ? -0.496 -7.879 9.455 1.00 85.06 375 LEU A N 1
ATOM 3053 C CA . LEU A 1 375 ? -1.003 -6.582 9.029 1.00 85.06 375 LEU A CA 1
ATOM 3054 C C . LEU A 1 375 ? -0.292 -5.397 9.687 1.00 85.06 375 LEU A C 1
ATOM 3056 O O . LEU A 1 375 ? -0.513 -4.265 9.267 1.00 85.06 375 LEU A O 1
ATOM 3060 N N . ASN A 1 376 ? 0.560 -5.610 10.686 1.00 88.62 376 ASN A N 1
ATOM 3061 C CA . ASN A 1 376 ? 1.416 -4.569 11.244 1.00 88.62 376 ASN A CA 1
ATOM 3062 C C . ASN A 1 376 ? 2.849 -4.614 10.687 1.00 88.62 376 ASN A C 1
ATOM 3064 O O . ASN A 1 376 ? 3.703 -3.836 11.107 1.00 88.62 376 ASN A O 1
ATOM 3068 N N . LEU A 1 377 ? 3.142 -5.497 9.726 1.00 90.31 377 LEU A N 1
ATOM 3069 C CA . LEU A 1 377 ? 4.435 -5.511 9.041 1.00 90.31 377 LEU A CA 1
ATOM 3070 C C . LEU A 1 377 ? 4.611 -4.245 8.202 1.00 90.31 377 LEU A C 1
ATOM 3072 O O . LEU A 1 377 ? 3.677 -3.800 7.528 1.00 90.31 377 LEU A O 1
ATOM 3076 N N . SER A 1 378 ? 5.824 -3.689 8.187 1.00 92.12 378 SER A N 1
ATOM 3077 C CA . SER A 1 378 ? 6.098 -2.513 7.360 1.00 92.12 378 SER A CA 1
ATOM 3078 C C . SER A 1 378 ? 5.915 -2.835 5.866 1.00 92.12 378 SER A C 1
ATOM 3080 O O . SER A 1 378 ? 6.194 -3.967 5.448 1.00 92.12 378 SER A O 1
ATOM 3082 N N . PRO A 1 379 ? 5.489 -1.861 5.043 1.00 94.75 379 PRO A N 1
ATOM 3083 C CA . PRO A 1 379 ? 5.410 -2.004 3.589 1.00 94.75 379 PRO A CA 1
ATOM 3084 C C . PRO A 1 379 ? 6.697 -2.569 2.958 1.00 94.75 379 PRO A C 1
ATOM 3086 O O . PRO A 1 379 ? 6.648 -3.492 2.143 1.00 94.75 379 PRO A O 1
ATOM 3089 N N . PHE A 1 380 ? 7.874 -2.107 3.399 1.00 93.38 380 PHE A N 1
ATOM 3090 C CA . PHE A 1 380 ? 9.167 -2.641 2.956 1.00 93.38 380 PHE A CA 1
ATOM 3091 C C . PHE A 1 380 ? 9.345 -4.130 3.277 1.00 93.38 380 PHE A C 1
ATOM 3093 O O . PHE A 1 380 ? 9.789 -4.900 2.418 1.00 93.38 380 PHE A O 1
ATOM 3100 N N . PHE A 1 381 ? 9.001 -4.554 4.498 1.00 92.69 381 PHE A N 1
ATOM 3101 C CA . PHE A 1 381 ? 9.071 -5.965 4.876 1.00 92.69 381 PHE A CA 1
ATOM 3102 C C . PHE A 1 381 ? 8.103 -6.804 4.037 1.00 92.69 381 PHE A C 1
ATOM 3104 O O . PHE A 1 381 ? 8.503 -7.833 3.493 1.00 92.69 381 PHE A O 1
ATOM 3111 N N . MET A 1 382 ? 6.859 -6.342 3.883 1.00 94.12 382 MET A N 1
ATOM 3112 C CA . MET A 1 382 ? 5.825 -7.036 3.116 1.00 94.12 382 MET A CA 1
ATOM 3113 C C . MET A 1 382 ? 6.229 -7.205 1.645 1.00 94.12 382 MET A C 1
ATOM 3115 O O . MET A 1 382 ? 6.159 -8.314 1.114 1.00 94.12 382 MET A O 1
ATOM 3119 N N . LYS A 1 383 ? 6.770 -6.155 1.015 1.00 94.50 383 LYS A N 1
ATOM 3120 C CA . LYS A 1 383 ? 7.354 -6.222 -0.332 1.00 94.50 383 LYS A CA 1
ATOM 3121 C C . LYS A 1 383 ? 8.436 -7.301 -0.427 1.00 94.50 383 LYS A C 1
ATOM 3123 O O . LYS A 1 383 ? 8.418 -8.111 -1.352 1.00 94.50 383 LYS A O 1
ATOM 3128 N N . ASN A 1 384 ? 9.392 -7.320 0.503 1.00 92.81 384 ASN A N 1
ATOM 3129 C CA . ASN A 1 384 ? 10.489 -8.293 0.472 1.00 92.81 384 ASN A CA 1
ATOM 3130 C C . ASN A 1 384 ? 9.997 -9.727 0.715 1.00 92.81 384 ASN A C 1
ATOM 3132 O O . ASN A 1 384 ? 10.477 -10.649 0.058 1.00 92.81 384 ASN A O 1
ATOM 3136 N N . LEU A 1 385 ? 9.019 -9.919 1.603 1.00 92.44 385 LEU A N 1
ATOM 3137 C CA . LEU A 1 385 ? 8.386 -11.217 1.837 1.00 92.44 385 LEU A CA 1
ATOM 3138 C C . LEU A 1 385 ? 7.754 -11.739 0.541 1.00 92.44 385 LEU A C 1
ATOM 3140 O O . LEU A 1 385 ? 8.056 -12.851 0.108 1.00 92.44 385 LEU A O 1
ATOM 3144 N N . ILE A 1 386 ? 6.956 -10.903 -0.128 1.00 93.94 386 ILE A N 1
ATOM 3145 C CA . ILE A 1 386 ? 6.325 -11.244 -1.409 1.00 93.94 386 ILE A CA 1
ATOM 3146 C C . ILE A 1 386 ? 7.381 -11.540 -2.476 1.00 93.94 386 ILE A C 1
ATOM 3148 O O . ILE A 1 386 ? 7.240 -12.507 -3.221 1.00 93.94 386 ILE A O 1
ATOM 3152 N N . PHE A 1 387 ? 8.470 -10.769 -2.535 1.00 92.38 387 PHE A N 1
ATOM 3153 C CA . PHE A 1 387 ? 9.564 -11.043 -3.466 1.00 92.38 387 PHE A CA 1
ATOM 3154 C C . PHE A 1 387 ? 10.160 -12.444 -3.267 1.00 92.38 387 PHE A C 1
ATOM 3156 O O . PHE A 1 387 ? 10.364 -13.181 -4.233 1.00 92.38 387 PHE A O 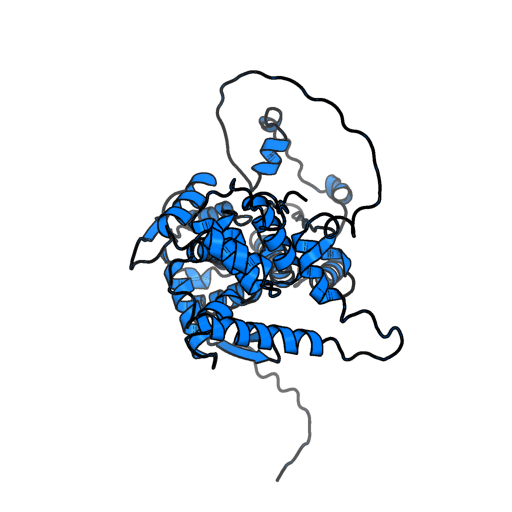1
ATOM 3163 N N . HIS A 1 388 ? 10.427 -12.841 -2.021 1.00 90.69 388 HIS A N 1
ATOM 3164 C CA . HIS A 1 388 ? 10.961 -14.168 -1.718 1.00 90.69 388 HIS A CA 1
ATOM 3165 C C . HIS A 1 388 ? 9.990 -15.290 -2.101 1.00 90.69 388 HIS A C 1
ATOM 3167 O O . HIS A 1 388 ? 10.411 -16.259 -2.733 1.00 90.69 388 HIS A O 1
ATOM 3173 N N . ILE A 1 389 ? 8.698 -15.113 -1.817 1.00 90.00 389 ILE A N 1
ATOM 3174 C CA . ILE A 1 389 ? 7.642 -16.070 -2.175 1.00 90.00 389 ILE A CA 1
ATOM 3175 C C . ILE A 1 389 ? 7.545 -16.233 -3.690 1.00 90.00 389 ILE A C 1
ATOM 3177 O O . ILE A 1 389 ? 7.629 -17.344 -4.207 1.00 90.00 389 ILE A O 1
ATOM 3181 N N . VAL A 1 390 ? 7.423 -15.124 -4.419 1.00 89.69 390 VAL A N 1
ATOM 3182 C CA . VAL A 1 390 ? 7.248 -15.146 -5.876 1.00 89.69 390 VAL A CA 1
ATOM 3183 C C . VAL A 1 390 ? 8.520 -15.622 -6.587 1.00 89.69 390 VAL A C 1
ATOM 3185 O O . VAL A 1 390 ? 8.439 -16.261 -7.632 1.00 89.69 390 VAL A O 1
ATOM 3188 N N . SER A 1 391 ? 9.701 -15.372 -6.013 1.00 87.75 391 SER A N 1
ATOM 3189 C CA . SER A 1 391 ? 10.971 -15.881 -6.546 1.00 87.75 391 SER A CA 1
ATOM 3190 C C . SER A 1 391 ? 11.236 -17.360 -6.240 1.00 87.75 391 SER A C 1
ATOM 3192 O O . SER A 1 391 ? 12.192 -17.914 -6.785 1.00 87.75 391 SER A O 1
ATOM 3194 N N . GLY A 1 392 ? 10.435 -17.998 -5.375 1.00 83.56 392 GLY A N 1
ATOM 3195 C CA . GLY A 1 392 ? 10.632 -19.386 -4.946 1.00 83.56 392 GLY A CA 1
ATOM 3196 C C . GLY A 1 392 ? 11.950 -19.626 -4.199 1.00 83.56 392 GLY A C 1
ATOM 3197 O O . GLY A 1 392 ? 12.419 -20.760 -4.124 1.00 83.56 392 GLY A O 1
ATOM 3198 N N . LYS A 1 393 ? 12.592 -18.566 -3.692 1.00 83.12 393 LYS A N 1
ATOM 3199 C CA . LYS A 1 393 ? 13.851 -18.669 -2.946 1.00 83.12 393 LYS A CA 1
ATOM 3200 C C . LYS A 1 393 ? 13.551 -19.058 -1.510 1.00 83.12 393 LYS A C 1
ATOM 3202 O O . LYS A 1 393 ? 12.688 -18.451 -0.890 1.00 83.12 393 LYS A O 1
ATOM 3207 N N . GLU A 1 394 ? 14.323 -19.984 -0.952 1.00 81.94 394 GLU A N 1
ATOM 3208 C CA . GLU A 1 394 ? 14.233 -20.283 0.475 1.00 81.94 394 GLU A CA 1
ATOM 3209 C C . GLU A 1 394 ? 14.594 -19.055 1.316 1.00 81.94 394 GLU A C 1
ATOM 3211 O O . GLU A 1 394 ? 15.627 -18.401 1.114 1.00 81.94 394 GLU A O 1
ATOM 3216 N N . PHE A 1 395 ? 13.748 -18.773 2.297 1.00 86.50 395 PHE A N 1
ATOM 3217 C CA . PHE A 1 395 ? 13.965 -17.724 3.276 1.00 86.50 395 PHE A CA 1
ATOM 3218 C C . PHE A 1 395 ? 13.585 -18.218 4.670 1.00 86.50 395 PHE A C 1
ATOM 3220 O O . PHE A 1 395 ? 12.927 -19.242 4.839 1.00 86.50 395 PHE A O 1
ATOM 3227 N N . LYS A 1 396 ? 14.033 -17.487 5.685 1.00 84.19 396 LYS A N 1
ATOM 3228 C CA . LYS A 1 396 ? 13.565 -17.619 7.062 1.00 84.19 396 LYS A CA 1
ATOM 3229 C C . LYS A 1 396 ? 13.155 -16.249 7.568 1.00 84.19 396 LYS A C 1
ATOM 3231 O O . LYS A 1 396 ? 13.825 -15.258 7.282 1.00 84.19 396 LYS A O 1
ATOM 3236 N N . VAL A 1 397 ? 12.085 -16.207 8.349 1.00 84.31 397 VAL A N 1
ATOM 3237 C CA . VAL A 1 397 ? 11.723 -15.021 9.126 1.00 84.31 397 VAL A CA 1
ATOM 3238 C C . VAL A 1 397 ? 12.286 -15.198 10.529 1.00 84.31 397 VAL A C 1
ATOM 3240 O O . VAL A 1 397 ? 12.050 -16.222 11.168 1.00 84.31 397 VAL A O 1
ATOM 3243 N N . VAL A 1 398 ? 13.045 -14.217 11.007 1.00 83.31 398 VAL A N 1
ATOM 3244 C CA . VAL A 1 398 ? 13.568 -14.196 12.378 1.00 83.31 398 VAL A CA 1
ATOM 3245 C C . VAL A 1 398 ? 13.116 -12.908 13.049 1.00 83.31 398 VAL A C 1
ATOM 3247 O O . VAL A 1 398 ? 13.207 -11.836 12.455 1.00 83.31 398 VAL A O 1
ATOM 3250 N N . LYS A 1 399 ? 12.632 -13.008 14.289 1.00 80.62 399 LYS A N 1
ATOM 3251 C CA . LYS A 1 399 ? 12.364 -11.845 15.142 1.00 80.62 399 LYS A CA 1
ATOM 3252 C C . LYS A 1 399 ? 13.676 -11.465 15.830 1.00 80.62 399 LYS A C 1
ATOM 3254 O O . LYS A 1 399 ? 14.198 -12.246 16.625 1.00 80.62 399 LYS A O 1
ATOM 3259 N N . ILE A 1 400 ? 14.236 -10.310 15.478 1.00 77.06 400 ILE A N 1
ATOM 3260 C CA . ILE A 1 400 ? 15.431 -9.749 16.120 1.00 77.06 400 ILE A CA 1
ATOM 3261 C C . ILE A 1 400 ? 14.971 -8.536 16.920 1.00 77.06 400 ILE A C 1
ATOM 3263 O O . ILE A 1 400 ? 14.497 -7.555 16.350 1.00 77.06 400 ILE A O 1
ATOM 3267 N N . ALA A 1 401 ? 15.089 -8.624 18.247 1.00 76.44 401 ALA A N 1
ATOM 3268 C CA . ALA A 1 401 ? 14.432 -7.700 19.168 1.00 76.44 401 ALA A CA 1
ATOM 3269 C C . ALA A 1 401 ? 12.924 -7.600 18.852 1.00 76.44 401 ALA A C 1
ATOM 3271 O O . ALA A 1 401 ? 12.195 -8.569 19.059 1.00 76.44 401 ALA A O 1
ATOM 3272 N N . ASN A 1 402 ? 12.481 -6.470 18.299 1.00 64.56 402 ASN A N 1
ATOM 3273 C CA . ASN A 1 402 ? 11.085 -6.191 17.965 1.00 64.56 402 ASN A CA 1
ATOM 3274 C C . ASN A 1 402 ? 10.821 -6.033 16.461 1.00 64.56 402 ASN A C 1
ATOM 3276 O O . ASN A 1 402 ? 9.697 -5.719 16.076 1.00 64.56 402 ASN A O 1
ATOM 3280 N N . GLU A 1 403 ? 11.817 -6.276 15.605 1.00 72.25 403 GLU A N 1
ATOM 3281 C CA . GLU A 1 403 ? 11.638 -6.253 14.153 1.00 72.25 403 GLU A CA 1
ATOM 3282 C C . GLU A 1 403 ? 11.737 -7.665 13.570 1.00 72.25 403 GLU A C 1
ATOM 3284 O O . GLU A 1 403 ? 12.596 -8.472 13.938 1.00 72.25 403 GLU A O 1
ATOM 3289 N N . TYR A 1 404 ? 10.851 -7.962 12.621 1.00 81.19 404 TYR A N 1
ATOM 3290 C CA . TYR A 1 404 ? 10.999 -9.138 11.780 1.00 81.19 404 TYR A CA 1
ATOM 3291 C C . TYR A 1 404 ? 12.025 -8.846 10.690 1.00 81.19 404 TYR A C 1
ATOM 3293 O O . TYR A 1 404 ? 11.965 -7.823 10.007 1.00 81.19 404 TYR A O 1
ATOM 3301 N N . VAL A 1 405 ? 12.955 -9.776 10.503 1.00 83.12 405 VAL A N 1
ATOM 3302 C CA . VAL A 1 405 ? 13.977 -9.714 9.461 1.00 83.12 405 VAL A CA 1
ATOM 3303 C C . VAL A 1 405 ? 13.864 -10.953 8.584 1.00 83.12 405 VAL A C 1
ATOM 3305 O O . VAL A 1 405 ? 13.727 -12.075 9.076 1.00 83.12 405 VAL A O 1
ATOM 3308 N N . LEU A 1 406 ? 13.919 -10.736 7.271 1.00 83.88 406 LEU A N 1
ATOM 3309 C CA . LEU A 1 406 ? 13.977 -11.799 6.275 1.00 83.88 406 LEU A CA 1
ATOM 3310 C C . LEU 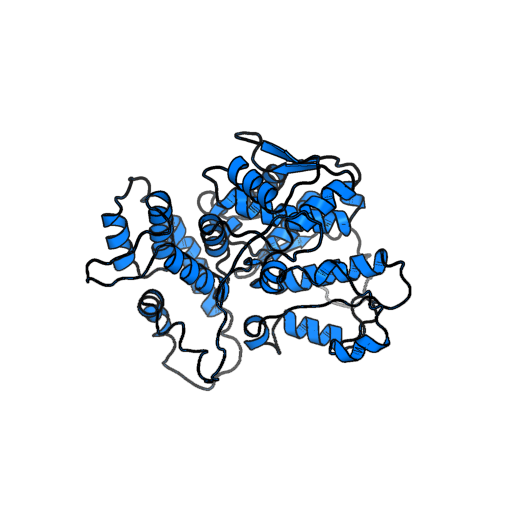A 1 406 ? 15.433 -12.173 6.023 1.00 83.88 406 LEU A C 1
ATOM 3312 O O . LEU A 1 406 ? 16.236 -11.341 5.603 1.00 83.88 406 LEU A O 1
ATOM 3316 N N . LEU A 1 407 ? 15.761 -13.438 6.260 1.00 78.75 407 LEU A N 1
ATOM 3317 C CA . LEU A 1 407 ? 17.055 -14.022 5.940 1.00 78.75 407 LEU A CA 1
ATOM 3318 C C . LEU A 1 407 ? 16.889 -14.910 4.710 1.00 78.75 407 LEU A C 1
ATOM 3320 O O . LEU A 1 407 ? 16.286 -15.980 4.787 1.00 78.75 407 LEU A O 1
ATOM 3324 N N . GLY A 1 408 ? 17.410 -14.468 3.568 1.00 68.94 408 GLY A N 1
ATOM 3325 C CA . GLY A 1 408 ? 17.476 -15.294 2.366 1.00 68.94 408 GLY A CA 1
ATOM 3326 C C . GLY A 1 408 ? 18.671 -16.243 2.418 1.00 68.94 408 GLY A C 1
ATOM 3327 O O . GLY A 1 408 ? 19.794 -15.815 2.696 1.00 68.94 408 GLY A O 1
ATOM 3328 N N . ASN A 1 409 ? 18.466 -17.518 2.080 1.00 56.38 409 ASN A N 1
ATOM 3329 C CA . ASN A 1 409 ? 19.584 -18.407 1.774 1.00 56.38 409 ASN A CA 1
ATOM 3330 C C . ASN A 1 409 ? 20.159 -17.977 0.418 1.00 56.38 409 ASN A C 1
ATOM 3332 O O . ASN A 1 409 ? 19.675 -18.378 -0.640 1.00 56.38 409 ASN A O 1
ATOM 3336 N N . HIS A 1 410 ? 21.192 -17.135 0.417 1.00 44.72 410 HIS A N 1
ATOM 3337 C CA . HIS A 1 410 ? 21.942 -16.853 -0.803 1.00 44.72 410 HIS A CA 1
ATOM 3338 C C . HIS A 1 410 ? 22.749 -18.097 -1.203 1.00 44.72 410 HIS A C 1
ATOM 3340 O O . HIS A 1 410 ? 23.951 -18.184 -0.961 1.00 44.72 410 HIS A O 1
ATOM 3346 N N . SER A 1 411 ? 22.123 -19.059 -1.883 1.00 34.38 411 SER A N 1
ATOM 3347 C CA . SER A 1 411 ? 22.838 -20.075 -2.659 1.00 34.38 411 SER A CA 1
ATOM 3348 C C . SER A 1 411 ? 23.424 -19.425 -3.920 1.00 34.38 411 SER A C 1
ATOM 3350 O O . SER A 1 411 ? 22.931 -19.658 -5.021 1.00 34.38 411 SER A O 1
ATOM 3352 N N . ARG A 1 412 ? 24.407 -18.529 -3.732 1.00 32.97 412 ARG A N 1
ATOM 3353 C CA . ARG A 1 412 ? 25.409 -18.012 -4.692 1.00 32.97 412 ARG A CA 1
ATOM 3354 C C . ARG A 1 412 ? 26.118 -16.781 -4.110 1.00 32.97 412 ARG A C 1
ATOM 3356 O O . ARG A 1 412 ? 26.035 -15.687 -4.648 1.00 32.97 412 ARG A O 1
ATOM 3363 N N . LEU A 1 413 ? 26.879 -16.979 -3.040 1.00 28.97 413 LEU A N 1
ATOM 3364 C CA . LEU A 1 413 ? 28.154 -16.285 -2.879 1.00 28.97 413 LEU A CA 1
ATOM 3365 C C . LEU A 1 413 ? 29.184 -17.355 -2.537 1.00 28.97 413 LEU A C 1
ATOM 3367 O O . LEU A 1 413 ? 29.099 -18.048 -1.526 1.00 28.97 413 LEU A O 1
ATOM 3371 N N . SER A 1 414 ? 30.094 -17.555 -3.481 1.00 24.41 414 SER A N 1
ATOM 3372 C CA . SER A 1 414 ? 31.299 -18.356 -3.351 1.00 24.41 414 SER A CA 1
ATOM 3373 C C . SER A 1 414 ? 31.932 -18.180 -1.975 1.00 24.41 414 SER A C 1
ATOM 3375 O O . SER A 1 414 ? 32.177 -17.054 -1.546 1.00 24.41 414 SER A O 1
ATOM 3377 N N . LYS A 1 415 ? 32.278 -19.312 -1.352 1.00 30.48 415 LYS A N 1
ATOM 3378 C CA . LYS A 1 415 ? 33.410 -19.423 -0.432 1.00 30.48 415 LYS A CA 1
ATOM 3379 C C . LYS A 1 415 ? 34.587 -18.627 -1.002 1.00 30.48 415 LYS A C 1
ATOM 3381 O O . LYS A 1 415 ? 35.347 -19.147 -1.812 1.00 30.48 415 LYS A O 1
ATOM 3386 N N . ILE A 1 416 ? 34.752 -17.390 -0.564 1.00 27.08 416 ILE A N 1
ATOM 3387 C CA . ILE A 1 416 ? 36.067 -16.779 -0.495 1.00 27.08 416 ILE A CA 1
ATOM 3388 C C . ILE A 1 416 ? 36.491 -17.038 0.939 1.00 27.08 416 ILE A C 1
ATOM 3390 O O . ILE A 1 416 ? 36.034 -16.393 1.876 1.00 27.08 416 ILE A O 1
ATOM 3394 N N . ARG A 1 417 ? 37.293 -18.096 1.092 1.00 26.88 417 ARG A N 1
ATOM 3395 C CA . ARG A 1 417 ? 38.119 -18.316 2.274 1.00 26.88 417 ARG A CA 1
ATOM 3396 C C . ARG A 1 417 ? 38.936 -17.039 2.477 1.00 26.88 417 ARG A C 1
ATOM 3398 O O . ARG A 1 417 ? 39.920 -16.849 1.771 1.00 26.88 417 ARG A O 1
ATOM 3405 N N . SER A 1 418 ? 38.558 -16.190 3.427 1.00 25.64 418 SER A N 1
ATOM 3406 C CA . SER A 1 418 ? 39.574 -15.428 4.137 1.00 25.64 418 SER A CA 1
ATOM 3407 C C . SER A 1 418 ? 40.193 -16.410 5.117 1.00 25.64 418 SER A C 1
ATOM 3409 O O . SER A 1 418 ? 39.572 -16.837 6.089 1.00 25.64 418 SER A O 1
ATOM 3411 N N . THR A 1 419 ? 41.390 -16.860 4.768 1.00 30.72 419 THR A N 1
ATOM 3412 C CA . THR A 1 419 ? 42.369 -17.328 5.734 1.00 30.72 419 THR A CA 1
ATOM 3413 C C . THR A 1 419 ? 42.363 -16.366 6.914 1.00 30.72 419 THR A C 1
ATOM 3415 O O . THR A 1 419 ? 42.788 -15.225 6.758 1.00 30.72 419 THR A O 1
ATOM 3418 N N . ASP A 1 420 ? 41.898 -16.814 8.071 1.00 26.12 420 ASP A N 1
ATOM 3419 C CA . ASP A 1 420 ? 42.601 -16.412 9.267 1.00 26.12 420 ASP A CA 1
ATOM 3420 C C . ASP A 1 420 ? 42.712 -17.559 10.255 1.00 26.12 420 ASP A C 1
ATOM 3422 O O . ASP A 1 420 ? 41.854 -18.430 10.413 1.00 26.12 420 ASP A O 1
ATOM 3426 N N . SER A 1 421 ? 43.908 -17.569 10.787 1.00 29.91 421 SER A N 1
ATOM 3427 C CA . SER A 1 421 ? 44.572 -18.550 11.597 1.00 29.91 421 SER A CA 1
ATOM 3428 C C . SER A 1 421 ? 43.891 -18.661 12.955 1.00 29.91 421 SER A C 1
ATOM 3430 O O . SER A 1 421 ? 43.443 -17.675 13.530 1.00 29.91 421 SER A O 1
ATOM 3432 N N . SER A 1 422 ? 43.972 -19.863 13.525 1.00 28.89 422 SER A N 1
ATOM 3433 C CA . SER A 1 422 ? 43.993 -20.104 14.972 1.00 28.89 422 SER A CA 1
ATOM 3434 C C . SER A 1 422 ? 42.780 -19.659 15.791 1.00 28.89 422 SER A C 1
ATOM 3436 O O . SER A 1 422 ? 42.819 -18.608 16.409 1.00 28.89 422 SER A O 1
ATOM 3438 N N . VAL A 1 423 ? 41.828 -20.578 15.997 1.00 29.16 423 VAL A N 1
ATOM 3439 C CA . VAL A 1 423 ? 41.381 -20.930 17.359 1.00 29.16 423 VAL A CA 1
ATOM 3440 C C . VAL A 1 423 ? 41.079 -22.432 17.397 1.00 29.16 423 VAL A C 1
ATOM 3442 O O . VAL A 1 423 ? 40.161 -22.915 16.741 1.00 29.16 423 VAL A O 1
ATOM 3445 N N . ARG A 1 424 ? 41.899 -23.179 18.146 1.00 25.70 424 ARG A N 1
ATOM 3446 C CA . ARG A 1 424 ? 41.637 -24.568 18.546 1.00 25.70 424 ARG A CA 1
ATOM 3447 C C . ARG A 1 424 ? 40.679 -24.558 19.732 1.00 25.70 424 ARG A C 1
ATOM 3449 O O . ARG A 1 424 ? 40.959 -23.869 20.708 1.00 25.70 424 ARG A O 1
ATOM 3456 N N . ILE A 1 425 ? 39.647 -25.394 19.692 1.00 29.61 425 ILE A N 1
ATOM 3457 C CA . ILE A 1 425 ? 39.043 -25.963 20.899 1.00 29.61 425 ILE A CA 1
ATOM 3458 C C . ILE A 1 425 ? 38.945 -27.473 20.658 1.00 29.61 425 ILE A C 1
ATOM 3460 O O . ILE A 1 425 ? 38.148 -27.897 19.830 1.00 29.61 425 ILE A O 1
ATOM 3464 N N . ILE A 1 426 ? 39.854 -28.173 21.354 1.00 36.06 426 ILE A N 1
ATOM 3465 C CA . ILE A 1 426 ? 40.043 -29.619 21.611 1.00 36.06 426 ILE A CA 1
ATOM 3466 C C . ILE A 1 426 ? 39.822 -30.572 20.434 1.00 36.06 426 ILE A C 1
ATOM 3468 O O . ILE A 1 426 ? 38.660 -30.860 20.084 1.00 36.06 426 ILE A O 1
#